Protein 3DZM (pdb70)

Solvent-accessible surface area: 30360 Å² total; per-residue (Å²): 188,79,35,69,35,4,11,6,5,6,11,15,96,7,36,14,109,15,22,17,21,0,6,1,0,9,49,44,22,132,69,87,30,46,0,5,3,0,0,0,4,37,9,86,12,74,0,2,63,67,58,43,78,88,56,59,72,78,31,13,22,81,48,46,135,82,2,107,21,45,45,96,5,55,7,5,9,5,12,12,1,35,7,110,31,54,99,79,69,74,102,101,50,49,51,3,64,7,118,11,28,1,45,1,59,2,21,0,3,24,53,5,76,63,109,75,66,104,74,46,30,22,41,4,35,3,93,6,87,0,93,10,116,13,78,14,34,11,70,96,30,51,121,80,14,21,18,5,20,10,87,1,61,2,65,2,99,96,22,54,1,46,66,45,69,60,70,84,101,38,93,144,57,132,71,68,35,37,53,74,75,117,31,0,117,85,28,40,150,19,6,47,21,11,97,178,10,90,8,88,15,68,3,0,8,92,77,129,190,88,18,74,78,9,40,7,5,12,20,22,67,8,32,11,145,26,21,17,94,4,65,0,9,33,77,52,38,150,73,82,72,49,0,46,1,106,3,72,4,100,4,74,21,79,0,4,58,58,39,44,85,92,55,76,54,67,36,13,23,77,51,49,128,83,4,155,22,52,46,98,9,54,8,46,5,79,8,73,1,43,0,114,47,118,205,116,64,59,71,1,44,4,109,6,64,1,83,0,85,1,26,0,0,36,54,5,81,60,100,78,51,98,75,46,24,29,36,19,38,2,70,1,97,1,101,8,106,10,69,8,27,10,53,94,25,34,46,82,10,28,20,5,18,13,86,6,50,1,69,2,95,104,21,53,4,42,89,43,48,48,60,82,100,36,87,151,67,134,53,72,24,40,61,79,72,124,37,6,142,89,49,36,142,40,6,42,20,9,97,173,12,99,4,95,17,74,3,0,6,103,110,137,96,95,22,14,55,8,38,14,60,22,63,10,45,9,140,28,19,18,118,7,29,0,2,28,80,52,45,149,73,38,57,22,0,2,3,7,3,37,4,106,4,70,27,75,1,5,55,73,45,40,81,87,43,74,56,67,30,10,21,82,52,41,149,88,9,157,33,57,48,93,10,57,10,31,5,0,5,0,2,0,0,99,34,120,207,107,62,52,81,0,61,6,67,4,0,0,30,0,39,2,26,0,1,43,51,18,87,61,107,99,33,93,83,42,26,43,45,20,35,3,70,2,34,0,63,10,112,7,66,4,36,8,115,77,98,126,123,98,33,24,68,3,23,9,91,0,58,2,66,2,87,87,24,49,3,44,100,43,59,59,51,93,103,31,94,149,65,136,52,73,24,43,58,80,69,125,36,2,129,87,45,41,142,44,4,45,18,15,98,177,10,91,5,99,20,114,15,22,8,107,109,118

Organism: Thermus thermophilus (strain ATCC BAA-163 / DSM 7039 / HB27) (NCBI:txid262724)

Sequence (614 aa):
HAAKFSVEAGAGFYGGFGGQLAVVAEDLAPGLPLGVRLGVGFATSDALDDGYDLGGGTTWGDVKEAGKFSEWGQNVTLSLDVLYKPSGLGLPVEVAPYFGVRYNFFSGGYTDPEDNLTIKAQTISSNQLGLGLGVRAAYPLMPNLSLVGDLGVDYYFQACFTRVEEDDSGNKSQSSVCPGDSGYEDVNKFVTQPEWVLKLRLGAAYRFHAAKFSVEAGAGFYGGFGGQLAVVAEDLAPGLPLGVRLGVGFATSDALDDGYDLGGGTTWGDVKEAGKFSEWGQNVTLSLDVLYKPLPVEVAPYFGVRYNFFSGGYTDPEDNLTIKAQTISSNQLGLGLGVRAAYPLMPNLSLVGDLGVDYYFQACFTRVEEDDSGNKSQSSVCPGDSGYEDVNKFVTQPEWVLKLRLGAAYRFAKFSVEAGAGFYGGFGGQLAVVAEDLAPGLPLGVRLGVGFATSDALDDGYDLGGGTTWGDVKEAGKFSEWGQNVTLSLDVLYKPLPVEVAPYFGVRYNFFSGGYTDPEDNLTIKAQTISSNQLGLGLGVRAAYPLMPNLSLVGDLGVDYYFQACFTRVEEDDSGNKSQSSVCPGDSGYEDVNKFVTQPEWVLKLRLGAAYRF

Secondary structure (DSSP, 8-state):
---EEEEEEEEEEESSEEEEEEEEEE--SSS--EEEEEEEEEEE---B-TT-BSSSS-BHHHHHHHHTPEEEEEEEEEEEEEEE--SS---SSEEEEEEEEEEEEEEEEEE--SSSSSS-EEEEEEEEEEEEEEEEEEEEEETTEEEEEEEEEEEE----EEEEEE-SS--EEEEEE-TTSTTHHHHHHHB---SEEEEEEEEEEEE-/---EEEEEEEEEEESSEEEEEEEEEE--SSS--EEEEEEEEEEE---B-TT-B-SSS-BHHHHHHHHT-EEEEEEEEEEEEEEE----SEEEEEEEEEEEEEEEEEE--SSSSSS-EEEEEEEEEEEEEEEEEEEEEETTEEEEEEEEEEEE----EEEEEE-TT--EEEEEE-TTSTTHHHHHHHB---SEEEEEEEEEEEE-/--EEEEEEEEEESSEEEEEEEEE---SSS--EEEEEEEEEEE---B-TT-B-SSS-BHHHHHHTTT-EEEEEEEEEEEEEEE----SEEEEEEEEEEEEEEEEEE--SSSSSS-EEEEEEEEEEEEEEEEEEEEEETTEEEEEEEEEEEEPP--EEEEEE-TT--EEEEEE-TTSTTHHHHHHHB---SEEEEEEEEEEEE-

CATH classification: 2.40.160.70

Structure (mmCIF, N/CA/C/O backbone):
data_3DZM
#
_entry.id   3DZM
#
_cell.length_a   166.980
_cell.length_b   166.980
_cell.length_c   98.120
_cell.angle_alpha   90.00
_cell.angle_beta   90.00
_cell.angle_gamma   120.00
#
_symmetry.space_group_name_H-M   'P 31 2 1'
#
loop_
_entity.id
_entity.type
_entity.pdbx_description
1 polymer 'Hypothetical conserved protein'
2 non-polymer 'CALCIUM ION'
3 non-polymer (HYDROXYETHYLOXY)TRI(ETHYLOXY)OCTANE
4 water water
#
loop_
_atom_site.group_PDB
_atom_site.id
_atom_site.type_symbol
_atom_site.label_atom_id
_atom_site.label_alt_id
_atom_site.label_comp_id
_atom_site.label_asym_id
_atom_site.label_entity_id
_atom_site.label_seq_id
_atom_site.pdbx_PDB_ins_code
_atom_site.Cartn_x
_atom_site.Cartn_y
_atom_site.Cartn_z
_atom_site.occupancy
_atom_site.B_iso_or_equiv
_atom_site.auth_seq_id
_atom_site.auth_comp_id
_atom_site.auth_asym_id
_atom_site.auth_atom_id
_atom_site.pdbx_PDB_model_num
ATOM 1 N N . HIS A 1 7 ? 45.776 -35.380 -15.031 1.00 142.10 0 HIS A N 1
ATOM 2 C CA . HIS A 1 7 ? 46.574 -34.578 -15.957 1.00 144.18 0 HIS A CA 1
ATOM 3 C C . HIS A 1 7 ? 48.079 -34.581 -15.604 1.00 132.98 0 HIS A C 1
ATOM 4 O O . HIS A 1 7 ? 48.473 -34.839 -14.459 1.00 128.90 0 HIS A O 1
ATOM 11 N N . ALA A 1 8 ? 48.916 -34.362 -16.615 1.00 183.47 1 ALA A N 1
ATOM 12 C CA . ALA A 1 8 ? 48.458 -34.296 -18.001 1.00 169.16 1 ALA A CA 1
ATOM 13 C C . ALA A 1 8 ? 48.453 -35.695 -18.625 1.00 148.65 1 ALA A C 1
ATOM 14 O O . ALA A 1 8 ? 47.569 -36.022 -19.417 1.00 144.86 1 ALA A O 1
ATOM 16 N N . ALA A 1 9 ? 49.449 -36.498 -18.239 1.00 132.47 2 ALA A N 1
ATOM 17 C CA . ALA A 1 9 ? 49.627 -37.896 -18.662 1.00 119.73 2 ALA A CA 1
ATOM 18 C C . ALA A 1 9 ? 50.442 -38.028 -19.955 1.00 112.77 2 ALA A C 1
ATOM 19 O O . ALA A 1 9 ? 49.957 -37.699 -21.046 1.00 112.26 2 ALA A O 1
ATOM 21 N N . LYS A 1 10 ? 51.678 -38.514 -19.819 1.00 103.82 3 LYS A N 1
ATOM 22 C CA . LYS A 1 10 ? 52.629 -38.567 -20.929 1.00 101.15 3 LYS A CA 1
ATOM 23 C C . LYS A 1 10 ? 52.841 -39.976 -21.504 1.00 95.86 3 LYS A C 1
ATOM 24 O O . LYS A 1 10 ? 53.493 -40.817 -20.894 1.00 99.13 3 LYS A O 1
ATOM 30 N N . PHE A 1 11 ? 52.281 -40.214 -22.686 1.00 84.09 4 PHE A N 1
ATOM 31 C CA . PHE A 1 11 ? 52.355 -41.515 -23.347 1.00 84.31 4 PHE A CA 1
ATOM 32 C C . PHE A 1 11 ? 53.464 -41.583 -24.431 1.00 85.82 4 PHE A C 1
ATOM 33 O O . PHE A 1 11 ? 53.562 -40.696 -25.284 1.00 86.08 4 PHE A O 1
ATOM 41 N N . SER A 1 12 ? 54.315 -42.609 -24.392 1.00 80.08 5 SER A N 1
ATOM 42 C CA . SER A 1 12 ? 55.355 -42.729 -25.416 1.00 79.27 5 SER A CA 1
ATOM 43 C C . SER A 1 12 ? 55.382 -44.144 -25.913 1.00 77.17 5 SER A C 1
ATOM 44 O O . SER A 1 12 ? 54.899 -45.059 -25.258 1.00 77.40 5 SER A O 1
ATOM 47 N N . VAL A 1 13 ? 55.945 -44.323 -27.091 1.00 72.59 6 VAL A N 1
ATOM 48 C CA . VAL A 1 13 ? 56.148 -45.658 -27.604 1.00 71.96 6 VAL A CA 1
ATOM 49 C C . VAL A 1 13 ? 57.667 -45.794 -27.642 1.00 75.35 6 VAL A C 1
ATOM 50 O O . VAL A 1 13 ? 58.379 -44.842 -28.002 1.00 68.44 6 VAL A O 1
ATOM 54 N N . GLU A 1 14 ? 58.150 -46.962 -27.225 1.00 75.65 7 GLU A N 1
ATOM 55 C CA . GLU A 1 14 ? 59.568 -47.204 -27.049 1.00 77.25 7 GLU A CA 1
ATOM 56 C C . GLU A 1 14 ? 59.964 -48.461 -27.831 1.00 70.85 7 GLU A C 1
ATOM 57 O O . GLU A 1 14 ? 59.337 -49.506 -27.704 1.00 75.68 7 GLU A O 1
ATOM 63 N N . ALA A 1 15 ? 61.004 -48.358 -28.645 1.00 65.04 8 ALA A N 1
ATOM 64 C CA . ALA A 1 15 ? 61.583 -49.526 -29.327 1.00 69.54 8 ALA A CA 1
ATOM 65 C C . ALA A 1 15 ? 62.978 -49.758 -28.791 1.00 73.84 8 ALA A C 1
ATOM 66 O O . ALA A 1 15 ? 63.728 -48.796 -28.586 1.00 75.28 8 ALA A O 1
ATOM 68 N N . GLY A 1 16 ? 63.346 -51.013 -28.560 1.00 67.18 9 GLY A N 1
ATOM 69 C CA . GLY A 1 16 ? 64.709 -51.287 -28.156 1.00 65.72 9 GLY A CA 1
ATOM 70 C C . GLY A 1 16 ? 65.302 -52.528 -28.747 1.00 73.95 9 GLY A C 1
ATOM 71 O O . GLY A 1 16 ? 64.597 -53.450 -29.114 1.00 85.01 9 GLY A O 1
ATOM 72 N N . ALA A 1 17 ? 66.617 -52.566 -28.825 1.00 73.98 10 ALA A N 1
ATOM 73 C CA . ALA A 1 17 ? 67.306 -53.715 -29.404 1.00 77.97 10 ALA A CA 1
ATOM 74 C C . ALA A 1 17 ? 68.407 -54.137 -28.453 1.00 78.22 10 ALA A C 1
ATOM 75 O O . ALA A 1 17 ? 68.960 -53.305 -27.738 1.00 73.88 10 ALA A O 1
ATOM 77 N N . GLY A 1 18 ? 68.740 -55.418 -28.445 1.00 81.13 11 GLY A N 1
ATOM 78 C CA . GLY A 1 18 ? 69.807 -55.877 -27.595 1.00 69.30 11 GLY A CA 1
ATOM 79 C C . GLY A 1 18 ? 69.651 -57.278 -27.090 1.00 72.69 11 GLY A C 1
ATOM 80 O O . GLY A 1 18 ? 69.126 -58.158 -27.768 1.00 69.34 11 GLY A O 1
ATOM 81 N N . PHE A 1 19 ? 70.121 -57.515 -25.880 1.00 80.66 12 PHE A N 1
ATOM 82 C CA . PHE A 1 19 ? 70.214 -58.901 -25.417 1.00 85.20 12 PHE A CA 1
ATOM 83 C C . PHE A 1 19 ? 69.095 -59.273 -24.405 1.00 74.99 12 PHE A C 1
ATOM 84 O O . PHE A 1 19 ? 68.804 -58.527 -23.467 1.00 72.50 12 PHE A O 1
ATOM 92 N N . TYR A 1 20 ? 68.411 -60.381 -24.695 1.00 67.70 13 TYR A N 1
ATOM 93 C CA . TYR A 1 20 ? 67.458 -60.996 -23.800 1.00 62.53 13 TYR A CA 1
ATOM 94 C C . TYR A 1 20 ? 67.591 -62.501 -23.871 1.00 67.39 13 TYR A C 1
ATOM 95 O O . TYR A 1 20 ? 66.676 -63.183 -24.269 1.00 68.86 13 TYR A O 1
ATOM 104 N N . GLY A 1 21 ? 68.741 -63.015 -23.476 1.00 68.82 14 GLY A N 1
ATOM 105 C CA . GLY A 1 21 ? 69.001 -64.427 -23.631 1.00 77.03 14 GLY A CA 1
ATOM 106 C C . GLY A 1 21 ? 69.297 -64.814 -25.056 1.00 83.42 14 GLY A C 1
ATOM 107 O O . GLY A 1 21 ? 69.254 -65.988 -25.417 1.00 94.84 14 GLY A O 1
ATOM 108 N N . GLY A 1 22 ? 69.619 -63.815 -25.865 1.00 78.78 15 GLY A N 1
ATOM 109 C CA . GLY A 1 22 ? 69.705 -63.963 -27.297 1.00 74.36 15 GLY A CA 1
ATOM 110 C C . GLY A 1 22 ? 69.482 -62.600 -27.860 1.00 78.28 15 GLY A C 1
ATOM 111 O O . GLY A 1 22 ? 68.994 -61.748 -27.137 1.00 68.80 15 GLY A O 1
ATOM 112 N N . PHE A 1 23 ? 69.856 -62.366 -29.123 1.00 91.71 16 PHE A N 1
ATOM 113 C CA . PHE A 1 23 ? 69.552 -61.073 -29.753 1.00 84.47 16 PHE A CA 1
ATOM 114 C C . PHE A 1 23 ? 68.073 -60.976 -30.157 1.00 79.99 16 PHE A C 1
ATOM 115 O O . PHE A 1 23 ? 67.402 -61.984 -30.439 1.00 74.79 16 PHE A O 1
ATOM 123 N N . GLY A 1 24 ? 67.556 -59.759 -30.150 1.00 65.17 17 GLY A N 1
ATOM 124 C CA . GLY A 1 24 ? 66.163 -59.547 -30.469 1.00 62.47 17 GLY A CA 1
ATOM 125 C C . GLY A 1 24 ? 65.851 -58.097 -30.211 1.00 69.25 17 GLY A C 1
ATOM 126 O O . GLY A 1 24 ? 66.754 -57.262 -30.270 1.00 66.87 17 GLY A O 1
ATOM 127 N N . GLY A 1 25 ? 64.591 -57.787 -29.926 1.00 59.56 18 GLY A N 1
ATOM 128 C CA . GLY A 1 25 ? 64.231 -56.428 -29.625 1.00 59.28 18 GLY A CA 1
ATOM 129 C C . GLY A 1 25 ? 62.987 -56.371 -28.792 1.00 60.09 18 GLY A C 1
ATOM 130 O O . GLY A 1 25 ? 62.438 -57.437 -28.433 1.00 57.03 18 GLY A O 1
ATOM 131 N N . GLN A 1 26 ? 62.571 -55.152 -28.428 1.00 57.01 19 GLN A N 1
ATOM 132 C CA . GLN A 1 26 ? 61.247 -54.974 -27.840 1.00 63.35 19 GLN A CA 1
ATOM 133 C C . GLN A 1 26 ? 60.529 -53.708 -28.267 1.00 64.48 19 GLN A C 1
ATOM 134 O O . GLN A 1 26 ? 61.147 -52.704 -28.584 1.00 70.39 19 GLN A O 1
ATOM 140 N N . LEU A 1 27 ? 59.204 -53.786 -28.253 1.00 64.31 20 LEU A N 1
ATOM 141 C CA . LEU A 1 27 ? 58.310 -52.646 -28.433 1.00 64.22 20 LEU A CA 1
ATOM 142 C C . LEU A 1 27 ? 57.485 -52.464 -27.164 1.00 65.60 20 LEU A C 1
ATOM 143 O O . LEU A 1 27 ? 57.017 -53.437 -26.558 1.00 65.29 20 LEU A O 1
ATOM 148 N N . ALA A 1 28 ? 57.321 -51.225 -26.740 1.00 59.18 21 ALA A N 1
ATOM 149 C CA . ALA A 1 28 ? 56.587 -50.971 -25.508 1.00 63.12 21 ALA A CA 1
ATOM 150 C C . ALA A 1 28 ? 55.845 -49.660 -25.584 1.00 67.26 21 ALA A C 1
ATOM 151 O O . ALA A 1 28 ? 56.180 -48.789 -26.397 1.00 68.56 21 ALA A O 1
ATOM 153 N N . VAL A 1 29 ? 54.807 -49.553 -24.756 1.00 70.68 22 VAL A N 1
ATOM 154 C CA . VAL A 1 29 ? 54.149 -48.284 -24.505 1.00 74.02 22 VAL A CA 1
ATOM 155 C C . VAL A 1 29 ? 54.422 -47.951 -23.049 1.00 72.43 22 VAL A C 1
ATOM 156 O O . VAL A 1 29 ? 54.342 -48.818 -22.183 1.00 76.97 22 VAL A O 1
ATOM 160 N N . VAL A 1 30 ? 54.807 -46.710 -22.799 1.00 74.06 23 VAL A N 1
ATOM 161 C CA . VAL A 1 30 ? 55.064 -46.198 -21.451 1.00 72.89 23 VAL A CA 1
ATOM 162 C C . VAL A 1 30 ? 54.097 -45.081 -21.118 1.00 74.37 23 VAL A C 1
ATOM 163 O O . VAL A 1 30 ? 53.783 -44.256 -21.960 1.00 84.60 23 VAL A O 1
ATOM 167 N N . ALA A 1 31 ? 53.654 -45.027 -19.880 1.00 68.73 24 ALA A N 1
ATOM 168 C CA . ALA A 1 31 ? 52.813 -43.939 -19.436 1.00 65.95 24 ALA A CA 1
ATOM 169 C C . ALA A 1 31 ? 53.462 -43.388 -18.189 1.00 77.69 24 ALA A C 1
ATOM 170 O O . ALA A 1 31 ? 53.786 -44.129 -17.288 1.00 74.83 24 ALA A O 1
ATOM 172 N N . GLU A 1 32 ? 53.677 -42.084 -18.146 1.00 91.12 25 GLU A N 1
ATOM 173 C CA . GLU A 1 32 ? 54.384 -41.482 -17.032 1.00 99.06 25 GLU A CA 1
ATOM 174 C C . GLU A 1 32 ? 53.787 -40.119 -16.752 1.00 100.15 25 GLU A C 1
ATOM 175 O O . GLU A 1 32 ? 53.018 -39.621 -17.568 1.00 95.72 25 GLU A O 1
ATOM 181 N N . ASP A 1 33 ? 54.121 -39.530 -15.599 1.00 110.47 26 ASP A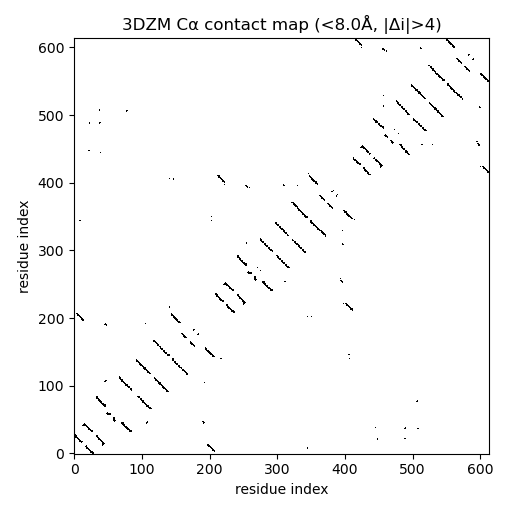 N 1
ATOM 182 C CA . ASP A 1 33 ? 53.434 -38.320 -15.127 1.00 120.29 26 ASP A CA 1
ATOM 183 C C . ASP A 1 33 ? 51.933 -38.583 -15.038 1.00 119.04 26 ASP A C 1
ATOM 184 O O . ASP A 1 33 ? 51.137 -37.888 -15.669 1.00 122.66 26 ASP A O 1
ATOM 189 N N . LEU A 1 34 ? 51.549 -39.589 -14.258 1.00 113.79 27 LEU A N 1
ATOM 190 C CA . LEU A 1 34 ? 50.171 -40.075 -14.271 1.00 110.98 27 LEU A CA 1
ATOM 191 C C . LEU A 1 34 ? 49.320 -39.224 -13.357 1.00 118.88 27 LEU A C 1
ATOM 192 O O . LEU A 1 34 ? 48.089 -39.360 -13.297 1.00 118.64 27 LEU A O 1
ATOM 197 N N . ALA A 1 35 ? 50.005 -38.344 -12.639 1.00 120.21 28 ALA A N 1
ATOM 198 C CA . ALA A 1 35 ? 49.397 -37.548 -11.603 1.00 116.59 28 ALA A CA 1
ATOM 199 C C . ALA A 1 35 ? 50.315 -36.378 -11.373 1.00 123.84 28 ALA A C 1
ATOM 200 O O . ALA A 1 35 ? 51.519 -36.487 -11.595 1.00 118.29 28 ALA A O 1
ATOM 202 N N . PRO A 1 36 ? 49.742 -35.248 -10.932 1.00 135.06 29 PRO A N 1
ATOM 203 C CA . PRO A 1 36 ? 50.429 -33.993 -10.597 1.00 131.96 29 PRO A CA 1
ATOM 204 C C . PRO A 1 36 ? 51.636 -34.208 -9.693 1.00 124.35 29 PRO A C 1
ATOM 205 O O . PRO A 1 36 ? 52.728 -33.747 -10.017 1.00 114.53 29 PRO A O 1
ATOM 209 N N . GLY A 1 37 ? 51.447 -34.913 -8.581 1.00 128.54 30 GLY A N 1
ATOM 210 C CA . GLY A 1 37 ? 52.553 -35.184 -7.676 1.00 135.55 30 GLY A CA 1
ATOM 211 C C . GLY A 1 37 ? 53.507 -36.307 -8.083 1.00 139.07 30 GLY A C 1
ATOM 212 O O . GLY A 1 37 ? 54.723 -36.178 -7.917 1.00 135.44 30 GLY A O 1
ATOM 213 N N . LEU A 1 38 ? 52.952 -37.387 -8.641 1.00 139.67 31 LEU A N 1
ATOM 214 C CA . LEU A 1 38 ? 53.625 -38.692 -8.751 1.00 133.70 31 LEU A CA 1
ATOM 215 C C . LEU A 1 38 ? 54.743 -38.833 -9.778 1.00 123.93 31 LEU A C 1
ATOM 216 O O . LEU A 1 38 ? 54.652 -38.349 -10.903 1.00 121.45 31 LEU A O 1
ATOM 221 N N . PRO A 1 39 ? 55.803 -39.541 -9.397 1.00 119.15 32 PRO A N 1
ATOM 222 C CA . PRO A 1 39 ? 56.788 -39.902 -10.411 1.00 116.39 32 PRO A CA 1
ATOM 223 C C . PRO A 1 39 ? 56.686 -41.402 -10.792 1.00 95.07 32 PRO A C 1
ATOM 224 O O . PRO A 1 39 ? 57.659 -41.981 -11.267 1.00 98.54 32 PRO A O 1
ATOM 228 N N . LEU A 1 40 ? 55.510 -42.000 -10.585 1.00 85.11 33 LEU A N 1
ATOM 229 C CA . LEU A 1 40 ? 55.165 -43.316 -11.123 1.00 75.94 33 LEU A CA 1
ATOM 230 C C . LEU A 1 40 ? 55.088 -43.376 -12.640 1.00 86.10 33 LEU A C 1
ATOM 231 O O . LEU A 1 40 ? 54.768 -42.403 -13.322 1.00 94.86 33 LEU A O 1
ATOM 236 N N . GLY A 1 41 ? 55.391 -44.563 -13.146 1.00 85.95 34 GLY A N 1
ATOM 237 C CA . GLY A 1 41 ? 55.450 -44.858 -14.557 1.00 73.56 34 GLY A CA 1
ATOM 238 C C . GLY A 1 41 ? 55.023 -46.290 -14.715 1.00 69.58 34 GLY A C 1
ATOM 239 O O . GLY A 1 41 ? 55.232 -47.085 -13.820 1.00 75.55 34 GLY A O 1
ATOM 240 N N . VAL A 1 42 ? 54.403 -46.606 -15.845 1.00 70.16 35 VAL A N 1
ATOM 241 C CA . VAL A 1 42 ? 54.026 -47.971 -16.198 1.00 64.16 35 VAL A CA 1
ATOM 242 C C . VAL A 1 42 ? 54.486 -48.234 -17.625 1.00 67.63 35 VAL A C 1
ATOM 243 O O . VAL A 1 42 ? 54.370 -47.366 -18.479 1.00 66.75 35 VAL A O 1
ATOM 247 N N . ARG A 1 43 ? 55.088 -49.401 -17.858 1.00 68.92 36 ARG A N 1
ATOM 248 C CA . ARG A 1 43 ? 55.513 -49.795 -19.195 1.00 63.38 36 ARG A CA 1
ATOM 249 C C . ARG A 1 43 ? 54.936 -51.177 -19.528 1.00 67.79 36 ARG A C 1
ATOM 250 O O . ARG A 1 43 ? 55.098 -52.109 -18.733 1.00 74.35 36 ARG A O 1
ATOM 258 N N . LEU A 1 44 ? 54.229 -51.299 -20.662 1.00 57.96 37 LEU A N 1
ATOM 259 C CA . LEU A 1 44 ? 53.854 -52.619 -21.208 1.00 62.62 37 LEU A CA 1
ATOM 260 C C . LEU A 1 44 ? 54.671 -52.841 -22.450 1.00 67.81 37 LEU A C 1
ATOM 261 O O . LEU A 1 44 ? 54.743 -51.955 -23.289 1.00 73.34 37 LEU A O 1
ATOM 266 N N . GLY A 1 45 ? 55.254 -54.021 -22.596 1.00 61.09 38 GLY A N 1
ATOM 267 C CA . GLY A 1 45 ? 56.172 -54.240 -23.686 1.00 63.38 38 GLY A CA 1
ATOM 268 C C . GLY A 1 45 ? 56.146 -55.653 -24.190 1.00 66.48 38 GLY A C 1
ATOM 269 O O . GLY A 1 45 ? 55.784 -56.566 -23.453 1.00 69.42 38 GLY A O 1
ATOM 270 N N . VAL A 1 46 ? 56.522 -55.831 -25.455 1.00 59.44 39 VAL A N 1
ATOM 271 C CA . VAL A 1 46 ? 56.649 -57.173 -25.989 1.00 63.57 39 VAL A CA 1
ATOM 272 C C . VAL A 1 46 ? 58.035 -57.342 -26.564 1.00 69.73 39 VAL A C 1
ATOM 273 O O . VAL A 1 46 ? 58.552 -56.417 -27.189 1.00 71.95 39 VAL A O 1
ATOM 277 N N . GLY A 1 47 ? 58.660 -58.485 -26.275 1.00 65.82 40 GLY A N 1
ATOM 278 C CA . GLY A 1 47 ? 59.982 -58.781 -26.789 1.00 62.68 40 GLY A CA 1
ATOM 279 C C . GLY A 1 47 ? 60.019 -60.028 -27.662 1.00 64.38 40 GLY A C 1
ATOM 280 O O . GLY A 1 47 ? 59.347 -61.027 -27.375 1.00 62.35 40 GLY A O 1
ATOM 281 N N . PHE A 1 48 ? 60.778 -59.962 -28.753 1.00 59.63 41 PHE A N 1
ATOM 282 C CA . PHE A 1 48 ? 61.132 -61.152 -29.517 1.00 66.47 41 PHE A CA 1
ATOM 283 C C . PHE A 1 48 ? 62.633 -61.279 -29.462 1.00 75.23 41 PHE A C 1
ATOM 284 O O . PHE A 1 48 ? 63.333 -60.262 -29.625 1.00 69.88 41 PHE A O 1
ATOM 292 N N . ALA A 1 49 ? 63.139 -62.502 -29.239 1.00 54.45 42 ALA A N 1
ATOM 293 C CA . ALA A 1 49 ? 64.593 -62.716 -29.295 1.00 60.17 42 ALA A CA 1
ATOM 294 C C . ALA A 1 49 ? 64.842 -64.113 -29.745 1.00 59.93 42 ALA A C 1
ATOM 295 O O . ALA A 1 49 ? 64.016 -64.983 -29.500 1.00 62.40 42 ALA A O 1
ATOM 297 N N . THR A 1 50 ? 65.995 -64.332 -30.370 1.00 64.03 43 THR A N 1
ATOM 298 C CA . THR A 1 50 ? 66.479 -65.681 -30.628 1.00 73.94 43 THR A CA 1
ATOM 299 C C . THR A 1 50 ? 66.868 -66.353 -29.332 1.00 79.76 43 THR A C 1
ATOM 300 O O . THR A 1 50 ? 67.217 -65.696 -28.351 1.00 82.11 43 THR A O 1
ATOM 304 N N . SER A 1 51 ? 66.876 -67.672 -29.342 1.00 75.38 44 SER A N 1
ATOM 305 C CA . SER A 1 51 ? 67.290 -68.385 -28.173 1.00 81.26 44 SER A CA 1
ATOM 306 C C . SER A 1 51 ? 67.778 -69.723 -28.617 1.00 83.78 44 SER A C 1
ATOM 307 O O . SER A 1 51 ? 67.481 -70.163 -29.697 1.00 90.20 44 SER A O 1
ATOM 310 N N . ASP A 1 52 ? 68.527 -70.367 -27.755 1.00 86.00 45 ASP A N 1
ATOM 311 C CA . ASP A 1 52 ? 69.043 -71.688 -28.012 1.00 90.98 45 ASP A CA 1
ATOM 312 C C . ASP A 1 52 ? 68.044 -72.691 -27.412 1.00 85.84 45 ASP A C 1
ATOM 313 O O . ASP A 1 52 ? 67.548 -72.487 -26.321 1.00 87.39 45 ASP A O 1
ATOM 318 N N . ALA A 1 53 ? 67.707 -73.754 -28.128 1.00 78.36 46 ALA A N 1
ATOM 319 C CA . ALA A 1 53 ? 66.686 -74.667 -27.607 1.00 83.06 46 ALA A CA 1
ATOM 320 C C . ALA A 1 53 ? 67.188 -75.904 -26.827 1.00 90.67 46 ALA A C 1
ATOM 321 O O . ALA A 1 53 ? 66.655 -76.216 -25.767 1.00 91.18 46 ALA A O 1
ATOM 323 N N . LEU A 1 54 ? 68.195 -76.607 -27.346 1.00 93.41 47 LEU A N 1
ATOM 324 C CA . LEU A 1 54 ? 68.803 -77.734 -26.616 1.00 96.20 47 LEU A CA 1
ATOM 325 C C . LEU A 1 54 ? 70.291 -77.516 -26.336 1.00 102.78 47 LEU A C 1
ATOM 326 O O . LEU A 1 54 ? 71.051 -77.113 -27.221 1.00 108.22 47 LEU A O 1
ATOM 331 N N . ASP A 1 55 ? 70.683 -77.790 -25.093 1.00 102.41 48 ASP A N 1
ATOM 332 C CA . ASP A 1 55 ? 72.064 -77.723 -24.617 1.00 101.89 48 ASP A CA 1
ATOM 333 C C . ASP A 1 55 ? 73.020 -78.598 -25.461 1.00 101.50 48 ASP A C 1
ATOM 334 O O . ASP A 1 55 ? 72.922 -79.832 -25.454 1.00 95.53 48 ASP A O 1
ATOM 339 N N . ASP A 1 56 ? 73.937 -77.975 -26.200 1.00 104.57 49 ASP A N 1
ATOM 340 C CA . ASP A 1 56 ? 74.826 -78.764 -27.077 1.00 104.33 49 ASP A CA 1
ATOM 341 C C . ASP A 1 56 ? 75.669 -79.734 -26.281 1.00 110.07 49 ASP A C 1
ATOM 342 O O . ASP A 1 56 ? 76.026 -80.781 -26.776 1.00 115.77 49 ASP A O 1
ATOM 347 N N . GLY A 1 57 ? 75.963 -79.387 -25.035 1.00 115.25 50 GLY A N 1
ATOM 348 C CA . GLY A 1 57 ? 76.820 -80.197 -24.196 1.00 121.27 50 GLY A CA 1
ATOM 349 C C . GLY A 1 57 ? 76.117 -81.295 -23.427 1.00 127.57 50 GLY A C 1
ATOM 350 O O . GLY A 1 57 ? 76.730 -81.975 -22.618 1.00 139.04 50 GLY A O 1
ATOM 351 N N . TYR A 1 58 ? 74.831 -81.481 -23.670 1.00 123.15 51 TYR A N 1
ATOM 352 C CA . TYR A 1 58 ? 74.091 -82.520 -22.973 1.00 123.62 51 TYR A CA 1
ATOM 353 C C . TYR A 1 58 ? 74.411 -83.884 -23.575 1.00 134.44 51 TYR A C 1
ATOM 354 O O . TYR A 1 58 ? 74.339 -84.038 -24.793 1.00 137.26 51 TYR A O 1
ATOM 363 N N . ASP A 1 59 ? 74.760 -84.868 -22.743 1.00 138.74 52 ASP A N 1
ATOM 364 C CA . ASP A 1 59 ? 75.033 -86.207 -23.268 1.00 148.20 52 ASP A CA 1
ATOM 365 C C . ASP A 1 59 ? 73.813 -87.136 -23.314 1.00 140.76 52 ASP A C 1
ATOM 366 O O . ASP A 1 59 ? 73.104 -87.320 -22.330 1.00 136.52 52 ASP A O 1
ATOM 371 N N . LEU A 1 60 ? 73.610 -87.734 -24.480 1.00 139.47 53 LEU A N 1
ATOM 372 C CA . LEU A 1 60 ? 72.501 -88.631 -24.743 1.00 136.20 53 LEU A CA 1
ATOM 373 C C . LEU A 1 60 ? 72.967 -90.091 -24.775 1.00 152.22 53 LEU A C 1
ATOM 374 O O . LEU A 1 60 ? 72.172 -90.995 -25.069 1.00 152.57 53 LEU A O 1
ATOM 379 N N . GLY A 1 61 ? 74.256 -90.308 -24.490 1.00 163.17 54 GLY A N 1
ATOM 380 C CA . GLY A 1 61 ? 74.916 -91.600 -24.667 1.00 168.21 54 GLY A CA 1
ATOM 381 C C . GLY A 1 61 ? 75.093 -92.395 -23.383 1.00 172.16 54 GLY A C 1
ATOM 382 O O . GLY A 1 61 ? 74.105 -92.651 -22.699 1.00 173.82 54 GLY A O 1
ATOM 383 N N . GLY A 1 62 ? 76.322 -92.797 -23.040 1.00 172.12 55 GLY A N 1
ATOM 384 C CA . GLY A 1 62 ? 77.514 -92.518 -23.821 1.00 173.34 55 GLY A CA 1
ATOM 385 C C . GLY A 1 62 ? 78.081 -91.143 -23.539 1.00 177.09 55 GLY A C 1
ATOM 386 O O . GLY A 1 62 ? 77.403 -90.283 -22.969 1.00 180.33 55 GLY A O 1
ATOM 387 N N . GLY A 1 63 ? 79.326 -90.916 -23.938 1.00 175.01 56 GLY A N 1
ATOM 388 C CA . GLY A 1 63 ? 79.884 -89.580 -23.826 1.00 169.27 56 GLY A CA 1
ATOM 389 C C . GLY A 1 63 ? 79.384 -88.636 -24.914 1.00 155.98 56 GLY A C 1
ATOM 390 O O . GLY A 1 63 ? 79.777 -87.467 -24.952 1.00 153.02 56 GLY A O 1
ATOM 391 N N . THR A 1 64 ? 78.516 -89.143 -25.791 1.00 144.43 57 THR A N 1
ATOM 392 C CA . THR A 1 64 ? 78.123 -88.420 -26.997 1.00 139.29 57 THR A CA 1
ATOM 393 C C . THR A 1 64 ? 77.020 -87.392 -26.730 1.00 139.29 57 THR A C 1
ATOM 394 O O . THR A 1 64 ? 75.984 -87.705 -26.141 1.00 139.63 57 THR A O 1
ATOM 398 N N . THR A 1 65 ? 77.254 -86.161 -27.172 1.00 134.11 58 THR A N 1
ATOM 399 C CA . THR A 1 65 ? 76.402 -85.042 -26.808 1.00 124.05 58 THR A CA 1
ATOM 400 C C . THR A 1 65 ? 75.417 -84.648 -27.913 1.00 120.22 58 THR A C 1
ATOM 401 O O . THR A 1 65 ? 75.548 -85.091 -29.055 1.00 120.46 58 THR A O 1
ATOM 405 N N . TRP A 1 66 ? 74.417 -83.832 -27.571 1.00 114.84 59 TRP A N 1
ATOM 406 C CA . TRP A 1 66 ? 73.467 -83.369 -28.578 1.00 107.87 59 TRP A CA 1
ATOM 407 C C . TRP A 1 66 ? 74.188 -82.533 -29.620 1.00 109.36 59 TRP A C 1
ATOM 408 O O . TRP A 1 66 ? 73.796 -82.491 -30.779 1.00 117.22 59 TRP A O 1
ATOM 419 N N . GLY A 1 67 ? 75.239 -81.851 -29.199 1.00 104.07 60 GLY A N 1
ATOM 420 C CA . GLY A 1 67 ? 76.068 -81.127 -30.137 1.00 108.98 60 GLY A CA 1
ATOM 421 C C . GLY A 1 67 ? 76.737 -82.062 -31.126 1.00 114.97 60 GLY A C 1
ATOM 422 O O . GLY A 1 67 ? 76.938 -81.698 -32.282 1.00 112.05 60 GLY A O 1
ATOM 423 N N . ASP A 1 68 ? 77.076 -83.269 -30.667 1.00 125.63 61 ASP A N 1
ATOM 424 C CA . ASP A 1 68 ? 77.750 -84.269 -31.505 1.00 135.90 61 ASP A CA 1
ATOM 425 C C . ASP A 1 68 ? 76.818 -84.846 -32.556 1.00 132.62 61 ASP A C 1
ATOM 426 O O . ASP A 1 68 ? 77.193 -84.945 -33.724 1.00 133.08 61 ASP A O 1
ATOM 431 N N . VAL A 1 69 ? 75.616 -85.248 -32.137 1.00 128.14 62 VAL A N 1
ATOM 432 C CA . VAL A 1 69 ? 74.652 -85.857 -33.066 1.00 128.05 62 VAL A CA 1
ATOM 433 C C . VAL A 1 69 ? 74.079 -84.823 -34.027 1.00 121.96 62 VAL A C 1
ATOM 434 O O . VAL A 1 69 ? 73.695 -85.139 -35.151 1.00 120.56 62 VAL A O 1
ATOM 438 N N . LYS A 1 70 ? 74.060 -83.577 -33.586 1.00 116.90 63 LYS A N 1
ATOM 439 C CA . LYS A 1 70 ? 73.633 -82.492 -34.443 1.00 115.53 63 LYS A CA 1
ATOM 440 C C . LYS A 1 70 ? 74.518 -82.423 -35.685 1.00 120.05 63 LYS A C 1
ATOM 441 O O . LYS A 1 70 ? 74.017 -82.318 -36.797 1.00 121.70 63 LYS A O 1
ATOM 447 N N . GLU A 1 71 ? 75.831 -82.508 -35.492 1.00 125.12 64 GLU A N 1
ATOM 448 C CA . GLU A 1 71 ? 76.773 -82.501 -36.608 1.00 132.70 64 GLU A CA 1
ATOM 449 C C . GLU A 1 71 ? 76.607 -83.732 -37.505 1.00 131.90 64 GLU A C 1
ATOM 450 O O . GLU A 1 71 ? 76.573 -83.626 -38.735 1.00 134.41 64 GLU A O 1
ATOM 456 N N . ALA A 1 72 ? 76.503 -84.897 -36.870 1.00 126.57 65 ALA A N 1
ATOM 457 C CA . ALA A 1 72 ? 76.392 -86.171 -37.561 1.00 125.19 65 ALA A CA 1
ATOM 458 C C . ALA A 1 72 ? 75.263 -86.191 -38.583 1.00 131.19 65 ALA A C 1
ATOM 459 O O . ALA A 1 72 ? 75.452 -86.671 -39.711 1.00 133.93 65 ALA A O 1
ATOM 461 N N . GLY A 1 73 ? 74.095 -85.676 -38.178 1.00 129.41 66 GLY A N 1
ATOM 462 C CA . GLY A 1 73 ? 72.887 -85.690 -38.996 1.00 122.81 66 GLY A CA 1
ATOM 463 C C . GLY A 1 73 ? 72.535 -84.370 -39.662 1.00 123.29 66 GLY A C 1
ATOM 464 O O . GLY A 1 73 ? 71.520 -84.267 -40.344 1.00 125.98 66 GLY A O 1
ATOM 465 N N . LYS A 1 74 ? 73.364 -83.353 -39.453 1.00 123.23 67 LYS A N 1
ATOM 466 C CA . LYS A 1 74 ? 73.209 -82.073 -40.140 1.00 126.79 67 LYS A CA 1
ATOM 467 C C . LYS A 1 74 ? 71.857 -81.352 -39.828 1.00 110.17 67 LYS A C 1
ATOM 468 O O . LYS A 1 74 ? 71.326 -80.588 -40.640 1.00 110.17 67 LYS A O 1
ATOM 474 N N . PHE A 1 75 ? 71.343 -81.573 -38.616 1.00 101.63 68 PHE A N 1
ATOM 475 C CA . PHE A 1 75 ? 70.095 -80.965 -38.150 1.00 94.66 68 PHE A CA 1
ATOM 476 C C . PHE A 1 75 ? 70.213 -79.463 -37.862 1.00 99.64 68 PHE A C 1
ATOM 477 O O . PHE A 1 75 ? 71.239 -79.008 -37.366 1.00 104.13 68 PHE A O 1
ATOM 485 N N . SER A 1 76 ? 69.150 -78.707 -38.160 1.00 100.51 69 SER A N 1
ATOM 486 C CA . SER A 1 76 ? 69.088 -77.259 -37.912 1.00 99.29 69 SER A CA 1
ATOM 487 C C . SER A 1 76 ? 68.345 -76.972 -36.622 1.00 96.37 69 SER A C 1
ATOM 488 O O . SER A 1 76 ? 67.177 -77.301 -36.516 1.00 98.00 69 SER A O 1
ATOM 491 N N . GLU A 1 77 ? 69.016 -76.344 -35.659 1.00 93.32 70 GLU A N 1
ATOM 492 C CA . GLU A 1 77 ? 68.390 -75.937 -34.412 1.00 81.91 70 GLU A CA 1
ATOM 493 C C . GLU A 1 77 ? 67.878 -74.515 -34.536 1.00 77.49 70 GLU A C 1
ATOM 494 O O . GLU A 1 77 ? 68.452 -73.686 -35.244 1.00 77.99 70 GLU A O 1
ATOM 500 N N . TRP A 1 78 ? 66.783 -74.229 -33.847 1.00 69.05 71 TRP A N 1
ATOM 501 C CA . TRP A 1 78 ? 66.242 -72.886 -33.834 1.00 64.57 71 TRP A CA 1
ATOM 502 C C . TRP A 1 78 ? 65.537 -72.713 -32.459 1.00 73.79 71 TRP A C 1
ATOM 503 O O . TRP A 1 78 ? 65.121 -73.685 -31.849 1.00 71.24 71 TRP A O 1
ATOM 514 N N . GLY A 1 79 ? 65.425 -71.486 -31.963 1.00 72.95 72 GLY A N 1
ATOM 515 C CA . GLY A 1 79 ? 64.734 -71.229 -30.710 1.00 61.42 72 GLY A CA 1
ATOM 516 C C . GLY A 1 79 ? 64.294 -69.796 -30.617 1.00 62.06 72 GLY A C 1
ATOM 517 O O . GLY A 1 79 ? 64.923 -68.926 -31.181 1.00 72.91 72 GLY A O 1
ATOM 518 N N . GLN A 1 80 ? 63.198 -69.527 -29.926 1.00 59.70 73 GLN A N 1
ATOM 519 C CA . GLN A 1 80 ? 62.822 -68.136 -29.718 1.00 65.60 73 GLN A CA 1
ATOM 520 C C . GLN A 1 80 ? 62.109 -67.913 -28.387 1.00 70.55 73 GLN A C 1
ATOM 521 O O . GLN A 1 80 ? 61.589 -68.876 -27.803 1.00 74.16 73 GLN A O 1
ATOM 527 N N . ASN A 1 81 ? 62.132 -66.659 -27.903 1.00 59.23 74 ASN A N 1
ATOM 528 C CA . ASN A 1 81 ? 61.314 -66.232 -26.753 1.00 52.52 74 ASN A CA 1
ATOM 529 C C . ASN A 1 81 ? 60.501 -65.056 -27.156 1.00 60.71 74 ASN A C 1
ATOM 530 O O . ASN A 1 81 ? 61.039 -64.118 -27.756 1.00 74.12 74 ASN A O 1
ATOM 535 N N . VAL A 1 82 ? 59.201 -65.127 -26.865 1.00 54.97 75 VAL A N 1
ATOM 536 C CA . VAL A 1 82 ? 58.312 -63.980 -26.956 1.00 57.41 75 VAL A CA 1
ATOM 537 C C . VAL A 1 82 ? 57.884 -63.680 -25.516 1.00 60.21 75 VAL A C 1
ATOM 538 O O . VAL A 1 82 ? 57.451 -64.561 -24.797 1.00 66.40 75 VAL A O 1
ATOM 542 N N . THR A 1 83 ? 58.039 -62.431 -25.101 1.00 60.48 76 THR A N 1
ATOM 543 C CA . THR A 1 83 ? 57.941 -62.044 -23.706 1.00 60.23 76 THR A CA 1
ATOM 544 C C . THR A 1 83 ? 57.031 -60.847 -23.553 1.00 68.29 76 THR A C 1
ATOM 545 O O . THR A 1 83 ? 57.328 -59.760 -24.070 1.00 74.02 76 THR A O 1
ATOM 549 N N . LEU A 1 84 ? 55.923 -61.048 -22.845 1.00 64.33 77 LEU A N 1
ATOM 550 C CA . LEU A 1 84 ? 55.012 -59.962 -22.505 1.00 58.39 77 LEU A CA 1
ATOM 551 C C . LEU A 1 84 ? 55.371 -59.542 -21.123 1.00 60.94 77 LEU A C 1
ATOM 552 O O . LEU A 1 84 ? 55.543 -60.368 -20.232 1.00 66.91 77 LEU A O 1
ATOM 557 N N . SER A 1 85 ? 55.511 -58.246 -20.944 1.00 62.96 78 SER A N 1
ATOM 558 C CA . SER A 1 85 ? 55.969 -57.733 -19.672 1.00 64.37 78 SER A CA 1
ATOM 559 C C . SER A 1 85 ? 55.190 -56.478 -19.212 1.00 61.67 78 SER A C 1
ATOM 560 O O . SER A 1 85 ? 54.714 -55.686 -20.008 1.00 68.20 78 SER A O 1
ATOM 563 N N . LEU A 1 86 ? 55.056 -56.329 -17.904 1.00 58.68 79 LEU A N 1
ATOM 564 C CA . LEU A 1 86 ? 54.532 -55.122 -17.299 1.00 63.48 79 LEU A CA 1
ATOM 565 C C . LEU A 1 86 ? 55.492 -54.662 -16.205 1.00 70.38 79 LEU A C 1
ATOM 566 O O . LEU A 1 86 ? 55.868 -55.458 -15.354 1.00 75.88 79 LEU A O 1
ATOM 571 N N . ASP A 1 87 ? 55.894 -53.388 -16.250 1.00 65.54 80 ASP A N 1
ATOM 572 C CA . ASP A 1 87 ? 56.823 -52.815 -15.283 1.00 63.14 80 ASP A CA 1
ATOM 573 C C . ASP A 1 87 ? 56.222 -51.601 -14.622 1.00 63.46 80 ASP A C 1
ATOM 574 O O . ASP A 1 87 ? 55.721 -50.719 -15.293 1.00 71.70 80 ASP A O 1
ATOM 579 N N . VAL A 1 88 ? 56.330 -51.529 -13.302 1.00 63.77 81 VAL A N 1
ATOM 580 C CA . VAL A 1 88 ? 56.107 -50.288 -12.585 1.00 64.50 81 VAL A CA 1
ATOM 581 C C . VAL A 1 88 ? 57.459 -49.622 -12.412 1.00 65.87 81 VAL A C 1
ATOM 582 O O . VAL A 1 88 ? 58.387 -50.260 -11.928 1.00 64.79 81 VAL A O 1
ATOM 586 N N . LEU A 1 89 ? 57.558 -48.363 -12.854 1.00 67.91 82 LEU A N 1
ATOM 587 C CA . LEU A 1 89 ? 58.765 -47.538 -12.780 1.00 66.15 82 LEU A CA 1
ATOM 588 C C . LEU A 1 89 ? 58.589 -46.431 -11.769 1.00 74.53 82 LEU A C 1
ATOM 589 O O . LEU A 1 89 ? 57.543 -45.838 -11.702 1.00 84.92 82 LEU A O 1
ATOM 594 N N . TYR A 1 90 ? 59.619 -46.126 -11.001 1.00 73.33 83 TYR A N 1
ATOM 595 C CA . TYR A 1 90 ? 59.607 -44.943 -10.149 1.00 72.36 83 TYR A CA 1
ATOM 596 C C . TYR A 1 90 ? 60.752 -43.995 -10.513 1.00 71.70 83 TYR A C 1
ATOM 597 O O . TYR A 1 90 ? 61.878 -44.424 -10.648 1.00 85.10 83 TYR A O 1
ATOM 606 N N . LYS A 1 91 ? 60.492 -42.705 -10.671 1.00 77.26 84 LYS A N 1
ATOM 607 C CA . LYS A 1 91 ? 61.575 -41.745 -10.999 1.00 88.00 84 LYS A CA 1
ATOM 608 C C . LYS A 1 91 ? 61.969 -40.818 -9.869 1.00 93.93 84 LYS A C 1
ATOM 609 O O . LYS A 1 91 ? 61.261 -39.854 -9.585 1.00 109.17 84 LYS A O 1
ATOM 615 N N . PRO A 1 92 ? 63.131 -41.049 -9.263 1.00 91.56 85 PRO A N 1
ATOM 616 C CA . PRO A 1 92 ? 63.577 -40.184 -8.156 1.00 93.22 85 PRO A CA 1
ATOM 617 C C . PRO A 1 92 ? 63.595 -38.692 -8.528 1.00 103.86 85 PRO A C 1
ATOM 618 O O . PRO A 1 92 ? 63.979 -38.364 -9.631 1.00 103.90 85 PRO A O 1
ATOM 622 N N . SER A 1 93 ? 63.194 -37.804 -7.619 1.00 120.65 86 SER A N 1
ATOM 623 C CA . SER A 1 93 ? 63.252 -36.356 -7.872 1.00 132.85 86 SER A CA 1
ATOM 624 C C . SER A 1 93 ? 64.599 -35.743 -7.482 1.00 142.13 86 SER A C 1
ATOM 625 O O . SER A 1 93 ? 65.379 -36.355 -6.739 1.00 136.16 86 SER A O 1
ATOM 628 N N . GLY A 1 94 ? 64.851 -34.524 -7.972 1.00 154.69 87 GLY A N 1
ATOM 629 C CA . GLY A 1 94 ? 66.102 -33.824 -7.714 1.00 159.37 87 GLY A CA 1
ATOM 630 C C . GLY A 1 94 ? 67.259 -34.794 -7.826 1.00 164.30 87 GLY A C 1
ATOM 631 O O . GLY A 1 94 ? 68.054 -34.936 -6.895 1.00 159.50 87 GLY A O 1
ATOM 632 N N . LEU A 1 95 ? 67.332 -35.472 -8.972 1.00 171.05 88 LEU A N 1
ATOM 633 C CA . LEU A 1 95 ? 68.248 -36.596 -9.165 1.00 172.04 88 LEU A CA 1
ATOM 634 C C . LEU A 1 95 ? 69.563 -36.462 -8.373 1.00 165.55 88 LEU A C 1
ATOM 635 O O . LEU A 1 95 ? 69.787 -37.244 -7.452 1.00 164.43 88 LEU A O 1
ATOM 640 N N . GLY A 1 96 ? 70.426 -35.494 -8.701 1.00 158.04 89 GLY A N 1
ATOM 641 C CA . GLY A 1 96 ? 70.253 -34.571 -9.812 1.00 151.89 89 GLY A CA 1
ATOM 642 C C . GLY A 1 96 ? 71.219 -34.881 -10.950 1.00 149.35 89 GLY A C 1
ATOM 643 O O . GLY A 1 96 ? 72.377 -34.464 -10.931 1.00 144.86 89 GLY A O 1
ATOM 644 N N . LEU A 1 97 ? 70.734 -35.621 -11.947 1.00 147.99 90 LEU A N 1
ATOM 645 C CA . LEU A 1 97 ? 71.553 -36.065 -13.068 1.00 142.90 90 LEU A CA 1
ATOM 646 C C . LEU A 1 97 ? 70.978 -35.572 -14.395 1.00 139.27 90 LEU A C 1
ATOM 647 O O . LEU A 1 97 ? 69.796 -35.226 -14.471 1.00 136.45 90 LEU A O 1
ATOM 652 N N . PRO A 1 98 ? 71.812 -35.537 -15.449 1.00 139.89 91 PRO A N 1
ATOM 653 C CA . PRO A 1 98 ? 71.331 -35.134 -16.779 1.00 138.20 91 PRO A CA 1
ATOM 654 C C . PRO A 1 98 ? 70.508 -36.276 -17.374 1.00 133.38 91 PRO A C 1
ATOM 655 O O . PRO A 1 98 ? 69.658 -36.077 -18.249 1.00 133.72 91 PRO A O 1
ATOM 659 N N . VAL A 1 99 ? 70.774 -37.479 -16.876 1.00 124.12 92 VAL A N 1
ATOM 660 C CA . VAL A 1 99 ? 70.020 -38.659 -17.259 1.00 116.95 92 VAL A CA 1
ATOM 661 C C . VAL A 1 99 ? 68.971 -39.011 -16.206 1.00 101.47 92 VAL A C 1
ATOM 662 O O . VAL A 1 99 ? 69.260 -39.042 -15.014 1.00 101.93 92 VAL A O 1
ATOM 666 N N . GLU A 1 100 ? 67.749 -39.258 -16.649 1.00 89.10 93 GLU A N 1
ATOM 667 C CA . GLU A 1 100 ? 66.747 -39.850 -15.777 1.00 94.04 93 GLU A CA 1
ATOM 668 C C . GLU A 1 100 ? 66.994 -41.365 -15.571 1.00 97.04 93 GLU A C 1
ATOM 669 O O . GLU A 1 100 ? 67.152 -42.090 -16.544 1.00 101.69 93 GLU A O 1
ATOM 675 N N . VAL A 1 101 ? 67.066 -41.835 -14.319 1.00 86.98 94 VAL A N 1
ATOM 676 C CA . VAL A 1 101 ? 67.152 -43.284 -14.019 1.00 79.05 94 VAL A CA 1
ATOM 677 C C . VAL A 1 101 ? 65.947 -43.747 -13.233 1.00 79.37 94 VAL A C 1
ATOM 678 O O . VAL A 1 101 ? 65.652 -43.176 -12.200 1.00 90.83 94 VAL A O 1
ATOM 682 N N . ALA A 1 102 ? 65.239 -44.761 -13.729 1.00 78.45 95 ALA A N 1
ATOM 683 C CA . ALA A 1 102 ? 64.010 -45.256 -13.118 1.00 69.08 95 ALA A CA 1
ATOM 684 C C . ALA A 1 102 ? 64.322 -46.701 -12.736 1.00 76.11 95 ALA A C 1
ATOM 685 O O . ALA A 1 102 ? 64.585 -47.518 -13.587 1.00 81.86 95 ALA A O 1
ATOM 686 N N . PRO A 1 103 ? 64.395 -47.005 -11.436 1.00 73.99 96 PRO A N 1
ATOM 687 C CA . PRO A 1 103 ? 64.240 -48.386 -10.985 1.00 74.90 96 PRO A CA 1
ATOM 688 C C . PRO A 1 103 ? 62.876 -48.958 -11.356 1.00 67.75 96 PRO A C 1
ATOM 689 O O . PRO A 1 103 ? 61.871 -48.286 -11.262 1.00 65.80 96 PRO A O 1
ATOM 693 N N . TYR A 1 104 ? 62.827 -50.219 -11.734 1.00 65.81 97 TYR A N 1
ATOM 694 C CA . TYR A 1 104 ? 61.522 -50.807 -12.007 1.00 71.79 97 TYR A CA 1
ATOM 695 C C . TYR A 1 104 ? 61.516 -52.227 -11.524 1.00 60.45 97 TYR A C 1
ATOM 696 O O . TYR A 1 104 ? 62.563 -52.850 -11.423 1.00 61.03 97 TYR A O 1
ATOM 705 N N . PHE A 1 105 ? 60.322 -52.698 -11.201 1.00 56.02 98 PHE A N 1
ATOM 706 C CA . PHE A 1 105 ? 60.058 -54.116 -11.006 1.00 61.45 98 PHE A CA 1
ATOM 707 C C . PHE A 1 105 ? 58.844 -54.556 -11.841 1.00 65.67 98 PHE A C 1
ATOM 708 O O . PHE A 1 105 ? 57.958 -53.771 -12.163 1.00 69.60 98 PHE A O 1
ATOM 716 N N . GLY A 1 106 ? 58.775 -55.821 -12.178 1.00 57.70 99 GLY A N 1
ATOM 717 C CA . GLY A 1 106 ? 57.593 -56.246 -12.881 1.00 56.24 99 GLY A CA 1
ATOM 718 C C . GLY A 1 106 ? 57.360 -57.733 -13.013 1.00 59.18 99 GLY A C 1
ATOM 719 O O . GLY A 1 106 ? 58.132 -58.571 -12.566 1.00 62.15 99 GLY A O 1
ATOM 720 N N . VAL A 1 107 ? 56.273 -58.036 -13.689 1.00 63.08 100 VAL A N 1
ATOM 721 C CA . VAL A 1 107 ? 55.821 -59.381 -13.966 1.00 63.06 100 VAL A CA 1
ATOM 722 C C . VAL A 1 107 ? 56.032 -59.674 -15.483 1.00 54.79 100 VAL A C 1
ATOM 723 O O . VAL A 1 107 ? 56.019 -58.768 -16.311 1.00 59.66 100 VAL A O 1
ATOM 727 N N . ARG A 1 108 ? 56.281 -60.925 -15.842 1.00 56.67 101 ARG A N 1
ATOM 728 C CA . ARG A 1 108 ? 56.486 -61.307 -17.265 1.00 59.75 101 ARG A CA 1
ATOM 729 C C . ARG A 1 108 ? 55.710 -62.566 -17.618 1.00 63.06 101 ARG A C 1
ATOM 730 O O . ARG A 1 108 ? 55.435 -63.413 -16.757 1.00 63.33 101 ARG A O 1
ATOM 738 N N . TYR A 1 109 ? 55.369 -62.687 -18.897 1.00 61.90 102 TYR A N 1
ATOM 739 C CA . TYR A 1 109 ? 54.836 -63.934 -19.436 1.00 63.78 102 TYR A CA 1
ATOM 740 C C . TYR A 1 109 ? 55.613 -64.252 -20.698 1.00 61.82 102 TYR A C 1
ATOM 741 O O . TYR A 1 109 ? 55.595 -63.484 -21.655 1.00 64.86 102 TYR A O 1
ATOM 750 N N . ASN A 1 110 ? 56.314 -65.375 -20.685 1.00 57.03 103 ASN A N 1
ATOM 751 C CA . ASN A 1 110 ? 57.126 -65.794 -21.817 1.00 59.07 103 ASN A CA 1
ATOM 752 C C . ASN A 1 110 ? 56.602 -66.978 -22.605 1.00 63.72 103 ASN A C 1
ATOM 753 O O . ASN A 1 110 ? 56.148 -67.995 -22.049 1.00 68.25 103 ASN A O 1
ATOM 758 N N . PHE A 1 111 ? 56.700 -66.855 -23.919 1.00 62.70 104 PHE A N 1
ATOM 759 C CA . PHE A 1 111 ? 56.427 -67.979 -24.817 1.00 56.14 104 PHE A CA 1
ATOM 760 C C . PHE A 1 111 ? 57.724 -68.471 -25.430 1.00 54.60 104 PHE A C 1
ATOM 761 O O . PHE A 1 111 ? 58.274 -67.858 -26.325 1.00 64.58 104 PHE A O 1
ATOM 769 N N . PHE A 1 112 ? 58.237 -69.562 -24.881 1.00 58.62 105 PHE A N 1
ATOM 770 C CA . PHE A 1 112 ? 59.423 -70.221 -25.407 1.00 59.84 105 PHE A CA 1
ATOM 771 C C . PHE A 1 112 ? 59.087 -71.318 -26.402 1.00 59.95 105 PHE A C 1
ATOM 772 O O . PHE A 1 112 ? 58.136 -72.058 -26.228 1.00 68.15 105 PHE A O 1
ATOM 780 N N . SER A 1 113 ? 59.906 -71.432 -27.430 1.00 64.20 106 SER A N 1
ATOM 781 C CA . SER A 1 113 ? 59.801 -72.533 -28.382 1.00 68.69 106 SER A CA 1
ATOM 782 C C . SER A 1 113 ? 61.039 -72.730 -29.258 1.00 70.97 106 SER A C 1
ATOM 783 O O . SER A 1 113 ? 61.662 -71.786 -29.707 1.00 74.60 106 SER A O 1
ATOM 786 N N . GLY A 1 114 ? 61.396 -73.978 -29.495 1.00 77.18 107 GLY A N 1
ATOM 787 C CA . GLY A 1 114 ? 62.398 -74.285 -30.498 1.00 78.81 107 GLY A CA 1
ATOM 788 C C . GLY A 1 114 ? 62.452 -75.766 -30.769 1.00 76.23 107 GLY A C 1
ATOM 789 O O . GLY A 1 114 ? 61.534 -76.501 -30.448 1.00 79.74 107 GLY A O 1
ATOM 790 N N . GLY A 1 115 ? 63.554 -76.202 -31.345 1.00 71.71 108 GLY A N 1
ATOM 791 C CA . GLY A 1 115 ? 63.767 -77.597 -31.677 1.00 74.00 108 GLY A CA 1
ATOM 792 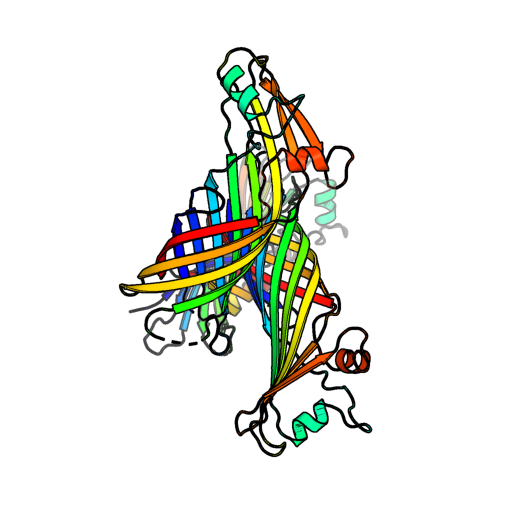C C . GLY A 1 115 ? 64.682 -77.666 -32.881 1.00 82.26 108 GLY A C 1
ATOM 793 O O . GLY A 1 115 ? 65.491 -76.764 -33.098 1.00 88.05 108 GLY A O 1
ATOM 794 N N . TYR A 1 116 ? 64.553 -78.725 -33.672 1.00 82.09 109 TYR A N 1
ATOM 795 C CA . TYR A 1 116 ? 65.376 -78.881 -34.866 1.00 83.90 109 TYR A CA 1
ATOM 796 C C . TYR A 1 116 ? 64.597 -79.390 -36.080 1.00 87.52 109 TYR A C 1
ATOM 797 O O . TYR A 1 116 ? 63.526 -79.986 -35.953 1.00 85.19 109 TYR A O 1
ATOM 806 N N . THR A 1 117 ? 65.137 -79.126 -37.263 1.00 90.52 110 THR A N 1
ATOM 807 C CA . THR A 1 117 ? 64.574 -79.689 -38.471 1.00 94.97 110 THR A CA 1
ATOM 808 C C . THR A 1 117 ? 65.615 -80.563 -39.102 1.00 104.05 110 THR A C 1
ATOM 809 O O . THR A 1 117 ? 66.810 -80.451 -38.816 1.00 99.02 110 THR A O 1
ATOM 813 N N . ASP A 1 118 ? 65.133 -81.432 -39.975 1.00 112.99 111 ASP A N 1
ATOM 814 C CA . ASP A 1 118 ? 65.956 -82.443 -40.586 1.00 118.73 111 ASP A CA 1
ATOM 815 C C . ASP A 1 118 ? 66.021 -82.197 -42.099 1.00 123.02 111 ASP A C 1
ATOM 816 O O . ASP A 1 118 ? 65.329 -82.871 -42.870 1.00 123.55 111 ASP A O 1
ATOM 821 N N . PRO A 1 119 ? 66.854 -81.214 -42.523 1.00 125.62 112 PRO A N 1
ATOM 822 C CA . PRO A 1 119 ? 66.961 -80.786 -43.924 1.00 128.88 112 PRO A CA 1
ATOM 823 C C . PRO A 1 119 ? 67.710 -81.832 -44.741 1.00 138.22 112 PRO A C 1
ATOM 824 O O . PRO A 1 119 ? 67.792 -81.712 -45.959 1.00 136.22 112 PRO A O 1
ATOM 828 N N . GLU A 1 120 ? 68.253 -82.827 -44.035 1.00 146.70 113 GLU A N 1
ATOM 829 C CA . GLU A 1 120 ? 68.865 -84.037 -44.598 1.00 149.13 113 GLU A CA 1
ATOM 830 C C . GLU A 1 120 ? 70.413 -83.983 -44.611 1.00 161.06 113 GLU A C 1
ATOM 831 O O . GLU A 1 120 ? 71.004 -82.901 -44.731 1.00 155.84 113 GLU A O 1
ATOM 837 N N . ASP A 1 121 ? 71.076 -85.141 -44.508 1.00 174.87 114 ASP A N 1
ATOM 838 C CA . ASP A 1 121 ? 70.465 -86.472 -44.676 1.00 183.05 114 ASP A CA 1
ATOM 839 C C . ASP A 1 121 ? 69.757 -87.089 -43.440 1.00 205.70 114 ASP A C 1
ATOM 840 O O . ASP A 1 121 ? 68.941 -86.442 -42.786 1.00 200.73 114 ASP A O 1
ATOM 845 N N . ASN A 1 122 ? 70.079 -88.354 -43.165 1.00 210.02 115 ASN A N 1
ATOM 846 C CA . ASN A 1 122 ? 69.442 -89.215 -42.138 1.00 209.42 115 ASN A CA 1
ATOM 847 C C . ASN A 1 122 ? 68.101 -88.833 -41.457 1.00 133.52 115 ASN A C 1
ATOM 848 O O . ASN A 1 122 ? 67.356 -88.006 -41.970 1.00 134.35 115 ASN A O 1
ATOM 853 N N . LEU A 1 123 ? 67.798 -89.526 -40.349 1.00 133.01 116 LEU A N 1
ATOM 854 C CA . LEU A 1 123 ? 66.676 -89.248 -39.407 1.00 127.29 116 LEU A CA 1
ATOM 855 C C . LEU A 1 123 ? 65.263 -89.142 -39.983 1.00 123.18 116 LEU A C 1
ATOM 856 O O . LEU A 1 123 ? 64.884 -88.061 -40.410 1.00 122.14 116 LEU A O 1
ATOM 861 N N . THR A 1 124 ? 64.463 -90.212 -39.909 1.00 125.43 117 THR A N 1
ATOM 862 C CA . THR A 1 124 ? 63.397 -90.393 -40.898 1.00 139.00 117 THR A CA 1
ATOM 863 C C . THR A 1 124 ? 63.567 -89.224 -41.874 1.00 152.26 117 THR A C 1
ATOM 864 O O . THR A 1 124 ? 64.502 -89.229 -42.677 1.00 161.71 117 THR A O 1
ATOM 868 N N . ILE A 1 125 ? 62.680 -88.236 -41.791 1.00 156.09 118 ILE A N 1
ATOM 869 C CA . ILE A 1 125 ? 62.934 -86.839 -42.183 1.00 151.82 118 ILE A CA 1
ATOM 870 C C . ILE A 1 125 ? 61.763 -86.101 -41.564 1.00 148.97 118 ILE A C 1
ATOM 871 O O . ILE A 1 125 ? 60.640 -86.620 -41.601 1.00 159.40 118 ILE A O 1
ATOM 876 N N . LYS A 1 126 ? 61.977 -84.925 -40.979 1.00 129.89 119 LYS A N 1
ATOM 877 C CA . LYS A 1 126 ? 60.879 -84.292 -40.255 1.00 108.46 119 LYS A CA 1
ATOM 878 C C . LYS A 1 126 ? 61.232 -82.981 -39.503 1.00 116.53 119 LYS A C 1
ATOM 879 O O . LYS A 1 126 ? 61.959 -82.095 -40.003 1.00 111.32 119 LYS A O 1
ATOM 885 N N . ALA A 1 127 ? 60.716 -82.883 -38.277 1.00 111.04 120 ALA A N 1
ATOM 886 C CA . ALA A 1 127 ? 60.805 -81.680 -37.455 1.00 94.49 120 ALA A CA 1
ATOM 887 C C . ALA A 1 127 ? 60.374 -82.028 -36.048 1.00 87.73 120 ALA A C 1
ATOM 888 O O . ALA A 1 127 ? 59.405 -82.745 -35.839 1.00 86.27 120 ALA A O 1
ATOM 890 N N . GLN A 1 128 ? 61.093 -81.513 -35.070 1.00 86.17 121 GLN A N 1
ATOM 891 C CA . GLN A 1 128 ? 60.667 -81.673 -33.697 1.00 86.21 121 GLN A CA 1
ATOM 892 C C . GLN A 1 128 ? 60.686 -80.330 -32.953 1.00 90.07 121 GLN A C 1
ATOM 893 O O . GLN A 1 128 ? 61.615 -79.533 -33.107 1.00 97.45 121 GLN A O 1
ATOM 899 N N . THR A 1 129 ? 59.641 -80.069 -32.177 1.00 79.73 122 THR A N 1
ATOM 900 C CA . THR A 1 129 ? 59.480 -78.762 -31.561 1.00 75.69 122 THR A CA 1
ATOM 901 C C . THR A 1 129 ? 59.056 -78.909 -30.134 1.00 73.63 122 THR A C 1
ATOM 902 O O . THR A 1 129 ? 58.187 -79.681 -29.839 1.00 86.33 122 THR A O 1
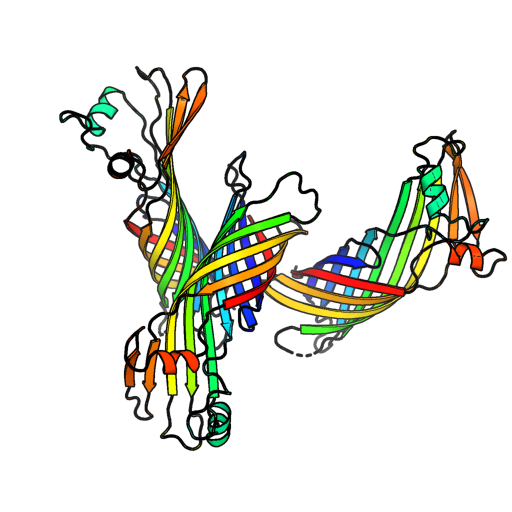ATOM 906 N N . ILE A 1 130 ? 59.674 -78.158 -29.245 1.00 74.47 123 ILE A N 1
ATOM 907 C CA . ILE A 1 130 ? 59.258 -78.113 -27.850 1.00 78.38 123 ILE A CA 1
ATOM 908 C C . ILE A 1 130 ? 58.835 -76.685 -27.445 1.00 75.60 123 ILE A C 1
ATOM 909 O O . ILE A 1 130 ? 59.249 -75.713 -28.043 1.00 74.07 123 ILE A O 1
ATOM 914 N N . SER A 1 131 ? 57.974 -76.575 -26.444 1.00 80.70 124 SER A N 1
ATOM 915 C CA . SER A 1 131 ? 57.348 -75.304 -26.037 1.00 70.01 124 SER A CA 1
ATOM 916 C C . SER A 1 131 ? 57.148 -75.234 -24.514 1.00 67.49 124 SER A C 1
ATOM 917 O O . SER A 1 131 ? 56.913 -76.252 -23.853 1.00 65.59 124 SER A O 1
ATOM 920 N N . SER A 1 132 ? 57.260 -74.031 -23.963 1.00 58.92 125 SER A N 1
ATOM 921 C CA . SER A 1 132 ? 56.952 -73.798 -22.567 1.00 58.13 125 SER A CA 1
ATOM 922 C C . SER A 1 132 ? 56.450 -72.387 -22.399 1.00 62.20 125 SER A C 1
ATOM 923 O O . SER A 1 132 ? 57.055 -71.462 -22.903 1.00 68.35 125 SER A O 1
ATOM 926 N N . ASN A 1 133 ? 55.338 -72.218 -21.695 1.00 65.83 126 ASN A N 1
ATOM 927 C CA . ASN A 1 133 ? 54.855 -70.878 -21.359 1.00 65.44 126 ASN A CA 1
ATOM 928 C C . ASN A 1 133 ? 55.067 -70.598 -19.898 1.00 68.57 126 ASN A C 1
ATOM 929 O O . ASN A 1 133 ? 54.523 -71.310 -19.063 1.00 71.20 126 ASN A O 1
ATOM 934 N N . GLN A 1 134 ? 55.841 -69.563 -19.581 1.00 64.53 127 GLN A N 1
ATOM 935 C CA . GLN A 1 134 ? 56.210 -69.354 -18.195 1.00 63.19 127 GLN A CA 1
ATOM 936 C C . GLN A 1 134 ? 55.864 -68.006 -17.648 1.00 61.99 127 GLN A C 1
ATOM 937 O O . GLN A 1 134 ? 55.837 -67.026 -18.350 1.00 69.12 127 GLN A O 1
ATOM 943 N N . LEU A 1 135 ? 55.593 -67.996 -16.357 1.00 63.67 128 LEU A N 1
ATOM 944 C CA . LEU A 1 135 ? 55.353 -66.787 -15.621 1.00 62.88 128 LEU A CA 1
ATOM 945 C C . LEU A 1 135 ? 56.702 -66.361 -15.024 1.00 60.39 128 LEU A C 1
ATOM 946 O O . LEU A 1 135 ? 57.402 -67.167 -14.468 1.00 64.28 128 LEU A O 1
ATOM 951 N N . GLY A 1 136 ? 57.090 -65.105 -15.207 1.00 63.19 129 GLY A N 1
ATOM 952 C CA . GLY A 1 136 ? 58.309 -64.578 -14.616 1.00 60.46 129 GLY A CA 1
ATOM 953 C C . GLY A 1 136 ? 58.208 -63.312 -13.764 1.00 63.51 129 GLY A C 1
ATOM 954 O O . GLY A 1 136 ? 57.231 -62.557 -13.817 1.00 64.36 129 GLY A O 1
ATOM 955 N N . LEU A 1 137 ? 59.243 -63.074 -12.965 1.00 66.91 130 LEU A N 1
ATOM 956 C CA . LEU A 1 137 ? 59.382 -61.803 -12.237 1.00 64.18 130 LEU A CA 1
ATOM 957 C C . LEU A 1 137 ? 60.704 -61.177 -12.527 1.00 66.01 130 LEU A C 1
ATOM 958 O O . LEU A 1 137 ? 61.660 -61.863 -12.888 1.00 69.41 130 LEU A O 1
ATOM 963 N N . GLY A 1 138 ? 60.771 -59.866 -12.369 1.00 61.84 131 GLY A N 1
ATOM 964 C CA . GLY A 1 138 ? 62.014 -59.187 -12.672 1.00 59.35 131 GLY A CA 1
ATOM 965 C C . GLY A 1 138 ? 62.132 -57.775 -12.172 1.00 59.03 131 GLY A C 1
ATOM 966 O O . GLY A 1 138 ? 61.172 -57.135 -11.734 1.00 59.75 131 GLY A O 1
ATOM 967 N N . LEU A 1 139 ? 63.351 -57.290 -12.324 1.00 56.20 132 LEU A N 1
ATOM 968 C CA . LEU A 1 139 ? 63.889 -56.113 -11.650 1.00 55.70 132 LEU A CA 1
ATOM 969 C C . LEU A 1 139 ? 64.769 -55.388 -12.700 1.00 66.44 132 LEU A C 1
ATOM 970 O O . LEU A 1 139 ? 65.408 -56.018 -13.558 1.00 60.05 132 LEU A O 1
ATOM 975 N N . GLY A 1 140 ? 64.852 -54.078 -12.651 1.00 63.03 133 GLY A N 1
ATOM 976 C CA . GLY A 1 140 ? 65.829 -53.452 -13.519 1.00 64.34 133 GLY A CA 1
ATOM 977 C C . GLY A 1 140 ? 65.890 -51.959 -13.372 1.00 66.19 133 GLY A C 1
ATOM 978 O O . GLY A 1 140 ? 65.121 -51.367 -12.602 1.00 69.08 133 GLY A O 1
ATOM 979 N N . VAL A 1 141 ? 66.818 -51.354 -14.098 1.00 62.26 134 VAL A N 1
ATOM 980 C CA . VAL A 1 141 ? 66.847 -49.892 -14.219 1.00 72.29 134 VAL A CA 1
ATOM 981 C C . VAL A 1 141 ? 66.695 -49.450 -15.665 1.00 65.39 134 VAL A C 1
ATOM 982 O O . VAL A 1 141 ? 67.239 -50.071 -16.581 1.00 65.45 134 VAL A O 1
ATOM 986 N N . ARG A 1 142 ? 65.941 -48.374 -15.843 1.00 64.59 135 ARG A N 1
ATOM 987 C CA . ARG A 1 142 ? 65.741 -47.730 -17.140 1.00 68.57 135 ARG A CA 1
ATOM 988 C C . ARG A 1 142 ? 66.322 -46.317 -17.137 1.00 73.16 135 ARG A C 1
ATOM 989 O O . ARG A 1 142 ? 65.901 -45.461 -16.349 1.00 73.79 135 ARG A O 1
ATOM 997 N N . ALA A 1 143 ? 67.295 -46.075 -18.011 1.00 69.59 136 ALA A N 1
ATOM 998 C CA . ALA A 1 143 ? 67.886 -44.741 -18.158 1.00 69.36 136 ALA A CA 1
ATOM 999 C C . ALA A 1 143 ? 67.318 -44.038 -19.399 1.00 71.60 136 ALA A C 1
ATOM 1000 O O . ALA A 1 143 ? 67.213 -44.636 -20.470 1.00 73.50 136 ALA A O 1
ATOM 1002 N N . ALA A 1 144 ? 66.900 -42.787 -19.241 1.00 71.31 137 ALA A N 1
ATOM 1003 C CA . ALA A 1 144 ? 66.419 -42.012 -20.385 1.00 75.03 137 ALA A CA 1
ATOM 1004 C C . ALA A 1 144 ? 67.159 -40.690 -20.505 1.00 79.01 137 ALA A C 1
ATOM 1005 O O . ALA A 1 144 ? 67.363 -40.022 -19.516 1.00 82.86 137 ALA A O 1
ATOM 1007 N N . TYR A 1 145 ? 67.588 -40.353 -21.720 1.00 80.23 138 TYR A N 1
ATOM 1008 C CA . TYR A 1 145 ? 68.262 -39.094 -22.010 1.00 79.69 138 TYR A CA 1
ATOM 1009 C C . TYR A 1 145 ? 67.563 -38.360 -23.150 1.00 81.11 138 TYR A C 1
ATOM 1010 O O . TYR A 1 145 ? 67.480 -38.892 -24.232 1.00 77.89 138 TYR A O 1
ATOM 1019 N N . PRO A 1 146 ? 67.079 -37.122 -22.917 1.00 95.48 139 PRO A N 1
ATOM 1020 C CA . PRO A 1 146 ? 66.420 -36.283 -23.944 1.00 94.96 139 PRO A CA 1
ATOM 1021 C C . PRO A 1 146 ? 67.334 -35.909 -25.102 1.00 94.53 139 PRO A C 1
ATOM 1022 O O . PRO A 1 146 ? 68.356 -35.284 -24.905 1.00 104.06 139 PRO A O 1
ATOM 1026 N N . LEU A 1 147 ? 66.961 -36.277 -26.312 1.00 88.65 140 LEU A N 1
ATOM 1027 C CA . LEU A 1 147 ? 67.839 -36.119 -27.464 1.00 87.41 140 LEU A CA 1
ATOM 1028 C C . LEU A 1 147 ? 67.373 -34.976 -28.358 1.00 87.44 140 LEU A C 1
ATOM 1029 O O . LEU A 1 147 ? 68.119 -34.052 -28.633 1.00 90.48 140 LEU A O 1
ATOM 1034 N N . MET A 1 148 ? 66.133 -35.080 -28.829 1.00 90.09 141 MET A N 1
ATOM 1035 C CA . MET A 1 148 ? 65.503 -34.093 -29.677 1.00 105.26 141 MET A CA 1
ATOM 1036 C C . MET A 1 148 ? 64.081 -33.877 -29.143 1.00 111.27 141 MET A C 1
ATOM 1037 O O . MET A 1 148 ? 63.679 -34.510 -28.181 1.00 111.40 141 MET A O 1
ATOM 1042 N N . PRO A 1 149 ? 63.313 -32.969 -29.760 1.00 115.00 142 PRO A N 1
ATOM 1043 C CA . PRO A 1 149 ? 61.888 -32.839 -29.431 1.00 113.14 142 PRO A CA 1
ATOM 1044 C C . PRO A 1 149 ? 61.137 -34.171 -29.486 1.00 107.55 142 PRO A C 1
ATOM 1045 O O . PRO A 1 149 ? 61.021 -34.747 -30.574 1.00 103.43 142 PRO A O 1
ATOM 1049 N N . ASN A 1 150 ? 60.626 -34.630 -28.341 1.00 104.43 143 ASN A N 1
ATOM 1050 C CA . ASN A 1 150 ? 59.758 -35.811 -28.274 1.00 91.93 143 ASN A CA 1
ATOM 1051 C C . ASN A 1 150 ? 60.493 -37.116 -28.449 1.00 87.40 143 ASN A C 1
ATOM 1052 O O . ASN A 1 150 ? 59.877 -38.147 -28.669 1.00 89.40 143 ASN A O 1
ATOM 1057 N N . LEU A 1 151 ? 61.817 -37.073 -28.342 1.00 85.07 144 LEU A N 1
ATOM 1058 C CA . LEU A 1 151 ? 62.636 -38.252 -28.576 1.00 81.78 144 LEU A CA 1
ATOM 1059 C C . LEU A 1 151 ? 63.735 -38.362 -27.530 1.00 81.91 144 LEU A C 1
ATOM 1060 O O . LEU A 1 151 ? 64.481 -37.419 -27.315 1.00 82.73 144 LEU A O 1
ATOM 1065 N N . SER A 1 152 ? 63.821 -39.501 -26.847 1.00 84.27 145 SER A N 1
ATOM 1066 C CA . SER A 1 152 ? 64.958 -39.730 -25.952 1.00 81.93 145 SER A CA 1
ATOM 1067 C C . SER A 1 152 ? 65.631 -41.052 -26.198 1.00 73.84 145 SER A C 1
ATOM 1068 O O . SER A 1 152 ? 65.001 -42.012 -26.634 1.00 73.44 145 SER A O 1
ATOM 1071 N N . LEU A 1 153 ? 66.933 -41.060 -25.941 1.00 67.04 146 LEU A N 1
ATOM 1072 C CA . LEU A 1 153 ? 67.709 -42.270 -25.885 1.00 69.02 146 LEU A CA 1
ATOM 1073 C C . LEU A 1 153 ? 67.324 -43.033 -24.620 1.00 68.01 146 LEU A C 1
ATOM 1074 O O . LEU A 1 153 ? 67.149 -42.438 -23.560 1.00 69.62 146 LEU A O 1
ATOM 1079 N N . VAL A 1 154 ? 67.142 -44.343 -24.735 1.00 70.42 147 VAL A N 1
ATOM 1080 C CA . VAL A 1 154 ? 66.770 -45.160 -23.585 1.00 67.35 147 VAL A CA 1
ATOM 1081 C C . VAL A 1 154 ? 67.698 -46.355 -23.429 1.00 65.60 147 VAL A C 1
ATOM 1082 O O . VAL A 1 154 ? 67.946 -47.071 -24.377 1.00 68.29 147 VAL A O 1
ATOM 1086 N N . GLY A 1 155 ? 68.197 -46.552 -22.215 1.00 64.07 148 GLY A N 1
ATOM 1087 C CA . GLY A 1 155 ? 69.033 -47.685 -21.864 1.00 63.15 148 GLY A CA 1
ATOM 1088 C C . GLY A 1 155 ? 68.291 -48.535 -20.845 1.00 68.78 148 GLY A C 1
ATOM 1089 O O . GLY A 1 155 ? 67.617 -48.023 -19.953 1.00 72.95 148 GLY A O 1
ATOM 1090 N N . ASP A 1 156 ? 68.389 -49.848 -20.978 1.00 66.58 149 ASP A N 1
ATOM 1091 C CA . ASP A 1 156 ? 67.669 -50.714 -20.074 1.00 66.43 149 ASP A CA 1
ATOM 1092 C C . ASP A 1 156 ? 68.487 -51.933 -19.704 1.00 67.23 149 ASP A C 1
ATOM 1093 O O . ASP A 1 156 ? 68.874 -52.700 -20.599 1.00 63.86 149 ASP A O 1
ATOM 1098 N N . LEU A 1 157 ? 68.770 -52.079 -18.400 1.00 58.47 150 LEU A N 1
ATOM 1099 C CA . LEU A 1 157 ? 69.370 -53.291 -17.854 1.00 63.37 150 LEU A CA 1
ATOM 1100 C C . LEU A 1 157 ? 68.505 -53.925 -16.766 1.00 69.78 150 LEU A C 1
ATOM 1101 O O . LEU A 1 157 ? 68.146 -53.262 -15.791 1.00 72.56 150 LEU A O 1
ATOM 1106 N N . GLY A 1 158 ? 68.170 -55.202 -16.936 1.00 65.56 151 GLY A N 1
ATOM 1107 C CA . GLY A 1 158 ? 67.418 -55.908 -15.919 1.00 62.41 151 GLY A CA 1
ATOM 1108 C C . GLY A 1 158 ? 67.674 -57.388 -15.869 1.00 61.34 151 GLY A C 1
ATOM 1109 O O . GLY A 1 158 ? 68.400 -57.924 -16.690 1.00 62.41 151 GLY A O 1
ATOM 1110 N N . VAL A 1 159 ? 67.100 -58.053 -14.873 1.00 68.59 152 VAL A N 1
ATOM 1111 C CA . VAL A 1 159 ? 67.237 -59.514 -14.713 1.00 61.64 152 VAL A CA 1
ATOM 1112 C C . VAL A 1 159 ? 65.856 -60.042 -14.419 1.00 65.68 152 VAL A C 1
ATOM 1113 O O . VAL A 1 159 ? 65.076 -59.395 -13.691 1.00 69.84 152 VAL A O 1
ATOM 1117 N N . ASP A 1 160 ? 65.504 -61.161 -15.047 1.00 65.36 153 ASP A N 1
ATOM 1118 C CA . ASP A 1 160 ? 64.168 -61.756 -14.867 1.00 60.70 153 ASP A CA 1
ATOM 1119 C C . ASP A 1 160 ? 64.390 -63.167 -14.421 1.00 62.60 153 ASP A C 1
ATOM 1120 O O . ASP A 1 160 ? 65.354 -63.816 -14.850 1.00 65.40 153 ASP A O 1
ATOM 1125 N N . TYR A 1 161 ? 63.493 -63.657 -13.582 1.00 56.16 154 TYR A N 1
ATOM 1126 C CA . TYR A 1 161 ? 63.497 -65.066 -13.243 1.00 56.32 154 TYR A CA 1
ATOM 1127 C C . TYR A 1 161 ? 62.193 -65.723 -13.704 1.00 59.25 154 TYR A C 1
ATOM 1128 O O . TYR A 1 161 ? 61.119 -65.188 -13.463 1.00 60.16 154 TYR A O 1
ATOM 1137 N N . TYR A 1 162 ? 62.292 -66.893 -14.336 1.00 60.90 155 TYR A N 1
ATOM 1138 C CA . TYR A 1 162 ? 61.107 -67.673 -14.729 1.00 66.02 155 TYR A CA 1
ATOM 1139 C C . TYR A 1 162 ? 60.936 -69.000 -13.993 1.00 70.98 155 TYR A C 1
ATOM 1140 O O . TYR A 1 162 ? 61.870 -69.784 -13.845 1.00 73.61 155 TYR A O 1
ATOM 1149 N N . PHE A 1 163 ? 59.723 -69.236 -13.525 1.00 72.35 156 PHE A N 1
ATOM 1150 C CA . PHE A 1 163 ? 59.344 -70.507 -12.916 1.00 69.50 156 PHE A CA 1
ATOM 1151 C C . PHE A 1 163 ? 59.167 -71.610 -13.960 1.00 69.10 156 PHE A C 1
ATOM 1152 O O . PHE A 1 163 ? 58.502 -71.427 -14.977 1.00 80.55 156 PHE A O 1
ATOM 1160 N N . GLN A 1 164 ? 59.753 -72.762 -13.700 1.00 66.46 157 GLN A N 1
ATOM 1161 C CA . GLN A 1 164 ? 59.562 -73.908 -14.568 1.00 72.92 157 GLN A CA 1
ATOM 1162 C C . GLN A 1 164 ? 58.083 -74.247 -14.718 1.00 75.11 157 GLN A C 1
ATOM 1163 O O . GLN A 1 164 ? 57.306 -74.213 -13.759 1.00 72.05 157 GLN A O 1
ATOM 1169 N N . ALA A 1 165 ? 57.728 -74.577 -15.952 1.00 71.62 158 ALA A N 1
ATOM 1170 C CA . ALA A 1 165 ? 56.383 -74.889 -16.342 1.00 67.02 158 ALA A CA 1
ATOM 1171 C C . ALA A 1 165 ? 56.362 -76.209 -17.108 1.00 73.63 158 ALA A C 1
ATOM 1172 O O . ALA A 1 165 ? 57.378 -76.876 -17.245 1.00 81.65 158 ALA A O 1
ATOM 1174 N N . CYS A 1 166 ? 55.203 -76.581 -17.630 1.00 77.08 159 CYS A N 1
ATOM 1175 C CA . CYS A 1 166 ? 55.106 -77.783 -18.447 1.00 81.76 159 CYS A CA 1
ATOM 1176 C C . CYS A 1 166 ? 55.818 -77.574 -19.785 1.00 78.99 159 CYS A C 1
ATOM 1177 O O . CYS A 1 166 ? 55.980 -76.440 -20.233 1.00 81.41 159 CYS A O 1
ATOM 1180 N N . PHE A 1 167 ? 56.251 -78.668 -20.403 1.00 73.41 160 PHE A N 1
ATOM 1181 C CA . PHE A 1 167 ? 56.772 -78.658 -21.774 1.00 73.71 160 PHE A CA 1
ATOM 1182 C C . PHE A 1 167 ? 55.844 -79.395 -22.723 1.00 74.69 160 PHE A C 1
ATOM 1183 O O . PHE A 1 167 ? 55.281 -80.410 -22.356 1.00 78.38 160 PHE A O 1
ATOM 1191 N N . THR A 1 168 ? 55.716 -78.911 -23.952 1.00 73.92 161 THR A N 1
ATOM 1192 C CA . THR A 1 168 ? 54.892 -79.584 -24.952 1.00 73.42 161 THR A CA 1
ATOM 1193 C C . THR A 1 168 ? 55.734 -79.899 -26.175 1.00 72.22 161 THR A C 1
ATOM 1194 O O . THR A 1 168 ? 56.255 -78.992 -26.789 1.00 82.19 161 THR A O 1
ATOM 1198 N N . ARG A 1 169 ? 55.877 -81.179 -26.510 1.00 67.02 162 ARG A N 1
ATOM 1199 C CA . ARG A 1 169 ? 56.630 -81.630 -27.700 1.00 71.48 162 ARG A CA 1
ATOM 1200 C C . ARG A 1 169 ? 55.690 -81.933 -28.902 1.00 77.08 162 ARG A C 1
ATOM 1201 O O . ARG A 1 169 ? 54.619 -82.501 -28.749 1.00 81.56 162 ARG A O 1
ATOM 1209 N N . VAL A 1 170 ? 56.083 -81.514 -30.095 1.00 77.86 163 VAL A N 1
ATOM 1210 C CA . VAL A 1 170 ? 55.380 -81.889 -31.320 1.00 82.69 163 VAL A CA 1
ATOM 1211 C C . VAL A 1 170 ? 56.376 -82.409 -32.341 1.00 84.38 163 VAL A C 1
ATOM 1212 O O . VAL A 1 170 ? 57.235 -81.653 -32.787 1.00 85.96 163 VAL A O 1
ATOM 1216 N N . GLU A 1 171 ? 56.265 -83.691 -32.697 1.00 92.74 164 GLU A N 1
ATOM 1217 C CA . GLU A 1 171 ? 57.015 -84.273 -33.818 1.00 99.40 164 GLU A CA 1
ATOM 1218 C C . GLU A 1 171 ? 56.142 -84.237 -35.069 1.00 96.33 164 GLU A C 1
ATOM 1219 O O . GLU A 1 171 ? 54.946 -84.439 -34.977 1.00 96.68 164 GLU A O 1
ATOM 1225 N N . GLU A 1 172 ? 56.731 -83.999 -36.234 1.00 99.09 165 GLU A N 1
ATOM 1226 C CA . GLU A 1 172 ? 56.006 -84.126 -37.504 1.00 107.90 165 GLU A CA 1
ATOM 1227 C C . GLU A 1 172 ? 56.767 -85.002 -38.482 1.00 118.70 165 GLU A C 1
ATOM 1228 O O . GLU A 1 172 ? 57.934 -84.753 -38.734 1.00 123.96 165 GLU A O 1
ATOM 1234 N N . ASP A 1 173 ? 56.110 -86.022 -39.031 1.00 129.30 166 ASP A N 1
ATOM 1235 C CA . ASP A 1 173 ? 56.702 -86.906 -40.057 1.00 139.35 166 ASP A CA 1
ATOM 1236 C C . ASP A 1 173 ? 56.680 -86.286 -41.455 1.00 139.94 166 ASP A C 1
ATOM 1237 O O . ASP A 1 173 ? 56.197 -85.171 -41.660 1.00 137.48 166 ASP A O 1
ATOM 1242 N N . ASP A 1 174 ? 57.174 -87.045 -42.426 1.00 14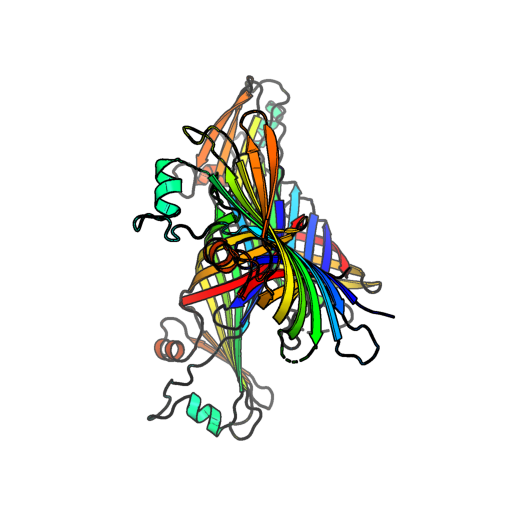7.31 167 ASP A N 1
ATOM 1243 C CA . ASP A 1 174 ? 57.232 -86.604 -43.820 1.00 150.59 167 ASP A CA 1
ATOM 1244 C C . ASP A 1 174 ? 55.873 -86.664 -44.514 1.00 155.58 167 ASP A C 1
ATOM 1245 O O . ASP A 1 174 ? 55.533 -85.795 -45.326 1.00 153.36 167 ASP A O 1
ATOM 1250 N N . SER A 1 175 ? 55.100 -87.693 -44.173 1.00 158.20 168 SER A N 1
ATOM 1251 C CA . SER A 1 175 ? 53.737 -87.859 -44.663 1.00 153.77 168 SER A CA 1
ATOM 1252 C C . SER A 1 175 ? 52.841 -86.777 -44.096 1.00 144.88 168 SER A C 1
ATOM 1253 O O . SER A 1 175 ? 51.707 -86.594 -44.550 1.00 140.42 168 SER A O 1
ATOM 1256 N N . GLY A 1 176 ? 53.352 -86.080 -43.081 1.00 142.08 169 GLY A N 1
ATOM 1257 C CA . GLY A 1 176 ? 52.648 -84.958 -42.478 1.00 137.27 169 GLY A CA 1
ATOM 1258 C C . GLY A 1 176 ? 51.956 -85.304 -41.174 1.00 131.20 169 GLY A C 1
ATOM 1259 O O . GLY A 1 176 ? 51.252 -84.477 -40.610 1.00 130.94 169 GLY A O 1
ATOM 1260 N N . ASN A 1 177 ? 52.162 -86.527 -40.696 1.00 124.92 170 ASN A N 1
ATOM 1261 C CA . ASN A 1 177 ? 51.508 -87.005 -39.490 1.00 116.00 170 ASN A CA 1
ATOM 1262 C C . ASN A 1 177 ? 52.114 -86.360 -38.260 1.00 108.99 170 ASN A C 1
ATOM 1263 O O . ASN A 1 177 ? 53.309 -86.119 -38.214 1.00 109.15 170 ASN A O 1
ATOM 1268 N N . LYS A 1 178 ? 51.287 -86.038 -37.273 1.00 102.66 171 LYS A N 1
ATOM 1269 C CA . LYS A 1 178 ? 51.774 -85.299 -36.111 1.00 93.34 171 LYS A CA 1
ATOM 1270 C C . LYS A 1 178 ? 51.532 -86.033 -34.818 1.00 92.13 171 LYS A C 1
ATOM 1271 O O . LYS A 1 178 ? 50.521 -86.716 -34.627 1.00 93.30 171 LYS A O 1
ATOM 1277 N N . SER A 1 179 ? 52.498 -85.901 -33.930 1.00 91.64 172 SER A N 1
ATOM 1278 C CA . SER A 1 179 ? 52.388 -86.473 -32.614 1.00 93.91 172 SER A CA 1
ATOM 1279 C C . SER A 1 179 ? 52.548 -85.341 -31.607 1.00 90.58 172 SER A C 1
ATOM 1280 O O . SER A 1 179 ? 53.253 -84.355 -31.873 1.00 90.28 172 SER A O 1
ATOM 1283 N N . GLN A 1 180 ? 51.874 -85.450 -30.469 1.00 84.07 173 GLN A N 1
ATOM 1284 C CA . GLN A 1 180 ? 52.067 -84.469 -29.410 1.00 78.96 173 GLN A CA 1
ATOM 1285 C C . GLN A 1 180 ? 52.048 -85.062 -28.008 1.00 85.77 173 GLN A C 1
ATOM 1286 O O . GLN A 1 180 ? 51.352 -86.042 -27.746 1.00 92.46 173 GLN A O 1
ATOM 1292 N N . SER A 1 181 ? 52.829 -84.466 -27.111 1.00 82.99 174 SER A N 1
ATOM 1293 C CA . SER A 1 181 ? 52.923 -84.929 -25.724 1.00 85.31 174 SER A CA 1
ATOM 1294 C C . SER A 1 181 ? 53.428 -83.811 -24.837 1.00 82.90 174 SER A C 1
ATOM 1295 O O . SER A 1 181 ? 53.793 -82.733 -25.324 1.00 81.33 174 SER A O 1
ATOM 1298 N N . SER A 1 182 ? 53.445 -84.054 -23.532 1.00 84.41 175 SER A N 1
ATOM 1299 C CA . SER A 1 182 ? 53.843 -83.009 -22.591 1.00 87.54 175 SER A CA 1
ATOM 1300 C C . SER A 1 182 ? 54.306 -83.601 -21.294 1.00 92.30 175 SER A C 1
ATOM 1301 O O . SER A 1 182 ? 53.769 -84.603 -20.847 1.00 109.26 175 SER A O 1
ATOM 1304 N N . VAL A 1 183 ? 55.311 -82.989 -20.688 1.00 90.35 176 VAL A N 1
ATOM 1305 C CA . VAL A 1 183 ? 55.750 -83.408 -19.367 1.00 91.42 176 VAL A CA 1
ATOM 1306 C C . VAL A 1 183 ? 55.565 -82.251 -18.444 1.00 91.49 176 VAL A C 1
ATOM 1307 O O . VAL A 1 183 ? 55.772 -81.105 -18.825 1.00 87.95 176 VAL A O 1
ATOM 1311 N N . CYS A 1 184 ? 55.191 -82.555 -17.214 1.00 94.85 177 CYS A N 1
ATOM 1312 C CA . CYS A 1 184 ? 55.043 -81.517 -16.224 1.00 96.51 177 CYS A CA 1
ATOM 1313 C C . CYS A 1 184 ? 56.030 -81.698 -15.070 1.00 103.70 177 CYS A C 1
ATOM 1314 O O . CYS A 1 184 ? 56.642 -82.758 -14.909 1.00 104.45 177 CYS A O 1
ATOM 1317 N N . PRO A 1 185 ? 56.223 -80.642 -14.283 1.00 102.32 178 PRO A N 1
ATOM 1318 C CA . PRO A 1 185 ? 56.856 -80.879 -12.992 1.00 105.33 178 PRO A CA 1
ATOM 1319 C C . PRO A 1 185 ? 55.708 -81.318 -12.109 1.00 112.18 178 PRO A C 1
ATOM 1320 O O . PRO A 1 185 ? 54.721 -80.574 -12.034 1.00 115.80 178 PRO A O 1
ATOM 1324 N N . GLY A 1 186 ? 55.786 -82.500 -11.505 1.00 111.55 179 GLY A N 1
ATOM 1325 C CA . GLY A 1 186 ? 56.903 -83.404 -11.682 1.00 113.77 179 GLY A CA 1
ATOM 1326 C C . GLY A 1 186 ? 56.456 -84.789 -12.131 1.00 121.48 179 GLY A C 1
ATOM 1327 O O . GLY A 1 186 ? 56.238 -85.689 -11.322 1.00 119.42 179 GLY A O 1
ATOM 1328 N N . ASP A 1 187 ? 56.297 -84.943 -13.442 1.00 125.01 180 ASP A N 1
ATOM 1329 C CA . ASP A 1 187 ? 56.080 -86.243 -14.057 1.00 123.29 180 ASP A CA 1
ATOM 1330 C C . ASP A 1 187 ? 57.418 -86.947 -14.189 1.00 114.82 180 ASP A C 1
ATOM 1331 O O . ASP A 1 187 ? 58.439 -86.462 -13.713 1.00 100.29 180 ASP A O 1
ATOM 1336 N N . SER A 1 188 ? 57.411 -88.081 -14.870 1.00 123.43 181 SER A N 1
ATOM 1337 C CA . SER A 1 188 ? 58.566 -88.949 -14.846 1.00 133.15 181 SER A CA 1
ATOM 1338 C C . SER A 1 188 ? 59.804 -88.253 -15.373 1.00 130.38 181 SER A C 1
ATOM 1339 O O . SER A 1 188 ? 60.707 -87.922 -14.614 1.00 138.40 181 SER A O 1
ATOM 1342 N N . GLY A 1 189 ? 59.858 -88.027 -16.674 1.00 119.61 182 GLY A N 1
ATOM 1343 C CA . GLY A 1 189 ? 61.108 -87.578 -17.260 1.00 116.53 182 GLY A CA 1
ATOM 1344 C C . GLY A 1 189 ? 61.320 -86.077 -17.266 1.00 110.40 182 GLY A C 1
ATOM 1345 O O . GLY A 1 189 ? 62.009 -85.547 -18.140 1.00 106.63 182 GLY A O 1
ATOM 1346 N N . TYR A 1 190 ? 60.744 -85.380 -16.293 1.00 107.55 183 TYR A N 1
ATOM 1347 C CA . TYR A 1 190 ? 60.755 -83.924 -16.350 1.00 100.84 183 TYR A CA 1
ATOM 1348 C C . TYR A 1 190 ? 62.143 -83.342 -16.089 1.00 101.46 183 TYR A C 1
ATOM 1349 O O . TYR A 1 190 ? 62.603 -82.466 -16.825 1.00 104.39 183 TYR A O 1
ATOM 1358 N N . GLU A 1 191 ? 62.798 -83.844 -15.050 1.00 101.11 184 GLU A N 1
ATOM 1359 C CA . GLU A 1 191 ? 64.147 -83.433 -14.690 1.00 105.94 184 GLU A CA 1
ATOM 1360 C C . GLU A 1 191 ? 65.099 -83.504 -15.855 1.00 107.03 184 GLU A C 1
ATOM 1361 O O . GLU A 1 191 ? 65.880 -82.573 -16.082 1.00 105.52 184 GLU A O 1
ATOM 1367 N N . ASP A 1 192 ? 65.049 -84.624 -16.575 1.00 106.28 185 ASP A N 1
ATOM 1368 C CA . ASP A 1 192 ? 65.897 -84.831 -17.739 1.00 101.91 185 ASP A CA 1
ATOM 1369 C C . ASP A 1 192 ? 65.539 -83.846 -18.842 1.00 99.73 185 ASP A C 1
ATOM 1370 O O . ASP A 1 192 ? 66.397 -83.098 -19.312 1.00 98.97 185 ASP A O 1
ATOM 1375 N N . VAL A 1 193 ? 64.267 -83.809 -19.230 1.00 97.64 186 VAL A N 1
ATOM 1376 C CA . VAL A 1 193 ? 63.834 -82.839 -20.227 1.00 93.83 186 VAL A CA 1
ATOM 1377 C C . VAL A 1 193 ? 64.322 -81.439 -19.872 1.00 94.39 186 VAL A C 1
ATOM 1378 O O . VAL A 1 193 ? 64.821 -80.708 -20.723 1.00 92.51 186 VAL A O 1
ATOM 1382 N N . ASN A 1 194 ? 64.180 -81.077 -18.605 1.00 91.71 187 ASN A N 1
ATOM 1383 C CA . ASN A 1 194 ? 64.514 -79.733 -18.177 1.00 85.46 187 ASN A CA 1
ATOM 1384 C C . ASN A 1 194 ? 66.007 -79.401 -18.226 1.00 87.50 187 ASN A C 1
ATOM 1385 O O . ASN A 1 194 ? 66.367 -78.250 -18.433 1.00 90.19 187 ASN A O 1
ATOM 1390 N N . LYS A 1 195 ? 66.869 -80.398 -18.047 1.00 91.57 188 LYS A N 1
ATOM 1391 C CA . LYS A 1 195 ? 68.315 -80.185 -18.107 1.00 94.76 188 LYS A CA 1
ATOM 1392 C C . LYS A 1 195 ? 68.772 -79.962 -19.541 1.00 95.76 188 LYS A C 1
ATOM 1393 O O . LYS A 1 195 ? 69.788 -79.319 -19.788 1.00 101.29 188 LYS A O 1
ATOM 1399 N N . PHE A 1 196 ? 68.016 -80.520 -20.478 1.00 86.23 189 PHE A N 1
ATOM 1400 C CA . PHE A 1 196 ? 68.410 -80.575 -21.865 1.00 78.23 189 PHE A CA 1
ATOM 1401 C C . PHE A 1 196 ? 67.839 -79.365 -22.591 1.00 82.22 189 PHE A C 1
ATOM 1402 O O . PHE A 1 196 ? 68.476 -78.793 -23.466 1.00 85.91 189 PHE A O 1
ATOM 1410 N N . VAL A 1 197 ? 66.611 -78.997 -22.236 1.00 80.30 190 VAL A N 1
ATOM 1411 C CA . VAL A 1 197 ? 65.915 -77.906 -22.893 1.00 75.43 190 VAL A CA 1
ATOM 1412 C C . VAL A 1 197 ? 66.295 -76.584 -22.238 1.00 83.39 190 VAL A C 1
ATOM 1413 O O . VAL A 1 197 ? 66.244 -76.410 -21.011 1.00 85.63 190 VAL A O 1
ATOM 1417 N N . THR A 1 198 ? 66.618 -75.642 -23.109 1.00 84.43 191 THR A N 1
ATOM 1418 C CA . THR A 1 198 ? 67.237 -74.385 -22.775 1.00 73.43 191 THR A CA 1
ATOM 1419 C C . THR A 1 198 ? 66.180 -73.304 -22.644 1.00 72.22 191 THR A C 1
ATOM 1420 O O . THR A 1 198 ? 66.354 -72.192 -23.120 1.00 80.31 191 THR A O 1
ATOM 1424 N N . GLN A 1 199 ? 65.051 -73.614 -22.015 1.00 70.97 192 GLN A N 1
ATOM 1425 C CA . GLN A 1 199 ? 64.048 -72.562 -21.824 1.00 70.86 192 GLN A CA 1
ATOM 1426 C C . GLN A 1 199 ? 64.537 -71.589 -20.736 1.00 76.59 192 GLN A C 1
ATOM 1427 O O . GLN A 1 199 ? 65.496 -71.884 -20.007 1.00 80.16 192 GLN A O 1
ATOM 1433 N N . PRO A 1 200 ? 63.907 -70.415 -20.645 1.00 69.13 193 PRO A N 1
ATOM 1434 C CA . PRO A 1 200 ? 64.378 -69.431 -19.678 1.00 63.31 193 PRO A CA 1
ATOM 1435 C C . PRO A 1 200 ? 64.354 -69.902 -18.248 1.00 68.50 193 PRO A C 1
ATOM 1436 O O . PRO A 1 200 ? 63.495 -70.657 -17.823 1.00 70.93 193 PRO A O 1
ATOM 1440 N N . GLU A 1 201 ? 65.354 -69.454 -17.511 1.00 67.33 194 GLU A N 1
ATOM 1441 C CA . GLU A 1 201 ? 65.309 -69.491 -16.071 1.00 61.15 194 GLU A CA 1
ATOM 1442 C C . GLU A 1 201 ? 65.753 -68.098 -15.545 1.00 67.04 194 GLU A C 1
ATOM 1443 O O . GLU A 1 201 ? 64.928 -67.245 -15.191 1.00 63.87 194 GLU A O 1
ATOM 1449 N N . TRP A 1 202 ? 67.051 -67.843 -15.534 1.00 68.27 195 TRP A N 1
ATOM 1450 C CA . TRP A 1 202 ? 67.520 -66.493 -15.262 1.00 68.87 195 TRP A CA 1
ATOM 1451 C C . TRP A 1 202 ? 67.842 -65.807 -16.578 1.00 67.77 195 TRP A C 1
ATOM 1452 O O . TRP A 1 202 ? 68.473 -66.397 -17.455 1.00 70.40 195 TRP A O 1
ATOM 1463 N N . VAL A 1 203 ? 67.386 -64.576 -16.741 1.00 60.70 196 VAL A N 1
ATOM 1464 C CA . VAL A 1 203 ? 67.639 -63.889 -17.991 1.00 56.49 196 VAL A CA 1
ATOM 1465 C C . VAL A 1 203 ? 68.201 -62.508 -17.707 1.00 58.40 196 VAL A C 1
ATOM 1466 O O . VAL A 1 203 ? 67.557 -61.708 -17.037 1.00 67.57 196 VAL A O 1
ATOM 1470 N N . LEU A 1 204 ? 69.406 -62.246 -18.209 1.00 54.50 197 LEU A N 1
ATOM 1471 C CA . LEU A 1 204 ? 69.941 -60.881 -18.291 1.00 60.59 197 LEU A CA 1
ATOM 1472 C C . LEU A 1 204 ? 69.344 -60.076 -19.453 1.00 62.16 197 LEU A C 1
ATOM 1473 O O . LEU A 1 204 ? 69.340 -60.519 -20.588 1.00 65.30 197 LEU A O 1
ATOM 1478 N N . LYS A 1 205 ? 68.844 -58.890 -19.170 1.00 66.46 198 LYS A N 1
ATOM 1479 C CA . LYS A 1 205 ? 68.277 -58.049 -20.212 1.00 68.58 198 LYS A CA 1
ATOM 1480 C C . LYS A 1 205 ? 69.119 -56.799 -20.313 1.00 68.36 198 LYS A C 1
ATOM 1481 O O . LYS A 1 205 ? 69.311 -56.087 -19.314 1.00 67.09 198 LYS A O 1
ATOM 1487 N N . LEU A 1 206 ? 69.600 -56.536 -21.523 1.00 61.07 199 LEU A N 1
ATOM 1488 C CA . LEU A 1 206 ? 70.444 -55.383 -21.827 1.00 61.58 199 LEU A CA 1
ATOM 1489 C C . LEU A 1 206 ? 70.052 -54.758 -23.192 1.00 68.90 199 LEU A C 1
ATOM 1490 O O . LEU A 1 206 ? 70.359 -55.314 -24.247 1.00 60.82 199 LEU A O 1
ATOM 1495 N N . ARG A 1 207 ? 69.324 -53.637 -23.177 1.00 65.92 200 ARG A N 1
ATOM 1496 C CA . ARG A 1 207 ? 68.844 -53.045 -24.430 1.00 63.17 200 ARG A CA 1
ATOM 1497 C C . ARG A 1 207 ? 69.160 -51.555 -24.589 1.00 63.32 200 ARG A C 1
ATOM 1498 O O . ARG A 1 207 ? 69.127 -50.827 -23.603 1.00 62.69 200 ARG A O 1
ATOM 1506 N N . LEU A 1 208 ? 69.460 -51.127 -25.834 1.00 63.28 201 LEU A N 1
ATOM 1507 C CA . LEU A 1 208 ? 69.466 -49.710 -26.232 1.00 63.32 201 LEU A CA 1
ATOM 1508 C C . LEU A 1 208 ? 68.300 -49.463 -27.147 1.00 69.48 201 LEU A C 1
ATOM 1509 O O . LEU A 1 208 ? 67.927 -50.335 -27.917 1.00 73.09 201 LEU A O 1
ATOM 1514 N N . GLY A 1 209 ? 67.706 -48.280 -27.045 1.00 68.11 202 GLY A N 1
ATOM 1515 C CA . GLY A 1 209 ? 66.562 -47.954 -27.863 1.00 66.41 202 GLY A CA 1
ATOM 1516 C C . GLY A 1 209 ? 66.169 -46.508 -27.730 1.00 70.09 202 GLY A C 1
ATOM 1517 O O . GLY A 1 209 ? 66.911 -45.721 -27.183 1.00 76.65 202 GLY A O 1
ATOM 1518 N N . ALA A 1 210 ? 64.994 -46.164 -28.238 1.00 67.72 203 ALA A N 1
ATOM 1519 C CA . ALA A 1 210 ? 64.542 -44.793 -28.246 1.00 68.28 203 ALA A CA 1
ATOM 1520 C C . ALA A 1 210 ? 63.079 -44.737 -27.886 1.00 67.69 203 ALA A C 1
ATOM 1521 O O . ALA A 1 210 ? 62.358 -45.695 -28.121 1.00 72.52 203 ALA A O 1
ATOM 1523 N N . ALA A 1 211 ? 62.635 -43.624 -27.313 1.00 67.69 204 ALA A N 1
ATOM 1524 C CA . ALA A 1 211 ? 61.217 -43.455 -27.009 1.00 66.92 204 ALA A CA 1
ATOM 1525 C C . ALA A 1 211 ? 60.707 -42.167 -27.613 1.00 78.45 204 ALA A C 1
ATOM 1526 O O . ALA A 1 211 ? 61.332 -41.122 -27.472 1.00 88.95 204 ALA A O 1
ATOM 1528 N N . TYR A 1 212 ? 59.568 -42.259 -28.290 1.00 77.85 205 TYR A N 1
ATOM 1529 C CA . TYR A 1 212 ? 58.960 -41.121 -28.951 1.00 81.38 205 TYR A CA 1
ATOM 1530 C C . TYR A 1 212 ? 57.720 -40.720 -28.171 1.00 84.50 205 TYR A C 1
ATOM 1531 O O . TYR A 1 212 ? 56.830 -41.539 -27.993 1.00 83.44 205 TYR A O 1
ATOM 1540 N N . ARG A 1 213 ? 57.676 -39.479 -27.685 1.00 92.47 206 ARG A N 1
ATOM 1541 C CA . ARG A 1 213 ? 56.555 -39.013 -26.855 1.00 102.76 206 ARG A CA 1
ATOM 1542 C C . ARG A 1 213 ? 55.355 -38.603 -27.673 1.00 108.68 206 ARG A C 1
ATOM 1543 O O . ARG A 1 213 ? 55.451 -38.479 -28.878 1.00 105.10 206 ARG A O 1
ATOM 1551 N N . PHE A 1 214 ? 54.221 -38.442 -26.991 1.00 128.30 207 PHE A N 1
ATOM 1552 C CA . PHE A 1 214 ? 53.001 -37.784 -27.506 1.00 141.26 207 PHE A CA 1
ATOM 1553 C C . PHE A 1 214 ? 51.846 -37.850 -26.493 1.00 148.60 207 PHE A C 1
ATOM 1554 O O . PHE A 1 214 ? 52.040 -37.706 -25.278 1.00 151.14 207 PHE A O 1
ATOM 1562 N N . HIS B 1 7 ? 67.886 -36.746 -58.011 1.00 157.56 0 HIS B N 1
ATOM 1563 C CA . HIS B 1 7 ? 68.948 -36.929 -57.030 1.00 156.84 0 HIS B CA 1
ATOM 1564 C C . HIS B 1 7 ? 68.603 -38.165 -56.210 1.00 145.95 0 HIS B C 1
ATOM 1565 O O . HIS B 1 7 ? 69.235 -39.219 -56.367 1.00 150.88 0 HIS B O 1
ATOM 1572 N N . ALA B 1 8 ? 67.580 -38.032 -55.364 1.00 199.40 1 ALA B N 1
ATOM 1573 C CA . ALA B 1 8 ? 67.070 -39.125 -54.530 1.00 179.96 1 ALA B CA 1
ATOM 1574 C C . ALA B 1 8 ? 67.941 -39.413 -53.301 1.00 163.79 1 ALA B C 1
ATOM 1575 O O . ALA B 1 8 ? 67.794 -40.463 -52.661 1.00 159.19 1 ALA B O 1
ATOM 1577 N N . ALA B 1 9 ? 68.836 -38.475 -52.978 1.00 151.83 2 ALA B N 1
ATOM 1578 C CA . ALA B 1 9 ? 69.716 -38.602 -51.815 1.00 138.40 2 ALA B CA 1
ATOM 1579 C C . ALA B 1 9 ? 68.942 -38.474 -50.503 1.00 130.08 2 ALA B C 1
ATOM 1580 O O . ALA B 1 9 ? 68.041 -37.637 -50.375 1.00 128.64 2 ALA B O 1
ATOM 1582 N N . LYS B 1 10 ? 69.308 -39.308 -49.532 1.00 118.56 3 LYS B N 1
ATOM 1583 C CA . LYS B 1 10 ? 68.649 -39.323 -48.242 1.00 110.94 3 LYS B CA 1
ATOM 1584 C C . LYS B 1 10 ? 69.357 -38.410 -47.258 1.00 99.17 3 LYS B C 1
ATOM 1585 O O . LYS B 1 10 ? 70.569 -38.423 -47.148 1.00 102.85 3 LYS B O 1
ATOM 1591 N N . PHE B 1 11 ? 68.592 -37.608 -46.544 1.00 90.49 4 PHE B N 1
ATOM 1592 C CA . PHE B 1 11 ? 69.161 -36.775 -45.514 1.00 84.97 4 PHE B CA 1
ATOM 1593 C C . PHE B 1 11 ? 68.587 -37.155 -44.166 1.00 81.51 4 PHE B C 1
ATOM 1594 O O . PHE B 1 11 ? 67.394 -37.353 -44.056 1.00 86.58 4 PHE B O 1
ATOM 1602 N N . SER B 1 12 ? 69.441 -37.297 -43.157 1.00 80.28 5 SER B N 1
ATOM 1603 C CA . SER B 1 12 ? 68.963 -37.452 -41.774 1.00 86.46 5 SER B CA 1
ATOM 1604 C C . SER B 1 12 ? 69.567 -36.392 -40.864 1.00 81.80 5 SER B C 1
ATOM 1605 O O . SER B 1 12 ? 70.708 -35.949 -41.081 1.00 82.31 5 SER B O 1
ATOM 1608 N N . VAL B 1 13 ? 68.785 -35.983 -39.867 1.00 77.16 6 VAL B N 1
ATOM 1609 C CA . VAL B 1 13 ? 69.309 -35.258 -38.723 1.00 77.06 6 VAL B CA 1
ATOM 1610 C C . VAL B 1 13 ? 69.680 -36.301 -37.695 1.00 76.44 6 VAL B C 1
ATOM 1611 O O . VAL B 1 13 ? 68.885 -37.186 -37.404 1.00 74.78 6 VAL B O 1
ATOM 1615 N N . GLU B 1 14 ? 70.897 -36.209 -37.168 1.00 72.25 7 GLU B N 1
ATOM 1616 C CA . GLU B 1 14 ? 71.364 -37.140 -36.152 1.00 77.36 7 GLU B CA 1
ATOM 1617 C C . GLU B 1 14 ? 71.726 -36.366 -34.891 1.00 77.12 7 GLU B C 1
ATOM 1618 O O . GLU B 1 14 ? 72.242 -35.252 -34.953 1.00 78.45 7 GLU B O 1
ATOM 1624 N N . ALA B 1 15 ? 71.432 -36.942 -33.739 1.00 73.30 8 ALA B N 1
ATOM 1625 C CA . ALA B 1 15 ? 71.812 -36.320 -32.467 1.00 71.05 8 ALA B CA 1
ATOM 1626 C C . ALA B 1 15 ? 72.424 -37.356 -31.557 1.00 73.82 8 ALA B C 1
ATOM 1627 O O . ALA B 1 15 ? 71.851 -38.435 -31.372 1.00 76.91 8 ALA B O 1
ATOM 1629 N N . GLY B 1 16 ? 73.585 -37.053 -30.991 1.00 68.72 9 GLY B N 1
ATOM 1630 C CA . GLY B 1 16 ? 74.147 -37.965 -30.008 1.00 72.72 9 GLY B CA 1
ATOM 1631 C C . GLY B 1 16 ? 74.822 -37.315 -28.824 1.00 75.52 9 GLY B C 1
ATOM 1632 O O . GLY B 1 16 ? 75.235 -36.169 -28.877 1.00 84.13 9 GLY B O 1
ATOM 1633 N N . ALA B 1 17 ? 74.960 -38.093 -27.766 1.00 75.22 10 ALA B N 1
ATOM 1634 C CA . ALA B 1 17 ? 75.449 -37.672 -26.458 1.00 76.63 10 ALA B CA 1
ATOM 1635 C C . ALA B 1 17 ? 76.569 -38.607 -26.078 1.00 76.59 10 ALA B C 1
ATOM 1636 O O . ALA B 1 17 ? 76.502 -39.807 -26.354 1.00 73.81 10 ALA B O 1
ATOM 1638 N N . GLY B 1 18 ? 77.596 -38.105 -25.423 1.00 69.92 11 GLY B N 1
ATOM 1639 C CA . GLY B 1 18 ? 78.587 -39.045 -24.957 1.00 67.93 11 GLY B CA 1
ATOM 1640 C C . GLY B 1 18 ? 79.877 -38.374 -24.632 1.00 76.10 11 GLY B C 1
ATOM 1641 O O . GLY B 1 18 ? 79.885 -37.219 -24.250 1.00 73.62 11 GLY B O 1
ATOM 1642 N N . PHE B 1 19 ? 80.971 -39.105 -24.788 1.00 79.15 12 PHE B N 1
ATOM 1643 C CA . PHE B 1 19 ? 82.305 -38.596 -24.491 1.00 75.32 12 PHE B CA 1
ATOM 1644 C C . PHE B 1 19 ? 83.036 -38.079 -25.734 1.00 74.73 12 PHE B C 1
ATOM 1645 O O . PHE B 1 19 ? 83.029 -38.718 -26.788 1.00 80.42 12 PHE B O 1
ATOM 1653 N N . TYR B 1 20 ? 83.640 -36.908 -25.586 1.00 73.06 13 TYR B N 1
ATOM 1654 C CA . TYR B 1 20 ? 84.545 -36.296 -26.560 1.00 73.35 13 TYR B CA 1
ATOM 1655 C C . TYR B 1 20 ? 85.606 -35.524 -25.756 1.00 70.16 13 TYR B C 1
ATOM 1656 O O . TYR B 1 20 ? 85.646 -34.311 -25.799 1.00 63.25 13 TYR B O 1
ATOM 1665 N N . GLY B 1 21 ? 86.434 -36.254 -25.007 1.00 71.38 14 GLY B N 1
ATOM 1666 C CA . GLY B 1 21 ? 87.363 -35.677 -24.059 1.00 76.70 14 GLY B CA 1
ATOM 1667 C C . GLY B 1 21 ? 86.679 -34.708 -23.112 1.00 85.89 14 GLY B C 1
ATOM 1668 O O . GLY B 1 21 ? 87.072 -33.542 -23.023 1.00 102.68 14 GLY B O 1
ATOM 1669 N N . GLY B 1 22 ? 85.665 -35.181 -22.404 1.00 76.03 15 GLY B N 1
ATOM 1670 C CA . GLY B 1 22 ? 84.632 -34.311 -21.868 1.00 74.57 15 GLY B CA 1
ATOM 1671 C C . GLY B 1 22 ? 83.237 -34.854 -22.208 1.00 84.64 15 GLY B C 1
ATOM 1672 O O . GLY B 1 22 ? 83.051 -35.636 -23.129 1.00 78.89 15 GLY B O 1
ATOM 1673 N N . PHE B 1 23 ? 82.231 -34.451 -21.453 1.00 90.44 16 PHE B N 1
ATOM 1674 C CA . PHE B 1 23 ? 80.890 -34.898 -21.765 1.00 80.99 16 PHE B CA 1
ATOM 1675 C C . PHE B 1 23 ? 80.094 -33.841 -22.499 1.00 81.19 16 PHE B C 1
ATOM 1676 O O . PHE B 1 23 ? 80.200 -32.634 -22.229 1.00 82.50 16 PHE B O 1
ATOM 1684 N N . GLY B 1 24 ? 79.300 -34.317 -23.445 1.00 69.72 17 GLY B N 1
ATOM 1685 C CA . GLY B 1 24 ? 78.404 -33.455 -24.162 1.00 64.14 17 GLY B CA 1
ATOM 1686 C C . GLY B 1 24 ? 77.722 -34.198 -25.269 1.00 77.10 17 GLY B C 1
ATOM 1687 O O . GLY B 1 24 ? 77.238 -35.333 -25.083 1.00 77.22 17 GLY B O 1
ATOM 1688 N N . GLY B 1 25 ? 77.690 -33.565 -26.436 1.00 70.22 18 GLY B N 1
ATOM 1689 C CA . GLY B 1 25 ? 77.019 -34.153 -27.574 1.00 66.84 18 GLY B CA 1
ATOM 1690 C C . GLY B 1 25 ? 77.275 -33.472 -28.879 1.00 67.82 18 GLY B C 1
ATOM 1691 O O . GLY B 1 25 ? 78.062 -32.514 -28.973 1.00 66.40 18 GLY B O 1
ATOM 1692 N N . GLN B 1 26 ? 76.596 -33.995 -29.891 1.00 70.95 19 GLN B N 1
ATOM 1693 C CA . GLN B 1 26 ? 76.780 -33.566 -31.272 1.00 71.23 19 GLN B CA 1
ATOM 1694 C C . GLN B 1 26 ? 75.437 -33.556 -31.988 1.00 70.84 19 GLN B C 1
ATOM 1695 O O . GLN B 1 26 ? 74.579 -34.397 -31.723 1.00 74.03 19 GLN B O 1
ATOM 1701 N N . LEU B 1 27 ? 75.265 -32.572 -32.864 1.00 64.81 20 LEU B N 1
ATOM 1702 C CA . LEU B 1 27 ? 74.131 -32.457 -33.750 1.00 65.95 20 LEU B CA 1
ATOM 1703 C C . LEU B 1 27 ? 74.686 -32.441 -35.176 1.00 66.44 20 LEU B C 1
ATOM 1704 O O . LEU B 1 27 ? 75.636 -31.707 -35.473 1.00 67.06 20 LEU B O 1
ATOM 1709 N N . ALA B 1 28 ? 74.121 -33.271 -36.047 1.00 65.09 21 ALA B N 1
ATOM 1710 C CA . ALA B 1 28 ? 74.650 -33.460 -37.406 1.00 65.13 21 ALA B CA 1
ATOM 1711 C C . ALA B 1 28 ? 73.591 -33.707 -38.445 1.00 65.18 21 ALA B C 1
ATOM 1712 O O . ALA B 1 28 ? 72.510 -34.239 -38.185 1.00 68.08 21 ALA B O 1
ATOM 1714 N N . VAL B 1 29 ? 73.952 -33.367 -39.659 1.00 67.82 22 VAL B N 1
ATOM 1715 C CA . VAL B 1 29 ? 73.226 -33.834 -40.829 1.00 70.54 22 VAL B CA 1
ATOM 1716 C C . VAL B 1 29 ? 74.049 -34.933 -41.530 1.00 64.77 22 VAL B C 1
ATOM 1717 O O . VAL B 1 29 ? 75.275 -34.841 -41.676 1.00 65.67 22 VAL B O 1
ATOM 1721 N N . VAL B 1 30 ? 73.388 -35.997 -41.929 1.00 62.08 23 VAL B N 1
ATOM 1722 C CA . VAL B 1 30 ? 74.069 -37.059 -42.669 1.00 71.49 23 VAL B CA 1
ATOM 1723 C C . VAL B 1 30 ? 73.399 -37.166 -44.034 1.00 73.16 23 VAL B C 1
ATOM 1724 O O . VAL B 1 30 ? 72.194 -37.135 -44.119 1.00 77.81 23 VAL B O 1
ATOM 1728 N N . ALA B 1 31 ? 74.181 -37.299 -45.089 1.00 71.35 24 ALA B N 1
ATOM 1729 C CA . ALA B 1 31 ? 73.668 -37.409 -46.456 1.00 72.45 24 ALA B CA 1
ATOM 1730 C C . ALA B 1 31 ? 74.150 -38.714 -47.057 1.00 78.22 24 ALA B C 1
ATOM 1731 O O . ALA B 1 31 ? 75.350 -38.944 -47.190 1.00 82.77 24 ALA B O 1
ATOM 1733 N N . GLU B 1 32 ? 73.221 -39.575 -47.429 1.00 86.07 25 GLU B N 1
ATOM 1734 C CA . GLU B 1 32 ? 73.593 -40.895 -47.909 1.00 98.62 25 GLU B CA 1
ATOM 1735 C C . GLU B 1 32 ? 73.141 -41.058 -49.331 1.00 105.35 25 GLU B C 1
ATOM 1736 O O . GLU B 1 32 ? 72.288 -40.286 -49.804 1.00 101.88 25 GLU B O 1
ATOM 1742 N N . ASP B 1 33 ? 73.699 -42.076 -49.995 1.00 112.06 26 ASP B N 1
ATOM 1743 C CA . ASP B 1 33 ? 73.299 -42.442 -51.355 1.00 118.05 26 ASP B CA 1
ATOM 1744 C C . ASP B 1 33 ? 73.288 -41.199 -52.207 1.00 110.38 26 ASP B C 1
ATOM 1745 O O . ASP B 1 33 ? 72.242 -40.774 -52.700 1.00 104.28 26 ASP B O 1
ATOM 1750 N N . LEU B 1 34 ? 74.462 -40.601 -52.345 1.00 110.77 27 LEU B N 1
ATOM 1751 C CA . LEU B 1 34 ? 74.582 -39.315 -53.016 1.00 116.31 27 LEU B CA 1
ATOM 1752 C C . LEU B 1 34 ? 74.390 -39.481 -54.520 1.00 127.22 27 LEU B C 1
ATOM 1753 O O . LEU B 1 34 ? 73.572 -38.793 -55.133 1.00 131.21 27 LEU B O 1
ATOM 1758 N N . ALA B 1 35 ? 75.153 -40.413 -55.089 1.00 130.78 28 ALA B N 1
ATOM 1759 C CA . ALA B 1 35 ? 75.061 -40.808 -56.487 1.00 129.88 28 ALA B CA 1
ATOM 1760 C C . ALA B 1 35 ? 74.344 -42.147 -56.603 1.00 133.54 28 ALA B C 1
ATOM 1761 O O . ALA B 1 35 ? 74.102 -42.808 -55.594 1.00 129.69 28 ALA B O 1
ATOM 1763 N N . PRO B 1 36 ? 74.010 -42.556 -57.844 1.00 144.60 29 PRO B N 1
ATOM 1764 C CA . PRO B 1 36 ? 73.314 -43.817 -58.160 1.00 149.57 29 PRO B CA 1
ATOM 1765 C C . PRO B 1 36 ? 74.002 -45.107 -57.648 1.00 151.06 29 PRO B C 1
ATOM 1766 O O . PRO B 1 36 ? 73.329 -45.945 -57.025 1.00 147.75 29 PRO B O 1
ATOM 1770 N N . GLY B 1 37 ? 75.304 -45.267 -57.902 1.00 152.76 30 GLY B N 1
ATOM 1771 C CA . GLY B 1 37 ? 76.025 -46.446 -57.438 1.00 154.43 30 GLY B CA 1
ATOM 1772 C C . GLY B 1 37 ? 77.097 -46.194 -56.382 1.00 152.28 30 GLY B C 1
ATOM 1773 O O . GLY B 1 37 ? 77.776 -47.127 -55.942 1.00 153.31 30 GLY B O 1
ATOM 1774 N N . LEU B 1 38 ? 77.228 -44.937 -55.954 1.00 143.04 31 LEU B N 1
ATOM 1775 C CA . LEU B 1 38 ? 78.323 -44.509 -55.090 1.00 129.59 31 LEU B CA 1
ATOM 1776 C C . LEU B 1 38 ? 78.107 -44.755 -53.591 1.00 127.03 31 LEU B C 1
ATOM 1777 O O . LEU B 1 38 ? 77.151 -44.249 -52.998 1.00 123.02 31 LEU B O 1
ATOM 1782 N N . PRO B 1 39 ? 79.026 -45.512 -52.969 1.00 125.09 32 PRO B N 1
ATOM 1783 C CA . PRO B 1 39 ? 78.976 -45.869 -51.552 1.00 119.77 32 PRO B CA 1
ATOM 1784 C C . PRO B 1 39 ? 79.686 -44.816 -50.700 1.00 114.25 32 PRO B C 1
ATOM 1785 O O . PRO B 1 39 ? 80.711 -45.082 -50.083 1.00 117.80 32 PRO B O 1
ATOM 1789 N N . LEU B 1 40 ? 79.134 -43.614 -50.688 1.00 103.68 33 LEU B N 1
ATOM 1790 C CA . LEU B 1 40 ? 79.704 -42.502 -49.965 1.00 90.82 33 LEU B CA 1
ATOM 1791 C C . LEU B 1 40 ? 78.552 -41.917 -49.173 1.00 86.64 33 LEU B C 1
ATOM 1792 O O . LEU B 1 40 ? 77.404 -42.025 -49.563 1.00 95.68 33 LEU B O 1
ATOM 1797 N N . GLY B 1 41 ? 78.860 -41.329 -48.032 1.00 78.46 34 GLY B N 1
ATOM 1798 C CA . GLY B 1 41 ? 77.891 -40.587 -47.262 1.00 65.74 34 GLY B CA 1
ATOM 1799 C C . GLY B 1 41 ? 78.709 -39.490 -46.646 1.00 66.57 34 GLY B C 1
ATOM 1800 O O . GLY B 1 41 ? 79.940 -39.624 -46.567 1.00 69.49 34 GLY B O 1
ATOM 1801 N N . VAL B 1 42 ? 78.078 -38.393 -46.238 1.00 62.42 35 VAL B N 1
ATOM 1802 C CA . VAL B 1 42 ? 78.877 -37.401 -45.531 1.00 73.52 35 VAL B CA 1
ATOM 1803 C C . VAL B 1 42 ? 78.093 -36.948 -44.357 1.00 74.63 35 VAL B C 1
ATOM 1804 O O . VAL B 1 42 ? 76.869 -36.834 -44.449 1.00 71.80 35 VAL B O 1
ATOM 1808 N N . ARG B 1 43 ? 78.812 -36.766 -43.243 1.00 72.54 36 ARG B N 1
ATOM 1809 C CA . ARG B 1 43 ? 78.215 -36.218 -42.055 1.00 70.66 36 ARG B CA 1
ATOM 1810 C C . ARG B 1 43 ? 78.853 -34.891 -41.732 1.00 65.89 36 ARG B C 1
ATOM 1811 O O . ARG B 1 43 ? 80.079 -34.760 -41.776 1.00 62.40 36 ARG B O 1
ATOM 1819 N N . LEU B 1 44 ? 78.012 -33.898 -41.453 1.00 61.72 37 LEU B N 1
ATOM 1820 C CA . LEU B 1 44 ? 78.512 -32.603 -41.026 1.00 68.18 37 LEU B CA 1
ATOM 1821 C C . LEU B 1 44 ? 77.910 -32.324 -39.666 1.00 69.88 37 LEU B C 1
ATOM 1822 O O . LEU B 1 44 ? 76.697 -32.330 -39.520 1.00 72.61 37 LEU B O 1
ATOM 1827 N N . GLY B 1 45 ? 78.766 -32.128 -38.668 1.00 63.70 38 GLY B N 1
ATOM 1828 C CA . GLY B 1 45 ? 78.312 -32.082 -37.284 1.00 72.14 38 GLY B CA 1
ATOM 1829 C C . GLY B 1 45 ? 78.878 -30.948 -36.442 1.00 68.99 38 GLY B C 1
ATOM 1830 O O . GLY B 1 45 ? 80.030 -30.542 -36.579 1.00 59.64 38 GLY B O 1
ATOM 1831 N N . VAL B 1 46 ? 78.050 -30.396 -35.580 1.00 64.45 39 VAL B N 1
ATOM 1832 C CA . VAL B 1 46 ? 78.580 -29.462 -34.610 1.00 66.96 39 VAL B CA 1
ATOM 1833 C C . VAL B 1 46 ? 78.501 -30.107 -33.210 1.00 69.90 39 VAL B C 1
ATOM 1834 O O . VAL B 1 46 ? 77.512 -30.746 -32.867 1.00 70.25 39 VAL B O 1
ATOM 1838 N N . GLY B 1 47 ? 79.575 -29.997 -32.439 1.00 68.27 40 GLY B N 1
ATOM 1839 C CA . GLY B 1 47 ? 79.654 -30.637 -31.137 1.00 70.94 40 GLY B CA 1
ATOM 1840 C C . GLY B 1 47 ? 79.967 -29.706 -29.981 1.00 69.81 40 GLY B C 1
ATOM 1841 O O . GLY B 1 47 ? 80.705 -28.740 -30.135 1.00 74.88 40 GLY B O 1
ATOM 1842 N N . PHE B 1 48 ? 79.382 -29.981 -28.819 1.00 68.00 41 PHE B N 1
ATOM 1843 C CA . PHE B 1 48 ? 79.720 -29.238 -27.607 1.00 66.40 41 PHE B CA 1
ATOM 1844 C C . PHE B 1 48 ? 80.075 -30.230 -26.529 1.00 69.25 41 PHE B C 1
ATOM 1845 O O . PHE B 1 48 ? 79.342 -31.193 -26.320 1.00 72.86 41 PHE B O 1
ATOM 1853 N N . ALA B 1 49 ? 81.200 -30.006 -25.856 1.00 63.75 42 ALA B N 1
ATOM 1854 C CA . ALA B 1 49 ? 81.572 -30.837 -24.700 1.00 73.82 42 ALA B CA 1
ATOM 1855 C C . ALA B 1 49 ? 82.338 -30.030 -23.652 1.00 73.23 42 ALA B C 1
ATOM 1856 O O . ALA B 1 49 ? 83.149 -29.187 -23.997 1.00 66.67 42 ALA B O 1
ATOM 1858 N N . THR B 1 50 ? 82.062 -30.307 -22.378 1.00 74.59 43 THR B N 1
ATOM 1859 C CA . THR B 1 50 ? 82.816 -29.727 -21.273 1.00 79.20 43 THR B CA 1
ATOM 1860 C C . THR B 1 50 ? 84.214 -30.262 -21.346 1.00 78.06 43 THR B C 1
ATOM 1861 O O . THR B 1 50 ? 84.476 -31.270 -21.997 1.00 69.93 43 THR B O 1
ATOM 1865 N N . SER B 1 51 ? 85.125 -29.605 -20.656 1.00 80.88 44 SER B N 1
ATOM 1866 C CA . SER B 1 51 ? 86.507 -29.989 -20.810 1.00 83.27 44 SER B CA 1
ATOM 1867 C C . SER B 1 51 ? 87.386 -29.400 -19.710 1.00 89.98 44 SER B C 1
ATOM 1868 O O . SER B 1 51 ? 87.041 -28.397 -19.085 1.00 90.22 44 SER B O 1
ATOM 1871 N N . ASP B 1 52 ? 88.513 -30.054 -19.475 1.00 96.19 45 ASP B N 1
ATOM 1872 C CA . ASP B 1 52 ? 89.554 -29.568 -18.578 1.00 101.12 45 ASP B CA 1
ATOM 1873 C C . ASP B 1 52 ? 90.227 -28.365 -19.231 1.00 98.68 45 ASP B C 1
ATOM 1874 O O . ASP B 1 52 ? 90.311 -28.318 -20.460 1.00 90.03 45 ASP B O 1
ATOM 1879 N N . ALA B 1 53 ? 90.736 -27.412 -18.447 1.00 95.10 46 ALA B N 1
ATOM 1880 C CA . ALA B 1 53 ? 91.464 -26.296 -19.062 1.00 91.85 46 ALA B CA 1
ATOM 1881 C C . ALA B 1 53 ? 92.938 -26.281 -18.701 1.00 95.86 46 ALA B C 1
ATOM 1882 O O . ALA B 1 53 ? 93.785 -26.168 -19.576 1.00 97.98 46 ALA B O 1
ATOM 1884 N N . LEU B 1 54 ? 93.219 -26.387 -17.402 1.00 97.94 47 LEU B N 1
ATOM 1885 C CA . LEU B 1 54 ? 94.571 -26.344 -16.831 1.00 95.88 47 LEU B CA 1
ATOM 1886 C C . LEU B 1 54 ? 94.864 -27.657 -16.147 1.00 96.37 47 LEU B C 1
ATOM 1887 O O . LEU B 1 54 ? 94.071 -28.119 -15.328 1.00 96.27 47 LEU B O 1
ATOM 1892 N N . ASP B 1 55 ? 95.990 -28.272 -16.499 1.00 96.75 48 ASP B N 1
ATOM 1893 C CA . ASP B 1 55 ? 96.400 -29.556 -15.922 1.00 96.05 48 ASP B CA 1
ATOM 1894 C C . ASP B 1 55 ? 96.709 -29.384 -14.420 1.00 111.05 48 ASP B C 1
ATOM 1895 O O . ASP B 1 55 ? 97.810 -28.980 -13.991 1.00 107.78 48 ASP B O 1
ATOM 1900 N N . ASP B 1 56 ? 95.701 -29.652 -13.615 1.00 114.60 49 ASP B N 1
ATOM 1901 C CA . ASP B 1 56 ? 95.845 -29.464 -12.197 1.00 112.73 49 ASP B CA 1
ATOM 1902 C C . ASP B 1 56 ? 96.154 -30.817 -11.652 1.00 106.77 49 ASP B C 1
ATOM 1903 O O . ASP B 1 56 ? 95.272 -31.648 -11.630 1.00 122.98 49 ASP B O 1
ATOM 1908 N N . GLY B 1 57 ? 97.364 -31.074 -11.178 1.00 101.24 50 GLY B N 1
ATOM 1909 C CA . GLY B 1 57 ? 98.397 -30.114 -10.961 1.00 111.61 50 GLY B CA 1
ATOM 1910 C C . GLY B 1 57 ? 99.573 -30.393 -11.877 1.00 125.21 50 GLY B C 1
ATOM 1911 O O . GLY B 1 57 ? 100.111 -31.504 -11.933 1.00 118.42 50 GLY B O 1
ATOM 1912 N N . TYR B 1 58 ? 99.909 -29.354 -12.641 1.00 131.14 51 TYR B N 1
ATOM 1913 C CA . TYR B 1 58 ? 101.148 -29.203 -13.376 1.00 125.89 51 TYR B CA 1
ATOM 1914 C C . TYR B 1 58 ? 102.050 -28.525 -12.365 1.00 135.85 51 TYR B C 1
ATOM 1915 O O . TYR B 1 58 ? 101.573 -27.740 -11.540 1.00 137.73 51 TYR B O 1
ATOM 1924 N N . ASP B 1 59 ? 103.340 -28.830 -12.400 1.00 139.44 52 ASP B N 1
ATOM 1925 C CA . ASP B 1 59 ? 104.270 -28.230 -11.453 1.00 140.04 52 ASP B CA 1
ATOM 1926 C C . ASP B 1 59 ? 104.467 -26.736 -11.712 1.00 137.53 52 ASP B C 1
ATOM 1927 O O . ASP B 1 59 ? 104.839 -26.338 -12.814 1.00 139.18 52 ASP B O 1
ATOM 1932 N N . LEU B 1 60 ? 104.229 -25.921 -10.688 1.00 135.82 53 LEU B N 1
ATOM 1933 C CA . LEU B 1 60 ? 104.487 -24.481 -10.755 1.00 136.25 53 LEU B CA 1
ATOM 1934 C C . LEU B 1 60 ? 105.685 -24.041 -9.888 1.00 151.78 53 LEU B C 1
ATOM 1935 O O . LEU B 1 60 ? 106.384 -23.079 -10.226 1.00 153.22 53 LEU B O 1
ATOM 1940 N N . GLY B 1 61 ? 105.914 -24.747 -8.775 1.00 161.38 54 GLY B N 1
ATOM 1941 C CA . GLY B 1 61 ? 106.874 -24.327 -7.757 1.00 167.78 54 GLY B CA 1
ATOM 1942 C C . GLY B 1 61 ? 108.259 -24.954 -7.812 1.00 168.61 54 GLY B C 1
ATOM 1943 O O . GLY B 1 61 ? 108.988 -24.782 -8.788 1.00 173.13 54 GLY B O 1
ATOM 1944 N N . GLY B 1 62 ? 108.648 -25.638 -6.744 1.00 163.71 55 GLY B N 1
ATOM 1945 C CA . GLY B 1 62 ? 107.848 -25.695 -5.543 1.00 164.92 55 GLY B CA 1
ATOM 1946 C C . GLY B 1 62 ? 107.362 -27.106 -5.333 1.00 169.84 55 GLY B C 1
ATOM 1947 O O . GLY B 1 62 ? 107.159 -27.554 -4.191 1.00 173.40 55 GLY B O 1
ATOM 1948 N N . GLY B 1 63 ? 107.190 -27.818 -6.446 1.00 166.93 56 GLY B N 1
ATOM 1949 C CA . GLY B 1 63 ? 106.553 -29.123 -6.423 1.00 160.96 56 GLY B CA 1
ATOM 1950 C C . GLY B 1 63 ? 105.081 -28.906 -6.154 1.00 154.65 56 GLY B C 1
ATOM 1951 O O . GLY B 1 63 ? 104.316 -29.852 -5.981 1.00 157.56 56 GLY B O 1
ATOM 1952 N N . THR B 1 64 ? 104.701 -27.631 -6.125 1.00 149.03 57 THR B N 1
ATOM 1953 C CA . THR B 1 64 ? 103.332 -27.206 -5.872 1.00 145.67 57 THR B CA 1
ATOM 1954 C C . THR B 1 64 ? 102.564 -27.147 -7.186 1.00 142.38 57 THR B C 1
ATOM 1955 O O . THR B 1 64 ? 103.036 -26.582 -8.175 1.00 141.19 57 THR B O 1
ATOM 1959 N N . THR B 1 65 ? 101.383 -27.746 -7.196 1.00 138.28 58 THR B N 1
ATOM 1960 C CA . THR B 1 65 ? 100.647 -27.895 -8.433 1.00 131.19 58 THR B CA 1
ATOM 1961 C C . THR B 1 65 ? 99.536 -26.858 -8.596 1.00 125.39 58 THR B C 1
ATOM 1962 O O . THR B 1 65 ? 99.187 -26.148 -7.652 1.00 119.68 58 THR B O 1
ATOM 1966 N N . TRP B 1 66 ? 99.004 -26.760 -9.813 1.00 124.33 59 TRP B N 1
ATOM 1967 C CA . TRP B 1 66 ? 97.817 -25.953 -10.062 1.00 120.26 59 TRP B CA 1
ATOM 1968 C C . TRP B 1 66 ? 96.623 -26.464 -9.233 1.00 123.23 59 TRP B C 1
ATOM 1969 O O . TRP B 1 66 ? 95.827 -25.664 -8.739 1.00 129.01 59 TRP B O 1
ATOM 1980 N N . GLY B 1 67 ? 96.495 -27.787 -9.091 1.00 116.74 60 GLY B N 1
ATOM 1981 C CA . GLY B 1 67 ? 95.520 -28.353 -8.172 1.00 119.44 60 GLY B CA 1
ATOM 1982 C C . GLY B 1 67 ? 95.663 -27.788 -6.753 1.00 124.85 60 GLY B C 1
ATOM 1983 O O . GLY B 1 67 ? 94.664 -27.484 -6.089 1.00 124.29 60 GLY B O 1
ATOM 1984 N N . ASP B 1 68 ? 96.906 -27.637 -6.296 1.00 125.15 61 ASP B N 1
ATOM 1985 C CA . ASP B 1 68 ? 97.185 -27.094 -4.966 1.00 136.71 61 ASP B CA 1
ATOM 1986 C C . ASP B 1 68 ? 96.717 -25.643 -4.790 1.00 142.69 61 ASP B C 1
ATOM 1987 O O . ASP B 1 68 ? 96.123 -25.310 -3.763 1.00 144.85 61 ASP B O 1
ATOM 1992 N N . VAL B 1 69 ? 96.982 -24.783 -5.776 1.00 144.18 62 VAL B N 1
ATOM 1993 C CA . VAL B 1 69 ? 96.641 -23.363 -5.645 1.00 140.06 62 VAL B CA 1
ATOM 1994 C C . VAL B 1 69 ? 95.176 -23.097 -5.950 1.00 132.02 62 VAL B C 1
ATOM 1995 O O . VAL B 1 69 ? 94.570 -22.212 -5.357 1.00 134.22 62 VAL B O 1
ATOM 1999 N N . LYS B 1 70 ? 94.606 -23.856 -6.877 1.00 124.63 63 LYS B N 1
ATOM 2000 C CA . LYS B 1 70 ? 93.184 -23.711 -7.172 1.00 125.10 63 LYS B CA 1
ATOM 2001 C C . LYS B 1 70 ? 92.379 -24.059 -5.900 1.00 123.91 63 LYS B C 1
ATOM 2002 O O . LYS B 1 70 ? 91.300 -23.505 -5.669 1.00 126.18 63 LYS B O 1
ATOM 2008 N N . GLU B 1 71 ? 92.928 -24.954 -5.077 1.00 120.55 64 GLU B N 1
ATOM 2009 C CA . GLU B 1 71 ? 92.369 -25.277 -3.756 1.00 127.87 64 GLU B CA 1
ATOM 2010 C C . GLU B 1 71 ? 92.470 -24.102 -2.769 1.00 142.26 64 GLU B C 1
ATOM 2011 O O . GLU B 1 71 ? 91.455 -23.554 -2.329 1.00 151.17 64 GLU B O 1
ATOM 2017 N N . ALA B 1 72 ? 93.707 -23.739 -2.423 1.00 140.44 65 ALA B N 1
ATOM 2018 C CA . ALA B 1 72 ? 94.008 -22.596 -1.561 1.00 145.01 65 ALA B CA 1
ATOM 2019 C C . ALA B 1 72 ? 93.236 -21.322 -1.913 1.00 145.53 65 ALA B C 1
ATOM 2020 O O . ALA B 1 72 ? 92.815 -20.574 -1.012 1.00 153.06 65 ALA B O 1
ATOM 2022 N N . GLY B 1 73 ? 93.083 -21.069 -3.215 1.00 135.75 66 GLY B N 1
ATOM 2023 C CA . GLY B 1 73 ? 92.538 -19.819 -3.713 1.00 132.88 66 GLY B CA 1
ATOM 2024 C C . GLY B 1 73 ? 91.045 -19.899 -3.914 1.00 138.51 66 GLY B C 1
ATOM 2025 O O . GLY B 1 73 ? 90.373 -18.886 -4.033 1.00 145.16 66 GLY B O 1
ATOM 2026 N N . LYS B 1 74 ? 90.533 -21.123 -3.935 1.00 140.80 67 LYS B N 1
ATOM 2027 C CA . LYS B 1 74 ? 89.122 -21.408 -4.226 1.00 139.67 67 LYS B CA 1
ATOM 2028 C C . LYS B 1 74 ? 88.646 -21.026 -5.639 1.00 131.53 67 LYS B C 1
ATOM 2029 O O . LYS B 1 74 ? 87.460 -20.776 -5.864 1.00 116.89 67 LYS B O 1
ATOM 2035 N N . PHE B 1 75 ? 89.569 -21.031 -6.593 1.00 127.17 68 PHE B N 1
ATOM 2036 C CA . PHE B 1 75 ? 89.243 -20.659 -7.982 1.00 121.01 68 PHE B CA 1
ATOM 2037 C C . PHE B 1 75 ? 88.308 -21.654 -8.672 1.00 113.74 68 PHE B C 1
ATOM 2038 O O . PHE B 1 75 ? 88.405 -22.851 -8.440 1.00 116.79 68 PHE B O 1
ATOM 2046 N N . SER B 1 76 ? 87.381 -21.148 -9.481 1.00 106.83 69 SER B N 1
ATOM 2047 C CA . SER B 1 76 ? 86.528 -22.013 -10.293 1.00 104.60 69 SER B CA 1
ATOM 2048 C C . SER B 1 76 ? 87.203 -22.244 -11.633 1.00 104.43 69 SER B C 1
ATOM 2049 O O . SER B 1 76 ? 87.623 -21.303 -12.289 1.00 110.44 69 SER B O 1
ATOM 2052 N N . GLU B 1 77 ? 87.307 -23.489 -12.057 1.00 101.14 70 GLU B N 1
ATOM 2053 C CA . GLU B 1 77 ? 87.875 -23.765 -13.369 1.00 92.86 70 GLU B CA 1
ATOM 2054 C C . GLU B 1 77 ? 86.784 -24.209 -14.308 1.00 89.78 70 GLU B C 1
ATOM 2055 O O . GLU B 1 77 ? 85.893 -24.963 -13.937 1.00 91.99 70 GLU B O 1
ATOM 2061 N N . TRP B 1 78 ? 86.854 -23.747 -15.543 1.00 89.28 71 TRP B N 1
ATOM 2062 C CA . TRP B 1 78 ? 85.899 -24.166 -16.551 1.00 85.73 71 TRP B CA 1
ATOM 2063 C C . TRP B 1 78 ? 86.643 -24.438 -17.879 1.00 87.55 71 TRP B C 1
ATOM 2064 O O . TRP B 1 78 ? 87.752 -23.939 -18.102 1.00 87.57 71 TRP B O 1
ATOM 2075 N N . GLY B 1 79 ? 86.046 -25.245 -18.752 1.00 85.89 72 GLY B N 1
ATOM 2076 C CA . GLY B 1 79 ? 86.644 -25.545 -20.036 1.00 74.44 72 GLY B CA 1
ATOM 2077 C C . GLY B 1 79 ? 85.595 -26.093 -20.965 1.00 83.46 72 GLY B C 1
ATOM 2078 O O . GLY B 1 79 ? 84.662 -26.745 -20.525 1.00 94.22 72 GLY B O 1
ATOM 2079 N N . GLN B 1 80 ? 85.746 -25.831 -22.255 1.00 82.64 73 GLN B N 1
ATOM 2080 C CA . GLN B 1 80 ? 84.821 -26.358 -23.244 1.00 79.80 73 GLN B CA 1
ATOM 2081 C C . GLN B 1 80 ? 85.461 -26.480 -24.630 1.00 77.52 73 GLN B C 1
ATOM 2082 O O . GLN B 1 80 ? 86.396 -25.762 -24.961 1.00 82.63 73 GLN B O 1
ATOM 2088 N N . ASN B 1 81 ? 84.953 -27.424 -25.413 1.00 68.97 74 ASN B N 1
ATOM 2089 C CA . ASN B 1 81 ? 85.281 -27.585 -26.821 1.00 64.89 74 ASN B CA 1
ATOM 2090 C C . ASN B 1 81 ? 84.011 -27.534 -27.641 1.00 54.07 74 ASN B C 1
ATOM 2091 O O . ASN B 1 81 ? 83.150 -28.358 -27.478 1.00 69.22 74 ASN B O 1
ATOM 2096 N N . VAL B 1 82 ? 83.911 -26.555 -28.519 1.00 56.92 75 VAL B N 1
ATOM 2097 C CA . VAL B 1 82 ? 82.953 -26.538 -29.631 1.00 61.31 75 VAL B CA 1
ATOM 2098 C C . VAL B 1 82 ? 83.628 -26.993 -30.939 1.00 64.40 75 VAL B C 1
ATOM 2099 O O . VAL B 1 82 ? 84.610 -26.404 -31.371 1.00 70.83 75 VAL B O 1
ATOM 2103 N N . THR B 1 83 ? 83.084 -28.028 -31.560 1.00 63.45 76 THR B N 1
ATOM 2104 C CA . THR B 1 83 ? 83.692 -28.695 -32.726 1.00 70.09 76 THR B CA 1
ATOM 2105 C C . THR B 1 83 ? 82.861 -28.752 -34.031 1.00 63.57 76 THR B C 1
ATOM 2106 O O . THR B 1 83 ? 81.734 -29.196 -34.020 1.00 65.59 76 THR B O 1
ATOM 2110 N N . LEU B 1 84 ? 83.441 -28.353 -35.159 1.00 62.09 77 LEU B N 1
ATOM 2111 C CA . LEU B 1 84 ? 82.881 -28.701 -36.473 1.00 61.12 77 LEU B CA 1
ATOM 2112 C C . LEU B 1 84 ? 83.603 -29.920 -36.971 1.00 59.43 77 LEU B C 1
ATOM 2113 O O . LEU B 1 84 ? 84.818 -30.026 -36.887 1.00 61.50 77 LEU B O 1
ATOM 2118 N N . SER B 1 85 ? 82.831 -30.839 -37.503 1.00 64.01 78 SER B N 1
ATOM 2119 C CA . SER B 1 85 ? 83.332 -32.118 -37.906 1.00 74.01 78 SER B CA 1
ATOM 2120 C C . SER B 1 85 ? 82.745 -32.432 -39.293 1.00 71.92 78 SER B C 1
ATOM 2121 O O . SER B 1 85 ? 81.541 -32.343 -39.499 1.00 75.50 78 SER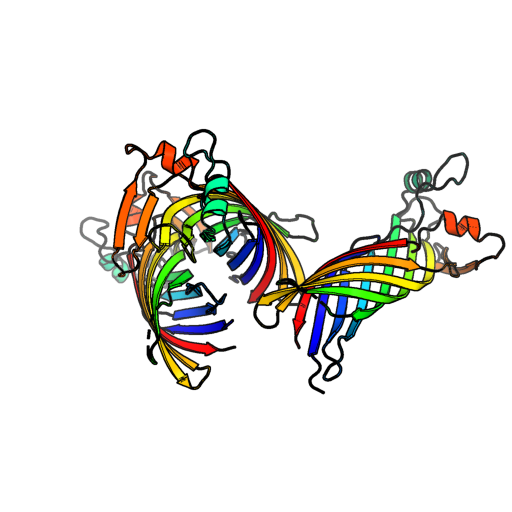 B O 1
ATOM 2124 N N . LEU B 1 86 ? 83.598 -32.782 -40.242 1.00 68.48 79 LEU B N 1
ATOM 2125 C CA . LEU B 1 86 ? 83.121 -33.229 -41.541 1.00 68.72 79 LEU B CA 1
ATOM 2126 C C . LEU B 1 86 ? 83.634 -34.621 -41.822 1.00 64.61 79 LEU B C 1
ATOM 2127 O O . LEU B 1 86 ? 84.830 -34.812 -41.952 1.00 70.27 79 LEU B O 1
ATOM 2132 N N . ASP B 1 87 ? 82.734 -35.589 -41.935 1.00 61.37 80 ASP B N 1
ATOM 2133 C CA . ASP B 1 87 ? 83.137 -36.990 -42.108 1.00 64.37 80 ASP B CA 1
ATOM 2134 C C . ASP B 1 87 ? 82.713 -37.600 -43.447 1.00 68.98 80 ASP B C 1
ATOM 2135 O O . ASP B 1 87 ? 81.587 -37.468 -43.880 1.00 76.33 80 ASP B O 1
ATOM 2140 N N . VAL B 1 88 ? 83.638 -38.292 -44.085 1.00 70.07 81 VAL B N 1
ATOM 2141 C CA . VAL B 1 88 ? 83.357 -39.093 -45.253 1.00 73.00 81 VAL B CA 1
ATOM 2142 C C . VAL B 1 88 ? 83.107 -40.527 -44.779 1.00 76.86 81 VAL B C 1
ATOM 2143 O O . VAL B 1 88 ? 84.009 -41.203 -44.294 1.00 73.41 81 VAL B O 1
ATOM 2147 N N . LEU B 1 89 ? 81.867 -40.977 -44.908 1.00 73.51 82 LEU B N 1
ATOM 2148 C CA . LEU B 1 89 ? 81.501 -42.307 -44.498 1.00 67.52 82 LEU B CA 1
ATOM 2149 C C . LEU B 1 89 ? 81.572 -43.219 -45.689 1.00 77.60 82 LEU B C 1
ATOM 2150 O O . LEU B 1 89 ? 80.866 -43.029 -46.659 1.00 80.47 82 LEU B O 1
ATOM 2155 N N . TYR B 1 90 ? 82.409 -44.235 -45.631 1.00 92.37 83 TYR B N 1
ATOM 2156 C CA . TYR B 1 90 ? 82.335 -45.197 -46.698 1.00 105.37 83 TYR B CA 1
ATOM 2157 C C . TYR B 1 90 ? 81.550 -46.439 -46.276 1.00 111.90 83 TYR B C 1
ATOM 2158 O O . TYR B 1 90 ? 81.955 -47.186 -45.398 1.00 110.73 83 TYR B O 1
ATOM 2167 N N . LYS B 1 91 ? 80.384 -46.596 -46.902 1.00 124.49 84 LYS B N 1
ATOM 2168 C CA . LYS B 1 91 ? 79.437 -47.693 -46.650 1.00 134.16 84 LYS B CA 1
ATOM 2169 C C . LYS B 1 91 ? 79.973 -49.117 -46.896 1.00 140.06 84 LYS B C 1
ATOM 2170 O O . LYS B 1 91 ? 80.832 -49.343 -47.762 1.00 138.04 84 LYS B O 1
ATOM 2176 N N . PRO B 1 92 ? 79.438 -50.085 -46.132 1.00 144.88 85 PRO B N 1
ATOM 2177 C CA . PRO B 1 92 ? 79.780 -51.512 -46.178 1.00 155.40 85 PRO B CA 1
ATOM 2178 C C . PRO B 1 92 ? 79.051 -52.283 -47.298 1.00 162.19 85 PRO B C 1
ATOM 2179 O O . PRO B 1 92 ? 78.841 -51.778 -48.408 1.00 161.92 85 PRO B O 1
ATOM 2183 N N . LEU B 1 97 ? 75.773 -58.165 -40.252 1.00 220.76 90 LEU B N 1
ATOM 2184 C CA . LEU B 1 97 ? 75.235 -57.332 -41.325 1.00 216.18 90 LEU B CA 1
ATOM 2185 C C . LEU B 1 97 ? 73.809 -56.791 -41.082 1.00 210.24 90 LEU B C 1
ATOM 2186 O O . LEU B 1 97 ? 73.370 -55.890 -41.800 1.00 207.22 90 LEU B O 1
ATOM 2191 N N . PRO B 1 98 ? 73.076 -57.341 -40.085 1.00 205.81 91 PRO B N 1
ATOM 2192 C CA . PRO B 1 98 ? 71.817 -56.694 -39.686 1.00 197.52 91 PRO B CA 1
ATOM 2193 C C . PRO B 1 98 ? 72.058 -55.245 -39.250 1.00 184.81 91 PRO B C 1
ATOM 2194 O O . PRO B 1 98 ? 71.340 -54.329 -39.665 1.00 181.04 91 PRO B O 1
ATOM 2198 N N . VAL B 1 99 ? 73.068 -55.053 -38.408 1.00 174.24 92 VAL B N 1
ATOM 2199 C CA . VAL B 1 99 ? 73.513 -53.720 -38.037 1.00 162.32 92 VAL B CA 1
ATOM 2200 C C . VAL B 1 99 ? 74.513 -53.214 -39.087 1.00 153.29 92 VAL B C 1
ATOM 2201 O O . VAL B 1 99 ? 75.427 -53.937 -39.487 1.00 158.24 92 VAL B O 1
ATOM 2205 N N . GLU B 1 100 ? 74.315 -51.985 -39.553 1.00 140.02 93 GLU B N 1
ATOM 2206 C CA . GLU B 1 100 ? 75.203 -51.381 -40.538 1.00 132.71 93 GLU B CA 1
ATOM 2207 C C . GLU B 1 100 ? 76.326 -50.559 -39.881 1.00 119.70 93 GLU B C 1
ATOM 2208 O O . GLU B 1 100 ? 76.077 -49.535 -39.260 1.00 110.96 93 GLU B O 1
ATOM 2214 N N . VAL B 1 101 ? 77.562 -51.018 -40.021 1.00 90.90 94 VAL B N 1
ATOM 2215 C CA . VAL B 1 101 ? 78.721 -50.265 -39.559 1.00 85.47 94 VAL B CA 1
ATOM 2216 C C . VAL B 1 101 ? 79.554 -49.730 -40.712 1.00 85.20 94 VAL B C 1
ATOM 2217 O O . VAL B 1 101 ? 79.906 -50.448 -41.627 1.00 92.14 94 VAL B O 1
ATOM 2221 N N . ALA B 1 102 ? 79.882 -48.452 -40.641 1.00 83.30 95 ALA B N 1
ATOM 2222 C CA . ALA B 1 102 ? 80.638 -47.791 -41.677 1.00 75.58 95 ALA B CA 1
ATOM 2223 C C . ALA B 1 102 ? 81.844 -47.110 -41.036 1.00 77.05 95 ALA B C 1
ATOM 2224 O O . ALA B 1 102 ? 81.714 -46.335 -40.109 1.00 75.13 95 ALA B O 1
ATOM 2226 N N . PRO B 1 103 ? 83.034 -47.439 -41.507 1.00 78.20 96 PRO B N 1
ATOM 2227 C CA . PRO B 1 103 ? 84.208 -46.646 -41.140 1.00 74.72 96 PRO B CA 1
ATOM 2228 C C . PRO B 1 103 ? 84.108 -45.209 -41.715 1.00 79.98 96 PRO B C 1
ATOM 2229 O O . PRO B 1 103 ? 83.389 -44.957 -42.679 1.00 80.16 96 PRO B O 1
ATOM 2233 N N . TYR B 1 104 ? 84.844 -44.268 -41.138 1.00 75.09 97 TYR B N 1
ATOM 2234 C CA . TYR B 1 104 ? 84.942 -42.953 -41.732 1.00 67.94 97 TYR B CA 1
ATOM 2235 C C . TYR B 1 104 ? 86.219 -42.271 -41.340 1.00 66.37 97 TYR B C 1
ATOM 2236 O O . TYR B 1 104 ? 86.851 -42.644 -40.387 1.00 67.17 97 TYR B O 1
ATOM 2245 N N . PHE B 1 105 ? 86.582 -41.244 -42.088 1.00 69.43 98 PHE B N 1
ATOM 2246 C CA . PHE B 1 105 ? 87.626 -40.343 -41.680 1.00 73.44 98 PHE B CA 1
ATOM 2247 C C . PHE B 1 105 ? 87.137 -38.957 -42.003 1.00 76.45 98 PHE B C 1
ATOM 2248 O O . PHE B 1 105 ? 86.210 -38.796 -42.777 1.00 86.98 98 PHE B O 1
ATOM 2256 N N . GLY B 1 106 ? 87.737 -37.945 -41.405 1.00 68.76 99 GLY B N 1
ATOM 2257 C CA . GLY B 1 106 ? 87.390 -36.603 -41.811 1.00 68.04 99 GLY B CA 1
ATOM 2258 C C . GLY B 1 106 ? 88.239 -35.516 -41.196 1.00 70.20 99 GLY B C 1
ATOM 2259 O O . GLY B 1 106 ? 89.249 -35.796 -40.533 1.00 74.26 99 GLY B O 1
ATOM 2260 N N . VAL B 1 107 ? 87.801 -34.278 -41.423 1.00 62.12 100 VAL B N 1
ATOM 2261 C CA . VAL B 1 107 ? 88.503 -33.077 -40.997 1.00 57.40 100 VAL B CA 1
ATOM 2262 C C . VAL B 1 107 ? 87.734 -32.486 -39.816 1.00 56.71 100 VAL B C 1
ATOM 2263 O O . VAL B 1 107 ? 86.505 -32.673 -39.715 1.00 50.44 100 VAL B O 1
ATOM 2267 N N . ARG B 1 108 ? 88.440 -31.810 -38.908 1.00 49.73 101 ARG B N 1
ATOM 2268 C CA . ARG B 1 108 ? 87.744 -31.113 -37.821 1.00 52.37 101 ARG B CA 1
ATOM 2269 C C . ARG B 1 108 ? 88.350 -29.768 -37.548 1.00 61.20 101 ARG B C 1
ATOM 2270 O O . ARG B 1 108 ? 89.548 -29.540 -37.762 1.00 70.19 101 ARG B O 1
ATOM 2278 N N . TYR B 1 109 ? 87.491 -28.870 -37.094 1.00 54.27 102 TYR B N 1
ATOM 2279 C CA . TYR B 1 109 ? 87.925 -27.563 -36.660 1.00 63.15 102 TYR B CA 1
ATOM 2280 C C . TYR B 1 109 ? 87.343 -27.350 -35.249 1.00 68.85 102 TYR B C 1
ATOM 2281 O O . TYR B 1 109 ? 86.136 -27.500 -35.028 1.00 69.04 102 TYR B O 1
ATOM 2290 N N . ASN B 1 110 ? 88.211 -27.059 -34.287 1.00 65.45 103 ASN B N 1
ATOM 2291 C CA . ASN B 1 110 ? 87.787 -27.001 -32.874 1.00 64.35 103 ASN B CA 1
ATOM 2292 C C . ASN B 1 110 ? 88.037 -25.655 -32.233 1.00 65.80 103 ASN B C 1
ATOM 2293 O O . ASN B 1 110 ? 89.128 -25.103 -32.333 1.00 74.98 103 ASN B O 1
ATOM 2298 N N . PHE B 1 111 ? 87.013 -25.131 -31.576 1.00 60.74 104 PHE B N 1
ATOM 2299 C CA . PHE B 1 111 ? 87.166 -23.950 -30.737 1.00 58.50 104 PHE B CA 1
ATOM 2300 C C . PHE B 1 111 ? 87.285 -24.355 -29.254 1.00 64.20 104 PHE B C 1
ATOM 2301 O O . PHE B 1 111 ? 86.278 -24.557 -28.591 1.00 65.47 104 PHE B O 1
ATOM 2309 N N . PHE B 1 112 ? 88.520 -24.478 -28.761 1.00 65.39 105 PHE B N 1
ATOM 2310 C CA . PHE B 1 112 ? 88.832 -24.634 -27.317 1.00 67.37 105 PHE B CA 1
ATOM 2311 C C . PHE B 1 112 ? 88.858 -23.357 -26.466 1.00 69.00 105 PHE B C 1
ATOM 2312 O O . PHE B 1 112 ? 89.583 -22.410 -26.752 1.00 82.49 105 PHE B O 1
ATOM 2320 N N . SER B 1 113 ? 88.084 -23.320 -25.400 1.00 68.98 106 SER B N 1
ATOM 2321 C CA . SER B 1 113 ? 88.278 -22.248 -24.420 1.00 72.38 106 SER B CA 1
ATOM 2322 C C . SER B 1 113 ? 88.061 -22.650 -22.949 1.00 73.57 106 SER B C 1
ATOM 2323 O O . SER B 1 113 ? 87.219 -23.483 -22.627 1.00 68.23 106 SER B O 1
ATOM 2326 N N . GLY B 1 114 ? 88.856 -22.058 -22.071 1.00 78.86 107 GLY B N 1
ATOM 2327 C CA . GLY B 1 114 ? 88.748 -22.316 -20.641 1.00 84.28 107 GLY B CA 1
ATOM 2328 C C . GLY B 1 114 ? 89.606 -21.408 -19.783 1.00 86.05 107 GLY B C 1
ATOM 2329 O O . GLY B 1 114 ? 90.133 -20.406 -20.247 1.00 89.71 107 GLY B O 1
ATOM 2330 N N . GLY B 1 115 ? 89.763 -21.768 -18.522 1.00 86.80 108 GLY B N 1
ATOM 2331 C CA . GLY B 1 115 ? 90.479 -20.923 -17.575 1.00 89.46 108 GLY B CA 1
ATOM 2332 C C . GLY B 1 115 ? 89.797 -20.939 -16.221 1.00 90.63 108 GLY B C 1
ATOM 2333 O O . GLY B 1 115 ? 88.999 -21.820 -15.941 1.00 92.35 108 GLY B O 1
ATOM 2334 N N . TYR B 1 116 ? 90.102 -19.971 -15.369 1.00 94.00 109 TYR B N 1
ATOM 2335 C CA . TYR B 1 116 ? 89.509 -19.951 -14.033 1.00 96.01 109 TYR B CA 1
ATOM 2336 C C . TYR B 1 116 ? 89.000 -18.569 -13.684 1.00 98.55 109 TYR B C 1
ATOM 2337 O O . TYR B 1 116 ? 89.556 -17.571 -14.147 1.00 103.74 109 TYR B O 1
ATOM 2346 N N . THR B 1 117 ? 87.922 -18.517 -12.904 1.00 95.76 110 THR B N 1
ATOM 2347 C CA . THR B 1 117 ? 87.518 -17.277 -12.265 1.00 104.32 110 THR B CA 1
ATOM 2348 C C . THR B 1 117 ? 87.892 -17.333 -10.805 1.00 113.64 110 THR B C 1
ATOM 2349 O O . THR B 1 117 ? 88.265 -18.383 -10.257 1.00 110.55 110 THR B O 1
ATOM 2353 N N . ASP B 1 118 ? 87.727 -16.182 -10.174 1.00 119.76 111 ASP B N 1
ATOM 2354 C CA . ASP B 1 118 ? 88.122 -15.973 -8.803 1.00 123.62 111 ASP B CA 1
ATOM 2355 C C . ASP B 1 118 ? 86.910 -15.501 -8.004 1.00 132.81 111 ASP B C 1
ATOM 2356 O O . ASP B 1 118 ? 86.726 -14.296 -7.793 1.00 140.32 111 ASP B O 1
ATOM 2361 N N . PRO B 1 119 ? 86.073 -16.452 -7.554 1.00 130.90 112 PRO B N 1
ATOM 2362 C CA . PRO B 1 119 ? 84.777 -16.100 -6.975 1.00 130.96 112 PRO B CA 1
ATOM 2363 C C . PRO B 1 119 ? 85.061 -15.475 -5.640 1.00 141.92 112 PRO B C 1
ATOM 2364 O O . PRO B 1 119 ? 84.147 -15.073 -4.920 1.00 144.35 112 PRO B O 1
ATOM 2368 N N . GLU B 1 120 ? 86.354 -15.410 -5.333 1.00 148.15 113 GLU B N 1
ATOM 2369 C CA . GLU B 1 120 ? 86.860 -14.748 -4.143 1.00 155.67 113 GLU B CA 1
ATOM 2370 C C . GLU B 1 120 ? 86.824 -15.763 -2.999 1.00 160.34 113 GLU B C 1
ATOM 2371 O O . GLU B 1 120 ? 86.075 -16.743 -3.048 1.00 152.22 113 GLU B O 1
ATOM 2377 N N . ASP B 1 121 ? 87.659 -15.554 -1.985 1.00 173.35 114 ASP B N 1
ATOM 2378 C CA . ASP B 1 121 ? 88.539 -14.390 -1.899 1.00 177.45 114 ASP B CA 1
ATOM 2379 C C . ASP B 1 121 ? 89.897 -14.674 -2.554 1.00 170.44 114 ASP B C 1
ATOM 2380 O O . ASP B 1 121 ? 90.285 -15.843 -2.682 1.00 165.59 114 ASP B O 1
ATOM 2385 N N . ASN B 1 122 ? 90.549 -13.616 -3.050 1.00 163.67 115 ASN B N 1
ATOM 2386 C CA . ASN B 1 122 ? 92.007 -13.481 -2.927 1.00 159.47 115 ASN B CA 1
ATOM 2387 C C . ASN B 1 122 ? 92.915 -13.407 -4.143 1.00 146.49 115 ASN B C 1
ATOM 2388 O O . ASN B 1 122 ? 94.105 -13.636 -4.037 1.00 145.71 115 ASN B O 1
ATOM 2393 N N . LEU B 1 123 ? 92.395 -13.064 -5.297 1.00 144.73 116 LEU B N 1
ATOM 2394 C CA . LEU B 1 123 ? 93.276 -12.979 -6.453 1.00 144.77 116 LEU B CA 1
ATOM 2395 C C . LEU B 1 123 ? 92.977 -11.664 -7.112 1.00 152.13 116 LEU B C 1
ATOM 2396 O O . LEU B 1 123 ? 92.059 -11.588 -7.908 1.00 161.47 116 LEU B O 1
ATOM 2401 N N . THR B 1 124 ? 93.752 -10.635 -6.803 1.00 159.95 117 THR B N 1
ATOM 2402 C CA . THR B 1 124 ? 93.167 -9.305 -6.807 1.00 176.47 117 THR B CA 1
ATOM 2403 C C . THR B 1 124 ? 91.663 -9.640 -6.648 1.00 181.94 117 THR B C 1
ATOM 2404 O O . THR B 1 124 ? 91.244 -10.074 -5.567 1.00 191.96 117 THR B O 1
ATOM 2408 N N . ILE B 1 125 ? 90.877 -9.453 -7.705 1.00 176.30 118 ILE B N 1
ATOM 2409 C CA . ILE B 1 125 ? 89.709 -10.296 -8.025 1.00 173.59 118 ILE B CA 1
ATOM 2410 C C . ILE B 1 125 ? 89.603 -10.201 -9.555 1.00 168.59 118 ILE B C 1
ATOM 2411 O O . ILE B 1 125 ? 89.891 -9.132 -10.109 1.00 180.21 118 ILE B O 1
ATOM 2416 N N . LYS B 1 126 ? 89.234 -11.278 -10.254 1.00 143.40 119 LYS B N 1
ATOM 2417 C CA . LYS B 1 126 ? 89.225 -11.214 -11.709 1.00 125.16 119 LYS B CA 1
ATOM 2418 C C . LYS B 1 126 ? 88.933 -12.540 -12.441 1.00 119.11 119 LYS B C 1
ATOM 2419 O O . LYS B 1 126 ? 88.346 -13.474 -11.900 1.00 118.76 119 LYS B O 1
ATOM 2425 N N . ALA B 1 127 ? 89.365 -12.621 -13.692 1.00 116.50 120 ALA B N 1
ATOM 2426 C CA . ALA B 1 127 ? 89.145 -13.815 -14.525 1.00 104.62 120 ALA B CA 1
ATOM 2427 C C . ALA B 1 127 ? 90.287 -14.029 -15.547 1.00 98.90 120 ALA B C 1
ATOM 2428 O O . ALA B 1 127 ? 90.895 -13.088 -16.036 1.00 103.72 120 ALA B O 1
ATOM 2430 N N . GLN B 1 128 ? 90.599 -15.274 -15.844 1.00 94.70 121 GLN B N 1
ATOM 2431 C CA . GLN B 1 128 ? 91.717 -15.582 -16.713 1.00 97.57 121 GLN B CA 1
ATOM 2432 C C . GLN B 1 128 ? 91.268 -16.606 -17.787 1.00 94.14 121 GLN B C 1
ATOM 2433 O O . GLN B 1 128 ? 90.858 -17.721 -17.457 1.00 92.04 121 GLN B O 1
ATOM 2439 N N . THR B 1 129 ? 91.321 -16.229 -19.062 1.00 90.20 122 THR B N 1
ATOM 2440 C CA . THR B 1 129 ? 90.876 -17.136 -20.139 1.00 84.32 122 THR B CA 1
ATOM 2441 C C . THR B 1 129 ? 91.923 -17.553 -21.180 1.00 76.45 122 THR B C 1
ATOM 2442 O O . THR B 1 129 ? 92.676 -16.744 -21.645 1.00 84.94 122 THR B O 1
ATOM 2446 N N . ILE B 1 130 ? 91.950 -18.831 -21.528 1.00 74.65 123 ILE B N 1
ATOM 2447 C CA . ILE B 1 130 ? 92.800 -19.364 -22.584 1.00 84.86 123 ILE B CA 1
ATOM 2448 C C . ILE B 1 130 ? 91.914 -19.894 -23.740 1.00 85.98 123 ILE B C 1
ATOM 2449 O O . ILE B 1 130 ? 90.850 -20.491 -23.505 1.00 86.43 123 ILE B O 1
ATOM 2454 N N . SER B 1 131 ? 92.374 -19.687 -24.975 1.00 77.43 124 SER B N 1
ATOM 2455 C CA . SER B 1 131 ? 91.651 -20.045 -26.204 1.00 68.01 124 SER B CA 1
ATOM 2456 C C . SER B 1 131 ? 92.623 -20.640 -27.209 1.00 66.79 124 SER B C 1
ATOM 2457 O O . SER B 1 131 ? 93.758 -20.181 -27.344 1.00 71.30 124 SER B O 1
ATOM 2460 N N . SER B 1 132 ? 92.179 -21.657 -27.924 1.00 59.55 125 SER B N 1
ATOM 2461 C CA . SER B 1 132 ? 92.937 -22.194 -29.036 1.00 61.88 125 SER B CA 1
ATOM 2462 C C . SER B 1 132 ? 91.936 -22.647 -30.052 1.00 69.07 125 SER B C 1
ATOM 2463 O O . SER B 1 132 ? 91.041 -23.418 -29.740 1.00 66.71 125 SER B O 1
ATOM 2466 N N . ASN B 1 133 ? 92.081 -22.164 -31.280 1.00 75.46 126 ASN B N 1
ATOM 2467 C CA . ASN B 1 133 ? 91.341 -22.732 -32.402 1.00 63.97 126 ASN B CA 1
ATOM 2468 C C . ASN B 1 133 ? 92.226 -23.668 -33.216 1.00 67.70 126 ASN B C 1
ATOM 2469 O O . ASN B 1 133 ? 93.336 -23.304 -33.600 1.00 72.26 126 ASN B O 1
ATOM 2474 N N . GLN B 1 134 ? 91.763 -24.888 -33.446 1.00 64.58 127 GLN B N 1
ATOM 2475 C CA . GLN B 1 134 ? 92.631 -25.905 -34.031 1.00 64.42 127 GLN B CA 1
ATOM 2476 C C . GLN B 1 134 ? 92.014 -26.671 -35.197 1.00 66.22 127 GLN B C 1
ATOM 2477 O O . GLN B 1 134 ? 90.825 -26.976 -35.176 1.00 64.91 127 GLN B O 1
ATOM 2483 N N . LEU B 1 135 ? 92.846 -26.983 -36.199 1.00 67.23 128 LEU B N 1
ATOM 2484 C CA . LEU B 1 135 ? 92.496 -27.909 -37.293 1.00 61.31 128 LEU B CA 1
ATOM 2485 C C . LEU B 1 135 ? 92.829 -29.357 -36.934 1.00 62.90 128 LEU B C 1
ATOM 2486 O O . LEU B 1 135 ? 93.779 -29.629 -36.204 1.00 65.26 128 LEU B O 1
ATOM 2491 N N . GLY B 1 136 ? 92.052 -30.306 -37.444 1.00 68.23 129 GLY B N 1
ATOM 2492 C CA . GLY B 1 136 ? 92.237 -31.685 -37.022 1.00 66.05 129 GLY B CA 1
ATOM 2493 C C . GLY B 1 136 ? 91.828 -32.750 -38.002 1.00 66.68 129 GLY B C 1
ATOM 2494 O O . GLY B 1 136 ? 91.122 -32.494 -38.957 1.00 75.29 129 GLY B O 1
ATOM 2495 N N . LEU B 1 137 ? 92.237 -33.966 -37.689 1.00 70.07 130 LEU B N 1
ATOM 2496 C CA . LEU B 1 137 ? 92.090 -35.149 -38.521 1.00 73.50 130 LEU B CA 1
ATOM 2497 C C . LEU B 1 137 ? 91.506 -36.241 -37.623 1.00 74.85 130 LEU B C 1
ATOM 2498 O O . LEU B 1 137 ? 91.816 -36.301 -36.455 1.00 76.70 130 LEU B O 1
ATOM 2503 N N . GLY B 1 138 ? 90.673 -37.117 -38.152 1.00 72.10 131 GLY B N 1
ATOM 2504 C CA . GLY B 1 138 ? 90.090 -38.163 -37.330 1.00 67.56 131 GLY B CA 1
ATOM 2505 C C . GLY B 1 138 ? 89.548 -39.340 -38.136 1.00 74.45 131 GLY B C 1
ATOM 2506 O O . GLY B 1 138 ? 89.293 -39.231 -39.347 1.00 66.08 131 GLY B O 1
ATOM 2507 N N . LEU B 1 139 ? 89.380 -40.472 -37.454 1.00 77.37 132 LEU B N 1
ATOM 2508 C CA . LEU B 1 139 ? 88.715 -41.649 -38.014 1.00 75.74 132 LEU B CA 1
ATOM 2509 C C . LEU B 1 139 ? 87.860 -42.320 -36.933 1.00 77.52 132 LEU B C 1
ATOM 2510 O O . LEU B 1 139 ? 87.940 -41.963 -35.767 1.00 87.57 132 LEU B O 1
ATOM 2515 N N . GLY B 1 140 ? 87.016 -43.262 -37.317 1.00 74.18 133 GLY B N 1
ATOM 2516 C CA . GLY B 1 140 ? 86.079 -43.866 -36.383 1.00 72.92 133 GLY B CA 1
ATOM 2517 C C . GLY B 1 140 ? 85.167 -44.829 -37.124 1.00 77.60 133 GLY B C 1
ATOM 2518 O O . GLY B 1 140 ? 85.302 -45.020 -38.346 1.00 78.11 133 GLY B O 1
ATOM 2519 N N . VAL B 1 141 ? 84.241 -45.450 -36.400 1.00 72.44 134 VAL B N 1
ATOM 2520 C CA . VAL B 1 141 ? 83.186 -46.228 -37.054 1.00 72.76 134 VAL B CA 1
ATOM 2521 C C . VAL B 1 141 ? 81.839 -45.791 -36.530 1.00 71.72 134 VAL B C 1
ATOM 2522 O O . VAL B 1 141 ? 81.683 -45.503 -35.355 1.00 76.94 134 VAL B O 1
ATOM 2526 N N . ARG B 1 142 ? 80.867 -45.745 -37.423 1.00 69.88 135 ARG B N 1
ATOM 2527 C CA . ARG B 1 142 ? 79.522 -45.318 -37.091 1.00 68.80 135 ARG B CA 1
ATOM 2528 C C . ARG B 1 142 ? 78.620 -46.499 -37.355 1.00 75.73 135 ARG B C 1
ATOM 2529 O O . ARG B 1 142 ? 78.697 -47.114 -38.404 1.00 79.16 135 ARG B O 1
ATOM 2537 N N . ALA B 1 143 ? 77.766 -46.814 -36.395 1.00 76.15 136 ALA B N 1
ATOM 2538 C CA . ALA B 1 143 ? 76.869 -47.949 -36.508 1.00 74.46 136 ALA B CA 1
ATOM 2539 C C . ALA B 1 143 ? 75.414 -47.518 -36.406 1.00 78.85 136 ALA B C 1
ATOM 2540 O O . ALA B 1 143 ? 75.016 -46.866 -35.447 1.00 79.49 136 ALA B O 1
ATOM 2542 N N . ALA B 1 144 ? 74.625 -47.893 -37.406 1.00 78.04 137 ALA B N 1
ATOM 2543 C CA . ALA B 1 144 ? 73.221 -47.551 -37.416 1.00 76.84 137 ALA B CA 1
ATOM 2544 C C . ALA B 1 144 ? 72.368 -48.803 -37.384 1.00 82.08 137 ALA B C 1
ATOM 2545 O O . ALA B 1 144 ? 72.677 -49.764 -38.086 1.00 91.48 137 ALA B O 1
ATOM 2547 N N . TYR B 1 145 ? 71.315 -48.798 -36.560 1.00 71.60 138 TYR B N 1
ATOM 2548 C CA . TYR B 1 145 ? 70.430 -49.942 -36.455 1.00 72.30 138 TYR B CA 1
ATOM 2549 C C . TYR B 1 145 ? 69.009 -49.417 -36.495 1.00 82.68 138 TYR B C 1
ATOM 2550 O O . TYR B 1 145 ? 68.701 -48.520 -35.765 1.00 85.21 138 TYR B O 1
ATOM 2559 N N . PRO B 1 146 ? 68.156 -49.935 -37.405 1.00 98.89 139 PRO B N 1
ATOM 2560 C CA . PRO B 1 146 ? 66.794 -49.404 -37.607 1.00 94.87 139 PRO B CA 1
ATOM 2561 C C . PRO B 1 146 ? 65.822 -49.829 -36.546 1.00 93.22 139 PRO B C 1
ATOM 2562 O O . PRO B 1 146 ? 65.862 -50.946 -36.076 1.00 104.18 139 PRO B O 1
ATOM 2566 N N . LEU B 1 147 ? 64.920 -48.941 -36.186 1.00 88.20 140 LEU B N 1
ATOM 2567 C CA . LEU B 1 147 ? 64.243 -49.076 -34.918 1.00 84.23 140 LEU B CA 1
ATOM 2568 C C . LEU B 1 147 ? 62.748 -48.883 -35.051 1.00 83.24 140 LEU B C 1
ATOM 2569 O O . LEU B 1 147 ? 61.986 -49.730 -34.658 1.00 86.28 140 LEU B O 1
ATOM 2574 N N . MET B 1 148 ? 62.333 -47.739 -35.571 1.00 86.11 141 MET B N 1
ATOM 2575 C CA . MET B 1 148 ? 60.940 -47.487 -35.916 1.00 94.96 141 MET B CA 1
ATOM 2576 C C . MET B 1 148 ? 61.002 -46.890 -37.316 1.00 99.98 141 MET B C 1
ATOM 2577 O O . MET B 1 148 ? 62.096 -46.683 -37.860 1.00 98.12 141 MET B O 1
ATOM 2582 N N . PRO B 1 149 ? 59.845 -46.630 -37.934 1.00 100.91 142 PRO B N 1
ATOM 2583 C CA . PRO B 1 149 ? 59.936 -45.979 -39.247 1.00 102.15 142 PRO B CA 1
ATOM 2584 C C . PRO B 1 149 ? 60.665 -44.654 -39.141 1.00 102.31 142 PRO B C 1
ATOM 2585 O O . PRO B 1 149 ? 60.309 -43.863 -38.266 1.00 103.84 142 PRO B O 1
ATOM 2589 N N . ASN B 1 150 ? 61.654 -44.427 -40.006 1.00 102.33 143 ASN B N 1
ATOM 2590 C CA . ASN B 1 150 ? 62.376 -43.146 -40.086 1.00 98.96 143 ASN B CA 1
ATOM 2591 C C . ASN B 1 150 ? 63.215 -42.855 -38.862 1.00 98.72 143 ASN B C 1
ATOM 2592 O O . ASN B 1 150 ? 63.667 -41.729 -38.672 1.00 105.97 143 ASN B O 1
ATOM 2597 N N . LEU B 1 151 ? 63.409 -43.866 -38.024 1.00 87.46 144 LEU B N 1
ATOM 2598 C CA . LEU B 1 151 ? 64.220 -43.710 -36.846 1.00 75.15 144 LEU B CA 1
ATOM 2599 C C . LEU B 1 151 ? 65.179 -44.879 -36.677 1.00 76.45 144 LEU B C 1
ATOM 2600 O O . LEU B 1 151 ? 64.756 -46.015 -36.519 1.00 80.99 144 LEU B O 1
ATOM 2605 N N . SER B 1 152 ? 66.477 -44.594 -36.720 1.00 75.23 145 SER B N 1
ATOM 2606 C CA . SER B 1 152 ? 67.486 -45.579 -36.350 1.00 81.30 145 SER B CA 1
ATOM 2607 C C . SER B 1 152 ? 68.378 -45.098 -35.195 1.00 79.26 145 SER B C 1
ATOM 2608 O O . SER B 1 152 ? 68.469 -43.918 -34.916 1.00 82.75 145 SER B O 1
ATOM 2611 N N . LEU B 1 153 ? 69.016 -46.054 -34.541 1.00 72.41 146 LEU B N 1
ATOM 2612 C CA . LEU B 1 153 ? 69.909 -45.869 -33.417 1.00 73.01 146 LEU B CA 1
ATOM 2613 C C . LEU B 1 153 ? 71.347 -45.809 -33.895 1.00 76.36 146 LEU B C 1
ATOM 2614 O O . LEU B 1 153 ? 71.815 -46.694 -34.584 1.00 84.71 146 LEU B O 1
ATOM 2619 N N . VAL B 1 154 ? 72.072 -44.783 -33.512 1.00 78.00 147 VAL B N 1
ATOM 2620 C CA . VAL B 1 154 ? 73.425 -44.626 -34.002 1.00 74.93 147 VAL B CA 1
ATOM 2621 C C . VAL B 1 154 ? 74.413 -44.776 -32.848 1.00 73.43 147 VAL B C 1
ATOM 2622 O O . VAL B 1 154 ? 74.140 -44.390 -31.732 1.00 76.08 147 VAL B O 1
ATOM 2626 N N . GLY B 1 155 ? 75.559 -45.359 -33.133 1.00 70.63 148 GLY B N 1
ATOM 2627 C CA . GLY B 1 155 ? 76.610 -45.514 -32.166 1.00 66.49 148 GLY B CA 1
ATOM 2628 C C . GLY B 1 155 ? 77.853 -45.063 -32.869 1.00 75.82 148 GLY B C 1
ATOM 2629 O O . GLY B 1 155 ? 78.066 -45.322 -34.052 1.00 84.47 148 GLY B O 1
ATOM 2630 N N . ASP B 1 156 ? 78.694 -44.350 -32.162 1.00 73.75 149 ASP B N 1
ATOM 2631 C CA . ASP B 1 156 ? 79.830 -43.795 -32.843 1.00 70.04 149 ASP B CA 1
ATOM 2632 C C . ASP B 1 156 ? 81.054 -43.816 -31.949 1.00 68.07 149 ASP B C 1
ATOM 2633 O O . ASP B 1 156 ? 81.045 -43.336 -30.796 1.00 71.03 149 ASP B O 1
ATOM 2638 N N . LEU B 1 157 ? 82.101 -44.403 -32.496 1.00 60.25 150 LEU B N 1
ATOM 2639 C CA . LEU B 1 157 ? 83.358 -44.537 -31.813 1.00 69.72 150 LEU B CA 1
ATOM 2640 C C . LEU B 1 157 ? 84.454 -44.043 -32.740 1.00 74.88 150 LEU B C 1
ATOM 2641 O O . LEU B 1 157 ? 84.624 -44.548 -33.844 1.00 84.03 150 LEU B O 1
ATOM 2646 N N . GLY B 1 158 ? 85.195 -43.043 -32.303 1.00 67.97 151 GLY B N 1
ATOM 2647 C CA . GLY B 1 158 ? 86.356 -42.666 -33.063 1.00 70.49 151 GLY B CA 1
ATOM 2648 C C . GLY B 1 158 ? 87.432 -41.999 -32.252 1.00 74.80 151 GLY B C 1
ATOM 2649 O O . GLY B 1 158 ? 87.268 -41.774 -31.042 1.00 75.40 151 GLY B O 1
ATOM 2650 N N . VAL B 1 159 ? 88.524 -41.671 -32.939 1.00 71.15 152 VAL B N 1
ATOM 2651 C CA . VAL B 1 159 ? 89.626 -40.943 -32.337 1.00 74.71 152 VAL B CA 1
ATOM 2652 C C . VAL B 1 159 ? 90.035 -39.775 -33.250 1.00 68.82 152 VAL B C 1
ATOM 2653 O O . VAL B 1 159 ? 90.161 -39.959 -34.446 1.00 69.06 152 VAL B O 1
ATOM 2657 N N . ASP B 1 160 ? 90.218 -38.571 -32.698 1.00 72.32 153 ASP B N 1
ATOM 2658 C CA . ASP B 1 160 ? 90.686 -37.406 -33.500 1.00 67.36 153 ASP B CA 1
ATOM 2659 C C . ASP B 1 160 ? 92.036 -36.976 -33.008 1.00 63.84 153 ASP B C 1
ATOM 2660 O O . ASP B 1 160 ? 92.364 -37.179 -31.853 1.00 67.66 153 ASP B O 1
ATOM 2665 N N . TYR B 1 161 ? 92.798 -36.364 -33.904 1.00 67.31 154 TYR B N 1
ATOM 2666 C CA . TYR B 1 161 ? 94.052 -35.693 -33.589 1.00 68.85 154 TYR B CA 1
ATOM 2667 C C . TYR B 1 161 ? 94.020 -34.211 -33.969 1.00 71.72 154 TYR B C 1
ATOM 2668 O O . TYR B 1 161 ? 93.652 -33.859 -35.097 1.00 71.55 154 TYR B O 1
ATOM 2677 N N . TYR B 1 162 ? 94.432 -33.348 -33.042 1.00 70.92 155 TYR B N 1
ATOM 2678 C CA . TYR B 1 162 ? 94.427 -31.918 -33.309 1.00 70.96 155 TYR B CA 1
ATOM 2679 C C . TYR B 1 162 ? 95.835 -31.360 -33.309 1.00 69.83 155 TYR B C 1
ATOM 2680 O O . TYR B 1 162 ? 96.616 -31.608 -32.401 1.00 81.52 155 TYR B O 1
ATOM 2689 N N . PHE B 1 163 ? 96.138 -30.577 -34.333 1.00 62.45 156 PHE B N 1
ATOM 2690 C CA . PHE B 1 163 ? 97.436 -29.937 -34.464 1.00 66.72 156 PHE B CA 1
ATOM 2691 C C . PHE B 1 163 ? 97.529 -28.717 -33.538 1.00 71.66 156 PHE B C 1
ATOM 2692 O O . PHE B 1 163 ? 96.526 -28.019 -33.314 1.00 76.68 156 PHE B O 1
ATOM 2700 N N . GLN B 1 164 ? 98.737 -28.453 -33.034 1.00 69.57 157 GLN B N 1
ATOM 2701 C CA . GLN B 1 164 ? 99.005 -27.340 -32.124 1.00 71.84 157 GLN B CA 1
ATOM 2702 C C . GLN B 1 164 ? 98.775 -26.035 -32.823 1.00 76.10 157 GLN B C 1
ATOM 2703 O O . GLN B 1 164 ? 99.180 -25.861 -33.983 1.00 70.63 157 GLN B O 1
ATOM 2709 N N . ALA B 1 165 ? 98.189 -25.096 -32.090 1.00 72.20 158 ALA B N 1
ATOM 2710 C CA . ALA B 1 165 ? 97.938 -23.767 -32.606 1.00 61.62 158 ALA B CA 1
ATOM 2711 C C . ALA B 1 165 ? 98.339 -22.694 -31.602 1.00 65.23 158 ALA B C 1
ATOM 2712 O O . ALA B 1 165 ? 98.762 -22.980 -30.502 1.00 76.49 158 ALA B O 1
ATOM 2714 N N . CYS B 1 166 ? 98.182 -21.444 -32.001 1.00 74.88 159 CYS B N 1
ATOM 2715 C CA . CYS B 1 166 ? 98.304 -20.331 -31.083 1.00 78.99 159 CYS B CA 1
ATOM 2716 C C . CYS B 1 166 ? 97.378 -20.521 -29.883 1.00 73.61 159 CYS B C 1
ATOM 2717 O O . CYS B 1 166 ? 96.336 -21.152 -30.013 1.00 71.36 159 CYS B O 1
ATOM 2720 N N . PHE B 1 167 ? 97.810 -20.004 -28.725 1.00 69.72 160 PHE B N 1
ATOM 2721 C CA . PHE B 1 167 ? 96.995 -19.881 -27.522 1.00 69.85 160 PHE B CA 1
ATOM 2722 C C . PHE B 1 167 ? 96.763 -18.407 -27.252 1.00 73.92 160 PHE B C 1
ATOM 2723 O O . PHE B 1 167 ? 97.703 -17.634 -27.209 1.00 81.38 160 PHE B O 1
ATOM 2731 N N . THR B 1 168 ? 95.520 -18.001 -27.063 1.00 71.19 161 THR B N 1
ATOM 2732 C CA . THR B 1 168 ? 95.260 -16.615 -26.716 1.00 76.40 161 THR B CA 1
ATOM 2733 C C . THR B 1 168 ? 94.763 -16.495 -25.284 1.00 81.87 161 THR B C 1
ATOM 2734 O O . THR B 1 168 ? 93.797 -17.154 -24.892 1.00 83.63 161 THR B O 1
ATOM 2738 N N . ARG B 1 169 ? 95.429 -15.648 -24.505 1.00 81.52 162 ARG B N 1
ATOM 2739 C CA . ARG B 1 169 ? 95.009 -15.377 -23.135 1.00 83.64 162 ARG B CA 1
ATOM 2740 C C . ARG B 1 169 ? 94.341 -14.021 -22.985 1.00 85.75 162 ARG B C 1
ATOM 2741 O O . ARG B 1 169 ? 94.893 -13.006 -23.367 1.00 93.52 162 ARG B O 1
ATOM 2749 N N . VAL B 1 170 ? 93.151 -14.003 -22.417 1.00 84.32 163 VAL B N 1
ATOM 2750 C CA . VAL B 1 170 ? 92.562 -12.745 -21.973 1.00 89.78 163 VAL B CA 1
ATOM 2751 C C . VAL B 1 170 ? 92.499 -12.666 -20.439 1.00 95.71 163 VAL B C 1
ATOM 2752 O O . VAL B 1 170 ? 91.881 -13.487 -19.774 1.00 101.16 163 VAL B O 1
ATOM 2756 N N . GLU B 1 171 ? 93.183 -11.675 -19.888 1.00 101.38 164 GLU B N 1
ATOM 2757 C CA . GLU B 1 171 ? 93.183 -11.436 -18.451 1.00 104.53 164 GLU B CA 1
ATOM 2758 C C . GLU B 1 171 ? 92.162 -10.359 -18.116 1.00 103.30 164 GLU B C 1
ATOM 2759 O O . GLU B 1 171 ? 91.935 -9.430 -18.905 1.00 95.44 164 GLU B O 1
ATOM 2765 N N . GLU B 1 172 ? 91.526 -10.477 -16.958 1.00 107.72 165 GLU B N 1
ATOM 2766 C CA . GLU B 1 172 ? 90.557 -9.455 -16.590 1.00 119.88 165 GLU B CA 1
ATOM 2767 C C . GLU B 1 172 ? 90.838 -8.852 -15.227 1.00 126.06 165 GLU B C 1
ATOM 2768 O O . GLU B 1 172 ? 91.250 -9.555 -14.322 1.00 134.12 165 GLU B O 1
ATOM 2774 N N . ASP B 1 173 ? 9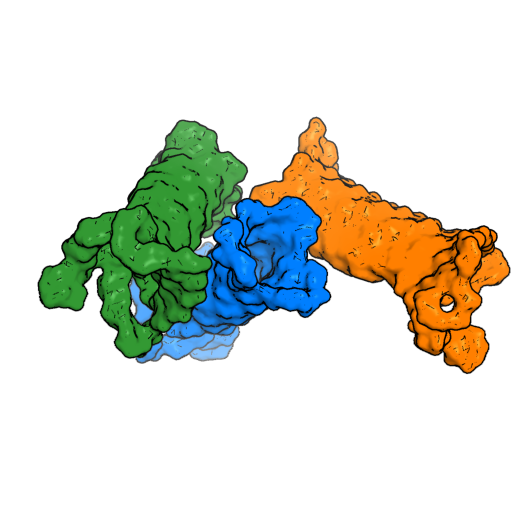0.633 -7.543 -15.107 1.00 127.42 166 ASP B N 1
ATOM 2775 C CA . ASP B 1 173 ? 90.804 -6.805 -13.848 1.00 129.99 166 ASP B CA 1
ATOM 2776 C C . ASP B 1 173 ? 89.508 -6.835 -13.065 1.00 132.64 166 ASP B C 1
ATOM 2777 O O . ASP B 1 173 ? 88.439 -7.068 -13.630 1.00 134.95 166 ASP B O 1
ATOM 2782 N N . ASP B 1 174 ? 89.610 -6.603 -11.763 1.00 137.42 167 ASP B N 1
ATOM 2783 C CA . ASP B 1 174 ? 88.451 -6.289 -10.936 1.00 147.68 167 ASP B CA 1
ATOM 2784 C C . ASP B 1 174 ? 87.599 -5.180 -11.544 1.00 152.56 167 ASP B C 1
ATOM 2785 O O . ASP B 1 174 ? 86.366 -5.284 -11.598 1.00 146.01 167 ASP B O 1
ATOM 2790 N N . SER B 1 175 ? 88.279 -4.116 -11.981 1.00 158.43 168 SER B N 1
ATOM 2791 C CA . SER B 1 175 ? 87.652 -2.974 -12.633 1.00 157.78 168 SER B CA 1
ATOM 2792 C C . SER B 1 175 ? 87.051 -3.356 -13.982 1.00 148.51 168 SER B C 1
ATOM 2793 O O . SER B 1 175 ? 86.330 -2.570 -14.595 1.00 150.39 168 SER B O 1
ATOM 2796 N N . GLY B 1 176 ? 87.363 -4.556 -14.454 1.00 140.28 169 GLY B N 1
ATOM 2797 C CA . GLY B 1 176 ? 86.727 -5.085 -15.652 1.00 139.16 169 GLY B CA 1
ATOM 2798 C C . GLY B 1 176 ? 87.508 -4.932 -16.945 1.00 133.49 169 GLY B C 1
ATOM 2799 O O . GLY B 1 176 ? 87.030 -5.322 -18.009 1.00 131.09 169 GLY B O 1
ATOM 2800 N N . ASN B 1 177 ? 88.706 -4.359 -16.837 1.00 129.36 170 ASN B N 1
ATOM 2801 C CA . ASN B 1 177 ? 89.621 -4.187 -17.958 1.00 118.46 170 ASN B CA 1
ATOM 2802 C C . ASN B 1 177 ? 90.166 -5.501 -18.476 1.00 117.25 170 ASN B C 1
ATOM 2803 O O . ASN B 1 177 ? 90.687 -6.318 -17.706 1.00 108.95 170 ASN B O 1
ATOM 2808 N N . LYS B 1 178 ? 90.060 -5.693 -19.792 1.00 116.66 171 LYS B N 1
ATOM 2809 C CA . LYS B 1 178 ? 90.660 -6.852 -20.435 1.00 109.77 171 LYS B CA 1
ATOM 2810 C C . LYS B 1 178 ? 92.012 -6.491 -21.038 1.00 102.09 171 LYS B C 1
ATOM 2811 O O . LYS B 1 178 ? 92.223 -5.369 -21.465 1.00 100.94 171 LYS B O 1
ATOM 2817 N N . SER B 1 179 ? 92.953 -7.423 -20.986 1.00 101.58 172 SER B N 1
ATOM 2818 C CA . SER B 1 179 ? 94.192 -7.301 -21.743 1.00 100.50 172 SER B CA 1
ATOM 2819 C C . SER B 1 179 ? 94.409 -8.650 -22.426 1.00 94.12 172 SER B C 1
ATOM 2820 O O . SER B 1 179 ? 93.898 -9.676 -21.964 1.00 91.42 172 SER B O 1
ATOM 2823 N N . GLN B 1 180 ? 95.148 -8.642 -23.532 1.00 87.59 173 GLN B N 1
ATOM 2824 C CA . GLN B 1 180 ? 95.300 -9.844 -24.351 1.00 81.83 173 GLN B CA 1
ATOM 2825 C C . GLN B 1 180 ? 96.761 -10.161 -24.728 1.00 82.96 173 GLN B C 1
ATOM 2826 O O . GLN B 1 180 ? 97.538 -9.287 -25.071 1.00 81.06 173 GLN B O 1
ATOM 2832 N N . SER B 1 181 ? 97.143 -11.425 -24.641 1.00 87.63 174 SER B N 1
ATOM 2833 C CA . SER B 1 181 ? 98.480 -11.850 -25.045 1.00 89.12 174 SER B CA 1
ATOM 2834 C C . SER B 1 181 ? 98.282 -13.123 -25.827 1.00 85.34 174 SER B C 1
ATOM 2835 O O . SER B 1 181 ? 97.191 -13.664 -25.832 1.00 86.75 174 SER B O 1
ATOM 2838 N N . SER B 1 182 ? 99.331 -13.602 -26.484 1.00 89.00 175 SER B N 1
ATOM 2839 C CA . SER B 1 182 ? 99.299 -14.916 -27.123 1.00 86.89 175 SER B CA 1
ATOM 2840 C C . SER B 1 182 ? 100.692 -15.501 -27.243 1.00 85.34 175 SER B C 1
ATOM 2841 O O . SER B 1 182 ? 101.687 -14.824 -27.066 1.00 87.31 175 SER B O 1
ATOM 2844 N N . VAL B 1 183 ? 100.753 -16.772 -27.567 1.00 81.11 176 VAL B N 1
ATOM 2845 C CA . VAL B 1 183 ? 102.014 -17.433 -27.810 1.00 82.42 176 VAL B CA 1
ATOM 2846 C C . VAL B 1 183 ? 101.717 -18.434 -28.931 1.00 78.15 176 VAL B C 1
ATOM 2847 O O . VAL B 1 183 ? 100.630 -18.984 -28.987 1.00 64.83 176 VAL B O 1
ATOM 2851 N N . CYS B 1 184 ? 102.652 -18.648 -29.849 1.00 82.13 177 CYS B N 1
ATOM 2852 C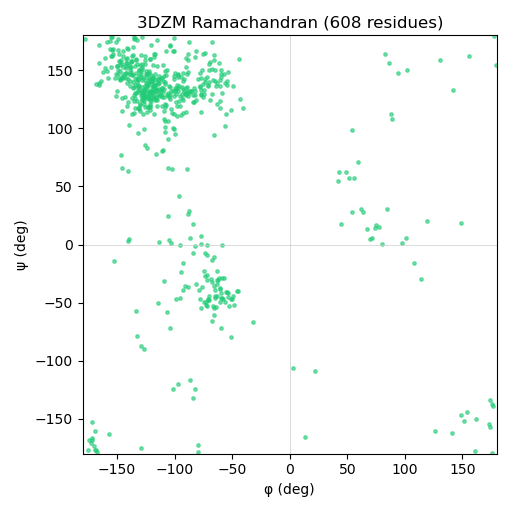 CA . CYS B 1 184 ? 102.404 -19.544 -30.986 1.00 77.87 177 CYS B CA 1
ATOM 2853 C C . CYS B 1 184 ? 103.469 -20.606 -31.087 1.00 84.75 177 CYS B C 1
ATOM 2854 O O . CYS B 1 184 ? 104.553 -20.475 -30.547 1.00 88.14 177 CYS B O 1
ATOM 2857 N N . PRO B 1 185 ? 103.160 -21.703 -31.755 1.00 89.26 178 PRO B N 1
ATOM 2858 C CA . PRO B 1 185 ? 104.268 -22.657 -31.921 1.00 90.70 178 PRO B CA 1
ATOM 2859 C C . PRO B 1 185 ? 105.270 -22.067 -32.904 1.00 101.94 178 PRO B C 1
ATOM 2860 O O . PRO B 1 185 ? 104.776 -21.454 -33.861 1.00 117.42 178 PRO B O 1
ATOM 2864 N N . GLY B 1 186 ? 106.587 -22.130 -32.712 1.00 91.00 179 GLY B N 1
ATOM 2865 C CA . GLY B 1 186 ? 107.261 -22.383 -31.472 1.00 87.22 179 GLY B CA 1
ATOM 2866 C C . GLY B 1 186 ? 107.971 -21.090 -31.044 1.00 93.49 179 GLY B C 1
ATOM 2867 O O . GLY B 1 186 ? 109.170 -20.868 -31.253 1.00 83.54 179 GLY B O 1
ATOM 2868 N N . ASP B 1 187 ? 107.175 -20.207 -30.458 1.00 101.21 180 ASP B N 1
ATOM 2869 C CA . ASP B 1 187 ? 107.666 -19.074 -29.716 1.00 101.88 180 ASP B CA 1
ATOM 2870 C C . ASP B 1 187 ? 108.361 -19.610 -28.469 1.00 102.19 180 ASP B C 1
ATOM 2871 O O . ASP B 1 187 ? 108.297 -20.812 -28.173 1.00 95.33 180 ASP B O 1
ATOM 2876 N N . SER B 1 188 ? 108.978 -18.704 -27.714 1.00 99.42 181 SER B N 1
ATOM 2877 C CA . SER B 1 188 ? 109.853 -19.100 -26.665 1.00 96.88 181 SER B CA 1
ATOM 2878 C C . SER B 1 188 ? 109.077 -19.868 -25.575 1.00 105.29 181 SER B C 1
ATOM 2879 O O . SER B 1 188 ? 109.438 -21.015 -25.219 1.00 115.15 181 SER B O 1
ATOM 2882 N N . GLY B 1 189 ? 108.005 -19.291 -25.045 1.00 96.82 182 GLY B N 1
ATOM 2883 C CA . GLY B 1 189 ? 107.366 -19.971 -23.919 1.00 104.17 182 GLY B CA 1
ATOM 2884 C C . GLY B 1 189 ? 106.363 -21.073 -24.266 1.00 110.25 182 GLY B C 1
ATOM 2885 O O . GLY B 1 189 ? 105.562 -21.468 -23.418 1.00 114.53 182 GLY B O 1
ATOM 2886 N N . TYR B 1 190 ? 106.401 -21.575 -25.502 1.00 105.42 183 TYR B N 1
ATOM 2887 C CA . TYR B 1 190 ? 105.263 -22.311 -26.037 1.00 97.74 183 TYR B CA 1
ATOM 2888 C C . TYR B 1 190 ? 105.084 -23.690 -25.445 1.00 97.87 183 TYR B C 1
ATOM 2889 O O . TYR B 1 190 ? 103.981 -24.070 -25.040 1.00 94.04 183 TYR B O 1
ATOM 2898 N N . GLU B 1 191 ? 106.178 -24.437 -25.422 1.00 102.30 184 GLU B N 1
ATOM 2899 C CA . GLU B 1 191 ? 106.180 -25.767 -24.866 1.00 97.87 184 GLU B CA 1
ATOM 2900 C C . GLU B 1 191 ? 105.728 -25.804 -23.425 1.00 94.55 184 GLU B C 1
ATOM 2901 O O . GLU B 1 191 ? 105.170 -26.798 -22.984 1.00 98.53 184 GLU B O 1
ATOM 2907 N N . ASP B 1 192 ? 105.934 -24.733 -22.679 1.00 96.27 185 ASP B N 1
ATOM 2908 C CA . ASP B 1 192 ? 105.478 -24.748 -21.292 1.00 101.73 185 ASP B CA 1
ATOM 2909 C C . ASP B 1 192 ? 103.972 -24.510 -21.155 1.00 100.12 185 ASP B C 1
ATOM 2910 O O . ASP B 1 192 ? 103.292 -25.247 -20.438 1.00 101.39 185 ASP B O 1
ATOM 2915 N N . VAL B 1 193 ? 103.461 -23.497 -21.851 1.00 88.86 186 VAL B N 1
ATOM 2916 C CA . VAL B 1 193 ? 102.034 -23.250 -21.932 1.00 83.79 186 VAL B CA 1
ATOM 2917 C C . VAL B 1 193 ? 101.325 -24.534 -22.437 1.00 92.43 186 VAL B C 1
ATOM 2918 O O . VAL B 1 193 ? 100.247 -24.920 -21.955 1.00 90.59 186 VAL B O 1
ATOM 2922 N N . ASN B 1 194 ? 101.931 -25.209 -23.407 1.00 88.96 187 ASN B N 1
ATOM 2923 C CA . ASN B 1 194 ? 101.282 -26.381 -23.988 1.00 87.85 187 ASN B CA 1
ATOM 2924 C C . ASN B 1 194 ? 101.150 -27.575 -23.050 1.00 93.20 187 ASN B C 1
ATOM 2925 O O . ASN B 1 194 ? 100.206 -28.356 -23.186 1.00 95.71 187 ASN B O 1
ATOM 2930 N N . LYS B 1 195 ? 102.124 -27.720 -22.145 1.00 95.87 188 LYS B N 1
ATOM 2931 C CA . LYS B 1 195 ? 102.158 -28.739 -21.098 1.00 95.30 188 LYS B CA 1
ATOM 2932 C C . LYS B 1 195 ? 101.107 -28.479 -20.042 1.00 96.02 188 LYS B C 1
ATOM 2933 O O . LYS B 1 195 ? 100.423 -29.392 -19.591 1.00 108.65 188 LYS B O 1
ATOM 2939 N N . PHE B 1 196 ? 100.995 -27.228 -19.635 1.00 88.10 189 PHE B N 1
ATOM 2940 C CA . PHE B 1 196 ? 100.002 -26.820 -18.657 1.00 86.58 189 PHE B CA 1
ATOM 2941 C C . PHE B 1 196 ? 98.577 -26.840 -19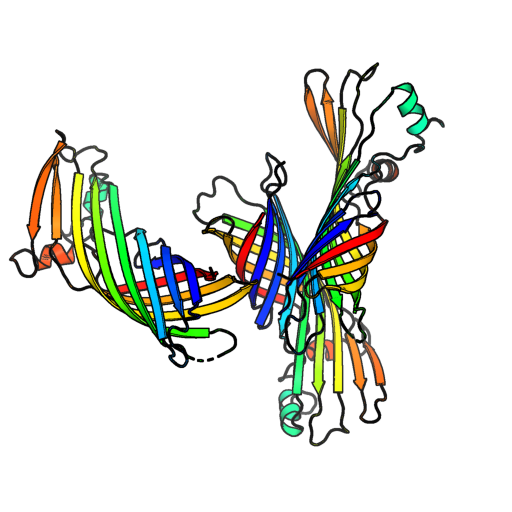.250 1.00 85.43 189 PHE B C 1
ATOM 2942 O O . PHE B 1 196 ? 97.682 -27.443 -18.706 1.00 90.98 189 PHE B O 1
ATOM 2950 N N . VAL B 1 197 ? 98.357 -26.178 -20.372 1.00 84.64 190 VAL B N 1
ATOM 2951 C CA . VAL B 1 197 ? 97.007 -26.055 -20.889 1.00 84.04 190 VAL B CA 1
ATOM 2952 C C . VAL B 1 197 ? 96.581 -27.351 -21.571 1.00 86.46 190 VAL B C 1
ATOM 2953 O O . VAL B 1 197 ? 97.332 -27.945 -22.353 1.00 85.90 190 VAL B O 1
ATOM 2957 N N . THR B 1 198 ? 95.355 -27.775 -21.297 1.00 87.57 191 THR B N 1
ATOM 2958 C CA . THR B 1 198 ? 94.879 -29.060 -21.803 1.00 83.35 191 THR B CA 1
ATOM 2959 C C . THR B 1 198 ? 93.890 -28.888 -22.938 1.00 79.72 191 THR B C 1
ATOM 2960 O O . THR B 1 198 ? 92.721 -29.203 -22.802 1.00 83.73 191 THR B O 1
ATOM 2964 N N . GLN B 1 199 ? 94.363 -28.368 -24.061 1.00 76.74 192 GLN B N 1
ATOM 2965 C CA . GLN B 1 199 ? 93.494 -28.186 -25.208 1.00 74.16 192 GLN B CA 1
ATOM 2966 C C . GLN B 1 199 ? 93.517 -29.491 -25.996 1.00 76.22 192 GLN B C 1
ATOM 2967 O O . GLN B 1 199 ? 94.253 -30.410 -25.649 1.00 81.60 192 GLN B O 1
ATOM 2973 N N . PRO B 1 200 ? 92.689 -29.606 -27.035 1.00 76.11 193 PRO B N 1
ATOM 2974 C CA . PRO B 1 200 ? 92.677 -30.922 -27.685 1.00 72.23 193 PRO B CA 1
ATOM 2975 C C . PRO B 1 200 ? 94.009 -31.315 -28.347 1.00 76.29 193 PRO B C 1
ATOM 2976 O O . PRO B 1 200 ? 94.673 -30.481 -29.012 1.00 80.86 193 PRO B O 1
ATOM 2980 N N . GLU B 1 201 ? 94.392 -32.575 -28.127 1.00 67.73 194 GLU B N 1
ATOM 2981 C CA . GLU B 1 201 ? 95.461 -33.232 -28.873 1.00 70.09 194 GLU B CA 1
ATOM 2982 C C . GLU B 1 201 ? 94.981 -34.573 -29.476 1.00 77.05 194 GLU B C 1
ATOM 2983 O O . GLU B 1 201 ? 94.480 -34.595 -30.595 1.00 79.65 194 GLU B O 1
ATOM 2989 N N . TRP B 1 202 ? 95.120 -35.680 -28.745 1.00 76.46 195 TRP B N 1
ATOM 2990 C CA . TRP B 1 202 ? 94.351 -36.890 -29.054 1.00 68.93 195 TRP B CA 1
ATOM 2991 C C . TRP B 1 202 ? 93.021 -36.834 -28.320 1.00 73.90 195 TRP B C 1
ATOM 2992 O O . TRP B 1 202 ? 92.979 -36.551 -27.147 1.00 77.33 195 TRP B O 1
ATOM 3003 N N . VAL B 1 203 ? 91.918 -37.022 -29.030 1.00 73.22 196 VAL B N 1
ATOM 3004 C CA . VAL B 1 203 ? 90.626 -37.065 -28.371 1.00 65.22 196 VAL B CA 1
ATOM 3005 C C . VAL B 1 203 ? 89.977 -38.406 -28.723 1.00 71.54 196 VAL B C 1
ATOM 3006 O O . VAL B 1 203 ? 90.093 -38.879 -29.859 1.00 75.52 196 VAL B O 1
ATOM 3010 N N . LEU B 1 204 ? 89.347 -39.026 -27.727 1.00 73.61 197 LEU B N 1
ATOM 3011 C CA . LEU B 1 204 ? 88.590 -40.252 -27.891 1.00 75.79 197 LEU B CA 1
ATOM 3012 C C . LEU B 1 204 ? 87.120 -39.872 -27.970 1.00 79.11 197 LEU B C 1
ATOM 3013 O O . LEU B 1 204 ? 86.649 -39.040 -27.192 1.00 75.70 197 LEU B O 1
ATOM 3018 N N . LYS B 1 205 ? 86.401 -40.456 -28.930 1.00 77.40 198 LYS B N 1
ATOM 3019 C CA . LYS B 1 205 ? 85.007 -40.114 -29.095 1.00 73.64 198 LYS B CA 1
ATOM 3020 C C . LYS B 1 205 ? 84.130 -41.330 -28.930 1.00 75.77 198 LYS B C 1
ATOM 3021 O O . LYS B 1 205 ? 84.310 -42.316 -29.645 1.00 75.37 198 LYS B O 1
ATOM 3027 N N . LEU B 1 206 ? 83.185 -41.243 -27.984 1.00 69.63 199 LEU B N 1
ATOM 3028 C CA . LEU B 1 206 ? 82.191 -42.292 -27.791 1.00 70.76 199 LEU B CA 1
ATOM 3029 C C . LEU B 1 206 ? 80.794 -41.730 -27.614 1.00 71.62 199 LEU B C 1
ATOM 3030 O O . LEU B 1 206 ? 80.523 -41.075 -26.632 1.00 72.69 199 LEU B O 1
ATOM 3035 N N . ARG B 1 207 ? 79.897 -41.974 -28.565 1.00 69.96 200 ARG B N 1
ATOM 3036 C CA . ARG B 1 207 ? 78.555 -41.394 -28.450 1.00 69.47 200 ARG B CA 1
ATOM 3037 C C . ARG B 1 207 ? 77.433 -42.363 -28.838 1.00 75.29 200 ARG B C 1
ATOM 3038 O O . ARG B 1 207 ? 77.618 -43.210 -29.731 1.00 74.14 200 ARG B O 1
ATOM 3046 N N . LEU B 1 208 ? 76.279 -42.227 -28.170 1.00 71.35 201 LEU B N 1
ATOM 3047 C CA . LEU B 1 208 ? 75.072 -42.930 -28.577 1.00 70.87 201 LEU B CA 1
ATOM 3048 C C . LEU B 1 208 ? 74.071 -41.889 -28.943 1.00 76.19 201 LEU B C 1
ATOM 3049 O O . LEU B 1 208 ? 74.068 -40.824 -28.366 1.00 80.11 201 LEU B O 1
ATOM 3054 N N . GLY B 1 209 ? 73.235 -42.204 -29.926 1.00 82.80 202 GLY B N 1
ATOM 3055 C CA . GLY B 1 209 ? 72.266 -41.267 -30.457 1.00 81.35 202 GLY B CA 1
ATOM 3056 C C . GLY B 1 209 ? 71.253 -41.894 -31.393 1.00 79.91 202 GLY B C 1
ATOM 3057 O O . GLY B 1 209 ? 71.185 -43.094 -31.550 1.00 82.45 202 GLY B O 1
ATOM 3058 N N . ALA B 1 210 ? 70.442 -41.054 -32.012 1.00 81.27 203 ALA B N 1
ATOM 3059 C CA . ALA B 1 210 ? 69.419 -41.498 -32.948 1.00 77.31 203 ALA B CA 1
ATOM 3060 C C . ALA B 1 210 ? 69.472 -40.649 -34.204 1.00 76.40 203 ALA B C 1
ATOM 3061 O O . ALA B 1 210 ? 69.717 -39.464 -34.135 1.00 80.59 203 ALA B O 1
ATOM 3063 N N . ALA B 1 211 ? 69.241 -41.254 -35.356 1.00 77.47 204 ALA B N 1
ATOM 3064 C CA . ALA B 1 211 ? 69.097 -40.472 -36.568 1.00 76.05 204 ALA B CA 1
ATOM 3065 C C . ALA B 1 211 ? 67.669 -40.533 -37.057 1.00 78.84 204 ALA B C 1
ATOM 3066 O O . ALA B 1 211 ? 67.013 -41.560 -36.928 1.00 85.95 204 ALA B O 1
ATOM 3068 N N . TYR B 1 212 ? 67.191 -39.417 -37.602 1.00 77.55 205 TYR B N 1
ATOM 3069 C CA . TYR B 1 212 ? 65.826 -39.293 -38.128 1.00 75.40 205 TYR B CA 1
ATOM 3070 C C . TYR B 1 212 ? 65.847 -38.882 -39.615 1.00 86.82 205 TYR B C 1
ATOM 3071 O O . TYR B 1 212 ? 66.470 -37.886 -39.993 1.00 86.38 205 TYR B O 1
ATOM 3080 N N . ARG B 1 213 ? 65.189 -39.639 -40.481 1.00 97.54 206 ARG B N 1
ATOM 3081 C CA . ARG B 1 213 ? 65.210 -39.259 -41.892 1.00 101.80 206 ARG B CA 1
ATOM 3082 C C . ARG B 1 213 ? 64.170 -38.183 -42.196 1.00 101.39 206 ARG B C 1
ATOM 3083 O O . ARG B 1 213 ? 63.034 -38.289 -41.767 1.00 101.56 206 ARG B O 1
ATOM 3091 N N . PHE B 1 214 ? 64.580 -37.132 -42.907 1.00 102.64 207 PHE B N 1
ATOM 3092 C CA . PHE B 1 214 ? 63.733 -35.955 -43.149 1.00 108.35 207 PHE B CA 1
ATOM 3093 C C . PHE B 1 214 ? 63.790 -35.520 -44.606 1.00 119.84 207 PHE B C 1
ATOM 3094 O O . PHE B 1 214 ? 64.841 -35.597 -45.250 1.00 124.85 207 PHE B O 1
ATOM 3102 N N . ALA C 1 9 ? 58.421 -54.050 -43.367 1.00 142.23 2 ALA C N 1
ATOM 3103 C CA . ALA C 1 9 ? 58.213 -54.027 -41.913 1.00 140.43 2 ALA C CA 1
ATOM 3104 C C . ALA C 1 9 ? 57.031 -53.150 -41.463 1.00 137.87 2 ALA C C 1
ATOM 3105 O O . ALA C 1 9 ? 57.197 -52.313 -40.573 1.00 136.47 2 ALA C O 1
ATOM 3107 N N . LYS C 1 10 ? 55.850 -53.386 -42.049 1.00 133.89 3 LYS C N 1
ATOM 3108 C CA . LYS C 1 10 ? 54.644 -52.538 -41.893 1.00 134.68 3 LYS C CA 1
ATOM 3109 C C . LYS C 1 10 ? 54.247 -52.005 -40.484 1.00 118.22 3 LYS C C 1
ATOM 3110 O O . LYS C 1 10 ? 54.067 -52.774 -39.538 1.00 116.64 3 LYS C O 1
ATOM 3116 N N . PHE C 1 11 ? 54.087 -50.681 -40.386 1.00 113.03 4 PHE C N 1
ATOM 3117 C CA . PHE C 1 11 ? 53.559 -50.000 -39.203 1.00 101.11 4 PHE C CA 1
ATOM 3118 C C . PHE C 1 11 ? 52.266 -49.227 -39.533 1.00 103.00 4 PHE C C 1
ATOM 3119 O O . PHE C 1 11 ? 52.165 -48.605 -40.577 1.00 110.00 4 PHE C O 1
ATOM 3127 N N . SER C 1 12 ? 51.288 -49.249 -38.632 1.00 97.41 5 SER C N 1
ATOM 3128 C CA . SER C 1 12 ? 50.027 -48.532 -38.835 1.00 92.97 5 SER C CA 1
ATOM 3129 C C . SER C 1 12 ? 49.576 -47.820 -37.569 1.00 94.21 5 SER C C 1
ATOM 3130 O O . SER C 1 12 ? 49.967 -48.179 -36.455 1.00 96.60 5 SER C O 1
ATOM 3133 N N . VAL C 1 13 ? 48.747 -46.804 -37.751 1.00 91.83 6 VAL C N 1
ATOM 3134 C CA . VAL C 1 13 ? 48.090 -46.146 -36.643 1.00 93.45 6 VAL C CA 1
ATOM 3135 C C . VAL C 1 13 ? 46.611 -46.513 -36.779 1.00 95.67 6 VAL C C 1
ATOM 3136 O O . VAL C 1 13 ? 46.067 -46.487 -37.884 1.00 90.36 6 VAL C O 1
ATOM 3140 N N . GLU C 1 14 ? 45.980 -46.891 -35.664 1.00 94.30 7 GLU C N 1
ATOM 3141 C CA . GLU C 1 14 ? 44.633 -47.450 -35.679 1.00 89.90 7 GLU C CA 1
ATOM 3142 C C . GLU C 1 14 ? 43.776 -46.713 -34.671 1.00 86.92 7 GLU C C 1
ATOM 3143 O O . GLU C 1 14 ? 44.191 -46.500 -33.549 1.00 94.61 7 GLU C O 1
ATOM 3149 N N . ALA C 1 15 ? 42.584 -46.312 -35.084 1.00 83.89 8 ALA C N 1
ATOM 3150 C CA . ALA C 1 15 ? 41.600 -45.688 -34.207 1.00 81.46 8 ALA C CA 1
ATOM 3151 C C . ALA C 1 15 ? 40.342 -46.500 -34.282 1.00 87.24 8 ALA C C 1
ATOM 3152 O O . ALA C 1 15 ? 39.852 -46.772 -35.368 1.00 94.73 8 ALA C O 1
ATOM 3154 N N . GLY C 1 16 ? 39.822 -46.893 -33.130 1.00 86.13 9 GLY C N 1
ATOM 3155 C CA . GLY C 1 16 ? 38.630 -47.717 -33.069 1.00 84.05 9 GLY C CA 1
ATOM 3156 C C . GLY C 1 16 ? 37.676 -47.149 -32.049 1.00 85.59 9 GLY C C 1
ATOM 3157 O O . GLY C 1 16 ? 38.072 -46.399 -31.163 1.00 88.84 9 GLY C O 1
ATOM 3158 N N . ALA C 1 17 ? 36.410 -47.509 -32.170 1.00 81.72 10 ALA C N 1
ATOM 3159 C CA . ALA C 1 17 ? 35.384 -46.951 -31.315 1.00 80.89 10 ALA C CA 1
ATOM 3160 C C . ALA C 1 17 ? 34.320 -47.997 -31.101 1.00 82.17 10 ALA C C 1
ATOM 3161 O O . ALA C 1 17 ? 33.998 -48.758 -32.000 1.00 79.32 10 ALA C O 1
ATOM 3163 N N . GLY C 1 18 ? 33.763 -48.033 -29.903 1.00 82.86 11 GLY C N 1
ATOM 3164 C CA . GLY C 1 18 ? 32.799 -49.059 -29.569 1.00 78.64 11 GLY C CA 1
ATOM 3165 C C . GLY C 1 18 ? 32.791 -49.303 -28.077 1.00 82.54 11 GLY C C 1
ATOM 3166 O O . GLY C 1 18 ? 32.993 -48.380 -27.286 1.00 89.10 11 GLY C O 1
ATOM 3167 N N . PHE C 1 19 ? 32.592 -50.562 -27.708 1.00 77.36 12 PHE C N 1
ATOM 3168 C CA . PHE C 1 19 ? 32.289 -50.951 -26.355 1.00 79.92 12 PHE C CA 1
ATOM 3169 C C . PHE C 1 19 ? 33.525 -51.535 -25.690 1.00 90.17 12 PHE C C 1
ATOM 3170 O O . PHE C 1 19 ? 34.242 -52.365 -26.255 1.00 95.30 12 PHE C O 1
ATOM 3178 N N . TYR C 1 20 ? 33.787 -51.047 -24.489 1.00 89.08 13 TYR C N 1
ATOM 3179 C CA . TYR C 1 20 ? 34.796 -51.612 -23.616 1.00 77.33 13 TYR C CA 1
ATOM 3180 C C . TYR C 1 20 ? 34.302 -51.437 -22.177 1.00 76.29 13 TYR C C 1
ATOM 3181 O O . TYR C 1 20 ? 34.739 -50.549 -21.472 1.00 77.42 13 TYR C O 1
ATOM 3190 N N . GLY C 1 21 ? 33.357 -52.273 -21.769 1.00 77.25 14 GLY C N 1
ATOM 3191 C CA . GLY C 1 21 ? 32.709 -52.133 -20.483 1.00 82.79 14 GLY C CA 1
ATOM 3192 C C . GLY C 1 21 ? 31.792 -50.925 -20.384 1.00 92.50 14 GLY C C 1
ATOM 3193 O O . GLY C 1 21 ? 31.228 -50.652 -19.346 1.00 105.76 14 GLY C O 1
ATOM 3194 N N . GLY C 1 22 ? 31.633 -50.225 -21.494 1.00 89.86 15 GLY C N 1
ATOM 3195 C CA . GLY C 1 22 ? 30.972 -48.942 -21.564 1.00 89.05 15 GLY C CA 1
ATOM 3196 C C . GLY C 1 22 ? 31.476 -48.362 -22.868 1.00 92.66 15 GLY C C 1
ATOM 3197 O O . GLY C 1 22 ? 32.228 -49.027 -23.562 1.00 88.89 15 GLY C O 1
ATOM 3198 N N . PHE C 1 23 ? 31.097 -47.140 -23.220 1.00 99.16 16 PHE C N 1
ATOM 3199 C CA . PHE C 1 23 ? 31.466 -46.649 -24.544 1.00 95.98 16 PHE C CA 1
ATOM 3200 C C . PHE C 1 23 ? 32.662 -45.713 -24.612 1.00 95.76 16 PHE C C 1
ATOM 3201 O O . PHE C 1 23 ? 32.895 -44.903 -23.718 1.00 99.37 16 PHE C O 1
ATOM 3209 N N . GLY C 1 24 ? 33.422 -45.840 -25.691 1.00 86.91 17 GLY C N 1
ATOM 3210 C CA . GLY C 1 24 ? 34.609 -45.032 -25.872 1.00 82.31 17 GLY C CA 1
ATOM 3211 C C . GLY C 1 24 ? 35.354 -45.414 -27.133 1.00 86.48 17 GLY C C 1
ATOM 3212 O O . GLY C 1 24 ? 34.742 -45.682 -28.180 1.00 92.54 17 GLY C O 1
ATOM 3213 N N . GLY C 1 25 ? 36.680 -45.451 -27.034 1.00 79.04 18 GLY C N 1
ATOM 3214 C CA . GLY C 1 25 ? 37.512 -45.798 -28.162 1.00 78.17 18 GLY C CA 1
ATOM 3215 C C . GLY C 1 25 ? 38.944 -46.039 -27.744 1.00 80.85 18 GLY C C 1
ATOM 3216 O O . GLY C 1 25 ? 39.279 -45.994 -26.556 1.00 78.89 18 GLY C O 1
ATOM 3217 N N . GLN C 1 26 ? 39.789 -46.305 -28.734 1.00 82.55 19 GLN C N 1
ATOM 3218 C CA . GLN C 1 26 ? 41.187 -46.586 -28.493 1.00 85.97 19 GLN C CA 1
ATOM 3219 C C . GLN C 1 26 ? 41.979 -46.016 -29.653 1.00 87.14 19 GLN C C 1
ATOM 3220 O O . GLN C 1 26 ? 41.501 -46.023 -30.782 1.00 87.25 19 GLN C O 1
ATOM 3226 N N . LEU C 1 27 ? 43.170 -45.494 -29.361 1.00 82.95 20 LEU C N 1
ATOM 3227 C CA . LEU C 1 27 ? 44.170 -45.225 -30.381 1.00 81.37 20 LEU C CA 1
ATOM 3228 C C . LEU C 1 27 ? 45.270 -46.240 -30.236 1.00 82.05 20 LEU C C 1
ATOM 3229 O O . LEU C 1 27 ? 45.611 -46.651 -29.128 1.00 82.71 20 LEU C O 1
ATOM 3234 N N . ALA C 1 28 ? 45.851 -46.630 -31.357 1.00 80.05 21 ALA C N 1
ATOM 3235 C CA . ALA C 1 28 ? 46.781 -47.733 -31.342 1.00 75.80 21 ALA C CA 1
ATOM 3236 C C . ALA C 1 28 ? 47.866 -47.577 -32.383 1.00 81.71 21 ALA C C 1
ATOM 3237 O O . ALA C 1 28 ? 47.769 -46.790 -33.315 1.00 91.09 21 ALA C O 1
ATOM 3239 N N . VAL C 1 29 ? 48.908 -48.357 -32.201 1.00 83.61 22 VAL C N 1
ATOM 3240 C CA . VAL C 1 29 ? 49.972 -48.504 -33.160 1.00 89.71 22 VAL C CA 1
ATOM 3241 C C . VAL C 1 29 ? 50.037 -50.000 -33.441 1.00 93.58 22 VAL C C 1
ATOM 3242 O O . VAL C 1 29 ? 49.932 -50.826 -32.535 1.00 98.03 22 VAL C O 1
ATOM 3246 N N . VAL C 1 30 ? 50.170 -50.359 -34.701 1.00 91.38 23 VAL C N 1
ATOM 3247 C CA . VAL C 1 30 ? 50.265 -51.760 -35.048 1.00 87.14 23 VAL C CA 1
ATOM 3248 C C . VAL C 1 30 ? 51.542 -51.943 -35.812 1.00 90.71 23 VAL C C 1
ATOM 3249 O O . VAL C 1 30 ? 51.893 -51.123 -36.635 1.00 98.44 23 VAL C O 1
ATOM 3253 N N . ALA C 1 31 ? 52.256 -53.007 -35.506 1.00 88.74 24 ALA C N 1
ATOM 3254 C CA . ALA C 1 31 ? 53.447 -53.342 -36.249 1.00 88.93 24 ALA C CA 1
ATOM 3255 C C . ALA C 1 31 ? 53.263 -54.758 -36.726 1.00 91.34 24 ALA C C 1
ATOM 3256 O O . ALA C 1 31 ? 52.947 -55.630 -35.925 1.00 89.95 24 ALA C O 1
ATOM 3258 N N . GLU C 1 32 ? 53.438 -54.985 -38.026 1.00 96.64 25 GLU C N 1
ATOM 3259 C CA . GLU C 1 32 ? 53.264 -56.321 -38.609 1.00 101.90 25 GLU C CA 1
ATOM 3260 C C . GLU C 1 32 ? 54.546 -56.788 -39.283 1.00 110.04 25 GLU C C 1
ATOM 3261 O O . GLU C 1 32 ? 55.500 -56.027 -39.416 1.00 111.35 25 GLU C O 1
ATOM 3267 N N . ASP C 1 33 ? 54.583 -58.045 -39.694 1.00 120.11 26 ASP C N 1
ATOM 3268 C CA . ASP C 1 33 ? 55.708 -58.524 -40.503 1.00 131.39 26 ASP C CA 1
ATOM 3269 C C . ASP C 1 33 ? 57.034 -58.001 -39.956 1.00 131.51 26 ASP C C 1
ATOM 3270 O O . ASP C 1 33 ? 57.733 -57.271 -40.640 1.00 131.53 26 ASP C O 1
ATOM 3275 N N . LEU C 1 34 ? 57.380 -58.365 -38.724 1.00 131.16 27 LEU C N 1
ATOM 3276 C CA . LEU C 1 34 ? 58.616 -57.866 -38.103 1.00 131.54 27 LEU C CA 1
ATOM 3277 C C . LEU C 1 34 ? 59.867 -58.641 -38.512 1.00 135.55 27 LEU C C 1
ATOM 3278 O O . LEU C 1 34 ? 60.973 -58.334 -38.070 1.00 137.60 27 LEU C O 1
ATOM 3283 N N . ALA C 1 35 ? 59.682 -59.657 -39.339 1.00 134.53 28 ALA C N 1
ATOM 3284 C CA . ALA C 1 35 ? 60.783 -60.484 -39.801 1.00 134.84 28 ALA C CA 1
ATOM 3285 C C . ALA C 1 35 ? 60.220 -61.556 -40.720 1.00 137.94 28 ALA C C 1
ATOM 3286 O O . ALA C 1 35 ? 59.044 -61.912 -40.623 1.00 134.86 28 ALA C O 1
ATOM 3288 N N . PRO C 1 36 ? 61.054 -62.060 -41.633 1.00 145.71 29 PRO C N 1
ATOM 3289 C CA . PRO C 1 36 ? 60.581 -62.948 -42.703 1.00 151.81 29 PRO C CA 1
ATOM 3290 C C . PRO C 1 36 ? 59.944 -64.254 -42.195 1.00 147.74 29 PRO C C 1
ATOM 3291 O O . PRO C 1 36 ? 58.946 -64.722 -42.765 1.00 137.42 29 PRO C O 1
ATOM 3295 N N . GLY C 1 37 ? 60.503 -64.819 -41.126 1.00 149.94 30 GLY C N 1
ATOM 3296 C CA . GLY C 1 37 ? 60.017 -66.081 -40.594 1.00 147.84 30 GLY C CA 1
ATOM 3297 C C . GLY C 1 37 ? 58.735 -66.028 -39.770 1.00 140.70 30 GLY C C 1
ATOM 3298 O O . GLY C 1 37 ? 57.781 -66.735 -40.089 1.00 137.60 30 GLY C O 1
ATOM 3299 N N . LEU C 1 38 ? 58.718 -65.189 -38.727 1.00 135.72 31 LEU C N 1
ATOM 3300 C CA . LEU C 1 38 ? 57.652 -65.183 -37.709 1.00 126.65 31 LEU C CA 1
ATOM 3301 C C . LEU C 1 38 ? 56.420 -64.325 -37.999 1.00 118.71 31 LEU C C 1
ATOM 3302 O O . LEU C 1 38 ? 56.543 -63.141 -38.319 1.00 121.62 31 LEU C O 1
ATOM 3307 N N . PRO C 1 39 ? 55.227 -64.925 -37.809 1.00 108.03 32 PRO C N 1
ATOM 3308 C CA . PRO C 1 39 ? 53.889 -64.412 -38.113 1.00 102.55 32 PRO C CA 1
ATOM 3309 C C . PRO C 1 39 ? 53.271 -63.605 -36.974 1.00 97.43 32 PRO C C 1
ATOM 3310 O O . PRO C 1 39 ? 52.057 -63.550 -36.853 1.00 102.27 32 PRO C O 1
ATOM 3314 N N . LEU C 1 40 ? 54.075 -63.001 -36.125 1.00 90.80 33 LEU C N 1
ATOM 3315 C CA . LEU C 1 40 ? 53.491 -62.263 -35.032 1.00 88.82 33 LEU C CA 1
ATOM 3316 C C . LEU C 1 40 ? 53.488 -60.817 -35.393 1.00 92.92 33 LEU C C 1
ATOM 3317 O O . LEU C 1 40 ? 54.359 -60.358 -36.123 1.00 111.01 33 LEU C O 1
ATOM 3322 N N . GLY C 1 41 ? 52.486 -60.105 -34.908 1.00 80.97 34 GLY C N 1
ATOM 3323 C CA . GLY C 1 41 ? 52.445 -58.674 -35.045 1.00 75.27 34 GLY C CA 1
ATOM 3324 C C . GLY C 1 41 ? 52.198 -58.154 -33.660 1.00 76.95 34 GLY C C 1
ATOM 3325 O O . GLY C 1 41 ? 52.021 -58.928 -32.738 1.00 82.63 34 GLY C O 1
ATOM 3326 N N . VAL C 1 42 ? 52.153 -56.843 -33.510 1.00 69.56 35 VAL C N 1
ATOM 3327 C CA . VAL C 1 42 ? 52.006 -56.271 -32.200 1.00 70.08 35 VAL C CA 1
ATOM 3328 C C . VAL C 1 42 ? 51.088 -55.082 -32.302 1.00 72.65 35 VAL C C 1
ATOM 3329 O O . VAL C 1 42 ? 51.184 -54.301 -33.251 1.00 73.83 35 VAL C O 1
ATOM 3333 N N . ARG C 1 43 ? 50.200 -54.946 -31.323 1.00 69.60 36 ARG C N 1
ATOM 3334 C CA . ARG C 1 43 ? 49.377 -53.753 -31.210 1.00 70.73 36 ARG C CA 1
ATOM 3335 C C . ARG C 1 43 ? 49.598 -53.090 -29.855 1.00 76.26 36 ARG C C 1
ATOM 3336 O O . ARG C 1 43 ? 49.474 -53.724 -28.806 1.00 79.17 36 ARG C O 1
ATOM 3344 N N . LEU C 1 44 ? 49.919 -51.804 -29.890 1.00 74.54 37 LEU C N 1
ATOM 3345 C CA . LEU C 1 44 ? 50.089 -51.014 -28.683 1.00 77.35 37 LEU C CA 1
ATOM 3346 C C . LEU C 1 44 ? 49.003 -49.989 -28.672 1.00 74.49 37 LEU C C 1
ATOM 3347 O O . LEU C 1 44 ? 48.802 -49.308 -29.644 1.00 86.58 37 LEU C O 1
ATOM 3352 N N . GLY C 1 45 ? 48.283 -49.882 -27.576 1.00 70.90 38 GLY C N 1
ATOM 3353 C CA . GLY C 1 45 ? 47.081 -49.075 -27.594 1.00 80.86 38 GLY C CA 1
ATOM 3354 C C . GLY C 1 45 ? 46.773 -48.332 -26.309 1.00 81.87 38 GLY C C 1
ATOM 3355 O O . GLY C 1 45 ? 47.150 -48.749 -25.223 1.00 82.82 38 GLY C O 1
ATOM 3356 N N . VAL C 1 46 ? 46.074 -47.216 -26.450 1.00 80.33 39 VAL C N 1
ATOM 3357 C CA . VAL C 1 46 ? 45.590 -46.476 -25.313 1.00 80.58 39 VAL C CA 1
ATOM 3358 C C . VAL C 1 46 ? 44.101 -46.235 -25.526 1.00 83.51 39 VAL C C 1
ATOM 3359 O O . VAL C 1 46 ? 43.690 -45.704 -26.558 1.00 88.08 39 VAL C O 1
ATOM 3363 N N . GLY C 1 47 ? 43.285 -46.651 -24.564 1.00 79.73 40 GLY C N 1
ATOM 3364 C CA . GLY C 1 47 ? 41.842 -46.528 -24.700 1.00 78.07 40 GLY C CA 1
ATOM 3365 C C . GLY C 1 47 ? 41.190 -45.729 -23.599 1.00 79.71 40 GLY C C 1
ATOM 3366 O O . GLY C 1 47 ? 41.666 -45.691 -22.463 1.00 78.26 40 GLY C O 1
ATOM 3367 N N . PHE C 1 48 ? 40.100 -45.058 -23.942 1.00 84.66 41 PHE C N 1
ATOM 3368 C CA . PHE C 1 48 ? 39.291 -44.375 -22.943 1.00 86.15 41 PHE C CA 1
ATOM 3369 C C . PHE C 1 48 ? 37.824 -44.794 -23.106 1.00 88.80 41 PHE C C 1
ATOM 3370 O O . PHE C 1 48 ? 37.317 -44.870 -24.233 1.00 83.13 41 PHE C O 1
ATOM 3378 N N . ALA C 1 49 ? 37.147 -45.097 -21.997 1.00 90.24 42 ALA C N 1
ATOM 3379 C CA . ALA C 1 49 ? 35.724 -45.474 -22.062 1.00 90.34 42 ALA C CA 1
ATOM 3380 C C . ALA C 1 49 ? 34.936 -45.011 -20.859 1.00 96.14 42 ALA C C 1
ATOM 3381 O O . ALA C 1 49 ? 35.414 -45.028 -19.724 1.00 95.57 42 ALA C O 1
ATOM 3383 N N . THR C 1 50 ? 33.707 -44.606 -21.127 1.00 104.92 43 THR C N 1
ATOM 3384 C CA . THR C 1 50 ? 32.758 -44.256 -20.082 1.00 103.55 43 THR C CA 1
ATOM 3385 C C . THR C 1 50 ? 32.512 -45.493 -19.226 1.00 100.31 43 THR C C 1
ATOM 3386 O O . THR C 1 50 ? 32.689 -46.613 -19.696 1.00 97.50 43 THR C O 1
ATOM 3390 N N . SER C 1 51 ? 32.096 -45.296 -17.983 1.00 97.59 44 SER C N 1
ATOM 3391 C CA . SER C 1 51 ? 31.952 -46.418 -17.082 1.00 97.82 44 SER C CA 1
ATOM 3392 C C . SER C 1 51 ? 30.971 -46.198 -15.941 1.00 103.24 44 SER C C 1
ATOM 3393 O O . SER C 1 51 ? 30.444 -45.117 -15.734 1.00 112.20 44 SER C O 1
ATOM 3396 N N . ASP C 1 52 ? 30.766 -47.263 -15.190 1.00 103.72 45 ASP C N 1
ATOM 3397 C CA . ASP C 1 52 ? 29.795 -47.342 -14.122 1.00 110.95 45 ASP C CA 1
ATOM 3398 C C . ASP C 1 52 ? 30.596 -47.432 -12.808 1.00 106.11 45 ASP C C 1
ATOM 3399 O O . ASP C 1 52 ? 31.515 -48.246 -12.685 1.00 99.02 45 ASP C O 1
ATOM 3404 N N . ALA C 1 53 ? 30.295 -46.589 -11.829 1.00 104.53 46 ALA C N 1
ATOM 3405 C CA . ALA C 1 53 ? 31.215 -46.477 -10.687 1.00 102.21 46 ALA C CA 1
ATOM 3406 C C . ALA C 1 53 ? 30.779 -47.294 -9.478 1.00 101.15 46 ALA C C 1
ATOM 3407 O O . ALA C 1 53 ? 31.585 -48.019 -8.872 1.00 96.51 46 ALA C O 1
ATOM 3409 N N . LEU C 1 54 ? 29.496 -47.172 -9.149 1.00 95.08 47 LEU C N 1
ATOM 3410 C CA . LEU C 1 54 ? 28.910 -47.850 -8.020 1.00 95.17 47 LEU C CA 1
ATOM 3411 C C . LEU C 1 54 ? 27.660 -48.609 -8.480 1.00 105.24 47 LEU C C 1
ATOM 3412 O O . LEU C 1 54 ? 26.769 -48.066 -9.161 1.00 114.17 47 LEU C O 1
ATOM 3417 N N . ASP C 1 55 ? 27.593 -49.872 -8.097 1.00 101.07 48 ASP C N 1
ATOM 3418 C CA . ASP C 1 55 ? 26.428 -50.701 -8.367 1.00 108.43 48 ASP C CA 1
ATOM 3419 C C . ASP C 1 55 ? 25.086 -50.150 -7.842 1.00 117.33 48 ASP C C 1
ATOM 3420 O O . ASP C 1 55 ? 24.779 -50.262 -6.643 1.00 118.40 48 ASP C O 1
ATOM 3425 N N . ASP C 1 56 ? 24.273 -49.568 -8.718 1.00 120.71 49 ASP C N 1
ATOM 3426 C CA . ASP C 1 56 ? 22.911 -49.200 -8.299 1.00 124.48 49 ASP C CA 1
ATOM 3427 C C . ASP C 1 56 ? 22.190 -50.471 -7.878 1.00 125.73 49 ASP C C 1
ATOM 3428 O O . ASP C 1 56 ? 22.104 -51.415 -8.640 1.00 132.47 49 ASP C O 1
ATOM 3433 N N . GLY C 1 57 ? 21.680 -50.527 -6.663 1.00 127.82 50 GLY C N 1
ATOM 3434 C CA . GLY C 1 57 ? 21.107 -51.779 -6.216 1.00 131.70 50 GLY C CA 1
ATOM 3435 C C . GLY C 1 57 ? 22.129 -52.739 -5.642 1.00 132.91 50 GLY C C 1
ATOM 3436 O O . GLY C 1 57 ? 21.999 -53.954 -5.789 1.00 132.58 50 GLY C O 1
ATOM 3437 N N . TYR C 1 58 ? 23.180 -52.173 -5.046 1.00 128.94 51 TYR C N 1
ATOM 3438 C CA . TYR C 1 58 ? 23.921 -52.810 -3.972 1.00 119.72 51 TYR C CA 1
ATOM 3439 C C . TYR C 1 58 ? 23.099 -52.459 -2.752 1.00 130.93 51 TYR C C 1
ATOM 3440 O O . TYR C 1 58 ? 22.754 -51.289 -2.534 1.00 127.60 51 TYR C O 1
ATOM 3449 N N . ASP C 1 59 ? 22.757 -53.465 -1.964 1.00 143.41 52 ASP C N 1
ATOM 3450 C CA . ASP C 1 59 ? 21.921 -53.250 -0.786 1.00 153.73 52 ASP C CA 1
ATOM 3451 C C . ASP C 1 59 ? 22.730 -52.636 0.368 1.00 157.32 52 ASP C C 1
ATOM 3452 O O . ASP C 1 59 ? 23.648 -53.271 0.891 1.00 157.88 52 ASP C O 1
ATOM 3457 N N . LEU C 1 60 ? 22.407 -51.402 0.753 1.00 159.22 53 LEU C N 1
ATOM 3458 C CA . LEU C 1 60 ? 23.152 -50.735 1.827 1.00 158.75 53 LEU C CA 1
ATOM 3459 C C . LEU C 1 60 ? 22.498 -51.006 3.178 1.00 164.05 53 LEU C C 1
ATOM 3460 O O . LEU C 1 60 ? 23.174 -51.146 4.196 1.00 158.63 53 LEU C O 1
ATOM 3465 N N . GLY C 1 61 ? 21.173 -51.082 3.170 1.00 176.07 54 GLY C N 1
ATOM 3466 C CA . GLY C 1 61 ? 20.397 -51.333 4.373 1.00 183.44 54 GLY C CA 1
ATOM 3467 C C . GLY C 1 61 ? 19.115 -50.526 4.384 1.00 192.79 54 GLY C C 1
ATOM 3468 O O . GLY C 1 61 ? 19.126 -49.334 4.081 1.00 193.84 54 GLY C O 1
ATOM 3469 N N . GLY C 1 62 ? 18.003 -51.176 4.711 1.00 202.03 55 GLY C N 1
ATOM 3470 C CA . GLY C 1 62 ? 17.987 -52.605 4.950 1.00 205.71 55 GLY C CA 1
ATOM 3471 C C . GLY C 1 62 ? 17.601 -53.315 3.672 1.00 209.58 55 GLY C C 1
ATOM 3472 O O . GLY C 1 62 ? 17.917 -54.484 3.474 1.00 212.23 55 GLY C O 1
ATOM 3473 N N . GLY C 1 63 ? 16.903 -52.593 2.803 1.00 208.12 56 GLY C N 1
ATOM 3474 C CA . GLY C 1 63 ? 16.626 -53.057 1.458 1.00 197.08 56 GLY C CA 1
ATOM 3475 C C . GLY C 1 63 ? 16.760 -51.908 0.481 1.00 184.23 56 GLY C C 1
ATOM 3476 O O . GLY C 1 63 ? 16.462 -52.052 -0.703 1.00 182.20 56 GLY C O 1
ATOM 3477 N N . THR C 1 64 ? 17.195 -50.755 0.982 1.00 175.58 57 THR C N 1
ATOM 3478 C CA . THR C 1 64 ? 17.336 -49.578 0.141 1.00 169.30 57 THR C CA 1
ATOM 3479 C C . THR C 1 64 ? 18.712 -49.588 -0.501 1.00 168.55 57 THR C C 1
ATOM 3480 O O . THR C 1 64 ? 19.739 -49.778 0.160 1.00 166.86 57 THR C O 1
ATOM 3484 N N . THR C 1 65 ? 18.719 -49.388 -1.808 1.00 166.33 58 THR C N 1
ATOM 3485 C CA . THR C 1 65 ? 19.909 -49.601 -2.593 1.00 157.77 58 THR C CA 1
ATOM 3486 C C . THR C 1 65 ? 20.500 -48.278 -3.045 1.00 151.85 58 THR C C 1
ATOM 3487 O O . THR C 1 65 ? 19.861 -47.238 -2.937 1.00 153.53 58 THR C O 1
ATOM 3491 N N . TRP C 1 66 ? 21.730 -48.313 -3.539 1.00 146.34 59 TRP C N 1
ATOM 3492 C CA . TRP C 1 66 ? 22.377 -47.090 -3.985 1.00 142.78 59 TRP C CA 1
ATOM 3493 C C . TRP C 1 66 ? 21.543 -46.431 -5.098 1.00 150.10 59 TRP C C 1
ATOM 3494 O O . TRP C 1 66 ? 21.553 -45.209 -5.246 1.00 158.24 59 TRP C O 1
ATOM 3505 N N . GLY C 1 67 ? 20.811 -47.236 -5.865 1.00 144.29 60 GLY C N 1
ATOM 3506 C CA . GLY C 1 67 ? 19.849 -46.687 -6.800 1.00 150.09 60 GLY C CA 1
ATOM 3507 C C . GLY C 1 67 ? 18.780 -45.846 -6.099 1.00 158.52 60 GLY C C 1
ATOM 3508 O O . GLY C 1 67 ? 18.453 -44.737 -6.539 1.00 160.69 60 GLY C O 1
ATOM 3509 N N . ASP C 1 68 ? 18.233 -46.375 -5.005 1.00 160.59 61 ASP C N 1
ATOM 3510 C CA . ASP C 1 68 ? 17.220 -45.663 -4.218 1.00 166.07 61 ASP C CA 1
ATOM 3511 C C . ASP C 1 68 ? 17.777 -44.358 -3.668 1.00 166.36 61 ASP C C 1
ATOM 3512 O O . ASP C 1 68 ? 17.163 -43.298 -3.796 1.00 172.27 61 ASP C O 1
ATOM 3517 N N . VAL C 1 69 ? 18.949 -44.457 -3.053 1.00 161.12 62 VAL C N 1
ATOM 3518 C CA . VAL C 1 69 ? 19.599 -43.339 -2.386 1.00 158.77 62 VAL C CA 1
ATOM 3519 C C . VAL C 1 69 ? 20.023 -42.226 -3.342 1.00 160.19 62 VAL C C 1
ATOM 3520 O O . VAL C 1 69 ? 19.945 -41.050 -3.001 1.00 162.58 62 VAL C O 1
ATOM 3524 N N . LYS C 1 70 ? 20.447 -42.590 -4.547 1.00 160.59 63 LYS C N 1
ATOM 3525 C CA . LYS C 1 70 ? 20.975 -41.606 -5.493 1.00 160.66 63 LYS C CA 1
ATOM 3526 C C . LYS C 1 70 ? 19.915 -40.667 -6.097 1.00 170.28 63 LYS C C 1
ATOM 3527 O O . LYS C 1 70 ? 20.222 -39.519 -6.423 1.00 173.83 63 LYS C O 1
ATOM 3533 N N . GLU C 1 71 ? 18.683 -41.145 -6.255 1.00 173.86 64 GLU C N 1
ATOM 3534 C CA . GLU C 1 71 ? 17.592 -40.257 -6.663 1.00 181.27 64 GLU C CA 1
ATOM 3535 C C . GLU C 1 71 ? 17.273 -39.312 -5.520 1.00 183.94 64 GLU C C 1
ATOM 3536 O O . GLU C 1 71 ? 17.165 -38.098 -5.701 1.00 184.61 64 GLU C O 1
ATOM 3542 N N . ALA C 1 72 ? 17.137 -39.898 -4.336 1.00 183.74 65 ALA C N 1
ATOM 3543 C CA . ALA C 1 72 ? 16.789 -39.176 -3.126 1.00 184.82 65 ALA C CA 1
ATOM 3544 C C . ALA C 1 72 ? 17.780 -38.068 -2.766 1.00 184.91 65 ALA C C 1
ATOM 3545 O O . ALA C 1 72 ? 17.592 -37.371 -1.772 1.00 194.71 65 ALA C O 1
ATOM 3547 N N . GLY C 1 73 ? 18.829 -37.899 -3.562 1.00 175.49 66 GLY C N 1
ATOM 3548 C CA . GLY C 1 73 ? 19.824 -36.877 -3.283 1.00 172.81 66 GLY C CA 1
ATOM 3549 C C . GLY C 1 73 ? 20.298 -36.180 -4.540 1.00 171.54 66 GLY C C 1
ATOM 3550 O O . GLY C 1 73 ? 21.190 -35.318 -4.499 1.00 165.95 66 GLY C O 1
ATOM 3551 N N . LYS C 1 74 ? 19.688 -36.569 -5.659 1.00 175.79 67 LYS C N 1
ATOM 3552 C CA . LYS C 1 74 ? 20.038 -36.058 -6.979 1.00 176.29 67 LYS C CA 1
ATOM 3553 C C . LYS C 1 74 ? 21.522 -36.202 -7.305 1.00 171.17 67 LYS C C 1
ATOM 3554 O O . LYS C 1 74 ? 22.053 -35.414 -8.091 1.00 171.84 67 LYS C O 1
ATOM 3560 N N . PHE C 1 75 ? 22.175 -37.207 -6.712 1.00 165.39 68 PHE C N 1
ATOM 3561 C CA . PHE C 1 75 ? 23.623 -37.429 -6.875 1.00 155.88 68 PHE C CA 1
ATOM 3562 C C . PHE C 1 75 ? 24.053 -37.678 -8.314 1.00 149.83 68 PHE C C 1
ATOM 3563 O O . PHE C 1 75 ? 23.427 -38.454 -9.037 1.00 146.08 68 PHE C O 1
ATOM 3571 N N . SER C 1 76 ? 25.153 -37.045 -8.704 1.00 147.37 69 SER C N 1
ATOM 3572 C CA . SER C 1 76 ? 25.634 -37.124 -10.074 1.00 147.04 69 SER C CA 1
ATOM 3573 C C . SER C 1 76 ? 26.785 -38.124 -10.195 1.00 138.10 69 SER C C 1
ATOM 3574 O O . SER C 1 76 ? 27.931 -37.805 -9.874 1.00 138.40 69 SER C O 1
ATOM 3577 N N . GLU C 1 77 ? 26.476 -39.334 -10.660 1.00 131.21 70 GLU C N 1
ATOM 3578 C CA . GLU C 1 77 ? 27.455 -40.421 -10.709 1.00 117.02 70 GLU C CA 1
ATOM 3579 C C . GLU C 1 77 ? 28.246 -40.453 -12.026 1.00 106.10 70 GLU C C 1
ATOM 3580 O O . GLU C 1 77 ? 27.671 -40.301 -13.096 1.00 108.44 70 GLU C O 1
ATOM 3586 N N . TRP C 1 78 ? 29.563 -40.631 -11.946 1.00 99.47 71 TRP C N 1
ATOM 3587 C CA . TRP C 1 78 ? 30.412 -40.665 -13.148 1.00 103.35 71 TRP C CA 1
ATOM 3588 C C . TRP C 1 78 ? 31.448 -41.805 -13.087 1.00 104.95 71 TRP C C 1
ATOM 3589 O O . TRP C 1 78 ? 31.718 -42.359 -12.032 1.00 106.17 71 TRP C O 1
ATOM 3600 N N . GLY C 1 79 ? 32.025 -42.165 -14.223 1.00 102.66 72 GLY C N 1
ATOM 3601 C CA . GLY C 1 79 ? 32.979 -43.258 -14.237 1.00 95.03 72 GLY C CA 1
ATOM 3602 C C . GLY C 1 79 ? 33.803 -43.354 -15.500 1.00 92.07 72 GLY C C 1
ATOM 3603 O O . GLY C 1 79 ? 33.292 -43.196 -16.593 1.00 96.28 72 GLY C O 1
ATOM 3604 N N . GLN C 1 80 ? 35.093 -43.613 -15.356 1.00 88.31 73 GLN C N 1
ATOM 3605 C CA . GLN C 1 80 ? 35.920 -43.833 -16.530 1.00 88.91 73 GLN C CA 1
ATOM 3606 C C . GLN C 1 80 ? 36.954 -44.944 -16.364 1.00 87.94 73 GLN C C 1
ATOM 3607 O O . GLN C 1 80 ? 37.176 -45.462 -15.264 1.00 89.38 73 GLN C O 1
ATOM 3613 N N . ASN C 1 81 ? 37.544 -45.311 -17.497 1.00 83.81 74 ASN C N 1
ATOM 3614 C CA . ASN C 1 81 ? 38.599 -46.305 -17.596 1.00 77.64 74 ASN C CA 1
ATOM 3615 C C . ASN C 1 81 ? 39.575 -45.923 -18.685 1.00 77.74 74 ASN C C 1
ATOM 3616 O O . ASN C 1 81 ? 39.210 -45.890 -19.873 1.00 86.34 74 ASN C O 1
ATOM 3621 N N . VAL C 1 82 ? 40.806 -45.636 -18.286 1.00 70.10 75 VAL C N 1
ATOM 3622 C CA . VAL C 1 82 ? 41.879 -45.406 -19.233 1.00 78.64 75 VAL C CA 1
ATOM 3623 C C . VAL C 1 82 ? 42.720 -46.670 -19.252 1.00 76.66 75 VAL C C 1
ATOM 3624 O O . VAL C 1 82 ? 43.281 -47.066 -18.243 1.00 77.44 75 VAL C O 1
ATOM 3628 N N . THR C 1 83 ? 42.758 -47.315 -20.408 1.00 74.66 76 THR C N 1
ATOM 3629 C CA . THR C 1 83 ? 43.320 -48.646 -20.542 1.00 73.72 76 THR C CA 1
ATOM 3630 C C . THR C 1 83 ? 44.581 -48.648 -21.351 1.00 78.98 76 THR C C 1
ATOM 3631 O O . THR C 1 83 ? 44.643 -48.092 -22.445 1.00 88.57 76 THR C O 1
ATOM 3635 N N . LEU C 1 84 ? 45.589 -49.312 -20.818 1.00 75.54 77 LEU C N 1
ATOM 3636 C CA . LEU C 1 84 ? 46.858 -49.437 -21.513 1.00 74.65 77 LEU C CA 1
ATOM 3637 C C . LEU C 1 84 ? 46.910 -50.853 -22.031 1.00 68.19 77 LEU C C 1
ATOM 3638 O O . LEU C 1 84 ? 46.656 -51.805 -21.305 1.00 73.06 77 LEU C O 1
ATOM 3643 N N . SER C 1 85 ? 47.184 -51.012 -23.306 1.00 68.42 78 SER C N 1
ATOM 3644 C CA . SER C 1 85 ? 46.949 -52.323 -23.897 1.00 75.19 78 SER C CA 1
ATOM 3645 C C . SER C 1 85 ? 48.047 -52.780 -24.851 1.00 73.73 78 SER C C 1
ATOM 3646 O O . SER C 1 85 ? 48.530 -52.010 -25.683 1.00 77.54 78 SER C O 1
ATOM 3649 N N . LEU C 1 86 ? 48.429 -54.044 -24.732 1.00 66.16 79 LEU C N 1
ATOM 3650 C CA . LEU C 1 86 ? 49.420 -54.610 -25.623 1.00 65.18 79 LEU C CA 1
ATOM 3651 C C . LEU C 1 86 ? 48.969 -55.968 -26.087 1.00 67.89 79 LEU C C 1
ATOM 3652 O O . LEU C 1 86 ? 48.689 -56.840 -25.283 1.00 72.95 79 LEU C O 1
ATOM 3657 N N . ASP C 1 87 ? 48.879 -56.136 -27.399 1.00 69.92 80 ASP C N 1
ATOM 3658 C CA . ASP C 1 87 ? 48.387 -57.377 -27.988 1.00 67.19 80 ASP C CA 1
ATOM 3659 C C . ASP C 1 87 ? 49.458 -57.970 -28.903 1.00 79.13 80 ASP C C 1
ATOM 3660 O O . ASP C 1 87 ? 50.146 -57.266 -29.624 1.00 91.30 80 ASP C O 1
ATOM 3665 N N . VAL C 1 88 ? 49.604 -59.279 -28.851 1.00 78.80 81 VAL C N 1
ATOM 3666 C CA . VAL C 1 88 ? 50.392 -60.031 -29.815 1.00 77.10 81 VAL C CA 1
ATOM 3667 C C . VAL C 1 88 ? 49.462 -60.720 -30.837 1.00 73.83 81 VAL C C 1
ATOM 3668 O O . VAL C 1 88 ? 48.687 -61.604 -30.475 1.00 72.28 81 VAL C O 1
ATOM 3672 N N . LEU C 1 89 ? 49.510 -60.293 -32.098 1.00 77.45 82 LEU C N 1
ATOM 3673 C CA . LEU C 1 89 ? 48.582 -60.814 -33.126 1.00 73.47 82 LEU C CA 1
ATOM 3674 C C . LEU C 1 89 ? 49.257 -61.925 -33.883 1.00 78.27 82 LEU C C 1
ATOM 3675 O O . LEU C 1 89 ? 50.339 -61.747 -34.420 1.00 88.68 82 LEU C O 1
ATOM 3680 N N . TYR C 1 90 ? 48.639 -63.094 -33.893 1.00 78.41 83 TYR C N 1
ATOM 3681 C CA . TYR C 1 90 ? 49.184 -64.201 -34.651 1.00 89.31 83 TYR C CA 1
ATOM 3682 C C . TYR C 1 90 ? 48.599 -64.164 -36.055 1.00 101.06 83 TYR C C 1
ATOM 3683 O O . TYR C 1 90 ? 47.392 -64.350 -36.228 1.00 108.24 83 TYR C O 1
ATOM 3692 N N . LYS C 1 91 ? 49.448 -63.909 -37.050 1.00 105.96 84 LYS C N 1
ATOM 3693 C CA . LYS C 1 91 ? 49.013 -63.828 -38.445 1.00 113.46 84 LYS C CA 1
ATOM 3694 C C . LYS C 1 91 ? 49.436 -65.056 -39.213 1.00 126.54 84 LYS C C 1
ATOM 3695 O O . LYS C 1 91 ? 50.530 -65.088 -39.785 1.00 130.81 84 LYS C O 1
ATOM 3701 N N . PRO C 1 92 ? 48.557 -66.070 -39.232 1.00 135.83 85 PRO C N 1
ATOM 3702 C CA . PRO C 1 92 ? 48.755 -67.321 -39.974 1.00 140.53 85 PRO C CA 1
ATOM 3703 C C . PRO C 1 92 ? 49.128 -67.043 -41.427 1.00 141.28 85 PRO C C 1
ATOM 3704 O O . PRO C 1 92 ? 48.284 -66.499 -42.142 1.00 141.47 85 PRO C O 1
ATOM 3708 N N . LEU C 1 97 ? 43.703 -64.628 -49.275 1.00 126.91 90 LEU C N 1
ATOM 3709 C CA . LEU C 1 97 ? 42.528 -64.143 -48.546 1.00 119.86 90 LEU C CA 1
ATOM 3710 C C . LEU C 1 97 ? 42.645 -62.665 -48.205 1.00 115.24 90 LEU C C 1
ATOM 3711 O O . LEU C 1 97 ? 43.470 -62.255 -47.368 1.00 111.85 90 LEU C O 1
ATOM 3716 N N . PRO C 1 98 ? 41.787 -61.867 -48.847 1.00 101.20 91 PRO C N 1
ATOM 3717 C CA . PRO C 1 98 ? 41.768 -60.402 -48.783 1.00 92.93 91 PRO C CA 1
ATOM 3718 C C . PRO C 1 98 ? 41.478 -59.902 -47.376 1.00 93.53 91 PRO C C 1
ATOM 3719 O O . PRO C 1 98 ? 41.829 -58.770 -47.070 1.00 102.54 91 PRO C O 1
ATOM 3723 N N . VAL C 1 99 ? 40.849 -60.715 -46.534 1.00 89.81 92 VAL C N 1
ATOM 3724 C CA . VAL C 1 99 ? 40.481 -60.245 -45.198 1.00 94.72 92 VAL C CA 1
ATOM 3725 C C . VAL C 1 99 ? 41.334 -60.902 -44.130 1.00 99.58 92 VAL C C 1
ATOM 3726 O O . VAL C 1 99 ? 41.177 -62.083 -43.869 1.00 107.39 92 VAL C O 1
ATOM 3730 N N . GLU C 1 100 ? 42.249 -60.141 -43.528 1.00 83.55 93 GLU C N 1
ATOM 3731 C CA . GLU C 1 100 ? 43.129 -60.679 -42.482 1.00 89.27 93 GLU C CA 1
ATOM 3732 C C . GLU C 1 100 ? 42.352 -60.870 -41.178 1.00 83.42 93 GLU C C 1
ATOM 3733 O O . GLU C 1 100 ? 41.663 -59.956 -40.712 1.00 87.01 93 GLU C O 1
ATOM 3739 N N . VAL C 1 101 ? 42.463 -62.056 -40.598 1.00 73.28 94 VAL C N 1
ATOM 3740 C CA . VAL C 1 101 ? 41.783 -62.371 -39.346 1.00 77.88 94 VAL C CA 1
ATOM 3741 C C . VAL C 1 101 ? 42.769 -62.911 -38.304 1.00 78.71 94 VAL C C 1
ATOM 3742 O O . VAL C 1 101 ? 43.117 -64.080 -38.311 1.00 83.62 94 VAL C O 1
ATOM 3746 N N . ALA C 1 102 ? 43.211 -62.056 -37.396 1.00 78.47 95 ALA C N 1
ATOM 3747 C CA . ALA C 1 102 ? 44.223 -62.461 -36.428 1.00 79.64 95 ALA C CA 1
ATOM 3748 C C . ALA C 1 102 ? 43.710 -62.614 -34.977 1.00 74.41 95 ALA C C 1
ATOM 3749 O O . ALA C 1 102 ? 43.295 -61.629 -34.343 1.00 70.87 95 ALA C O 1
ATOM 3751 N N . PRO C 1 103 ? 43.733 -63.850 -34.457 1.00 63.53 96 PRO C N 1
ATOM 3752 C CA . PRO C 1 103 ? 43.595 -64.054 -33.008 1.00 64.54 96 PRO C CA 1
ATOM 3753 C C . PRO C 1 103 ? 44.747 -63.322 -32.304 1.00 69.69 96 PRO C C 1
ATOM 3754 O O . PRO C 1 103 ? 45.855 -63.227 -32.844 1.00 69.42 96 PRO C O 1
ATOM 3758 N N . TYR C 1 104 ? 44.495 -62.799 -31.113 1.00 68.69 97 TYR C N 1
ATOM 3759 C CA . TYR C 1 104 ? 45.569 -62.181 -30.368 1.00 71.85 97 TYR C CA 1
ATOM 3760 C C . TYR C 1 104 ? 45.426 -62.415 -28.867 1.00 68.84 97 TYR C C 1
ATOM 3761 O O . TYR C 1 104 ? 44.360 -62.789 -28.405 1.00 67.14 97 TYR C O 1
ATOM 3770 N N . PHE C 1 105 ? 46.504 -62.217 -28.120 1.00 62.11 98 PHE C N 1
ATOM 3771 C CA . PHE C 1 105 ? 46.430 -62.288 -26.668 1.00 71.10 98 PHE C CA 1
ATOM 3772 C C . PHE C 1 105 ? 47.357 -61.202 -26.172 1.00 75.73 98 PHE C C 1
ATOM 3773 O O . PHE C 1 105 ? 48.263 -60.791 -26.876 1.00 80.15 98 PHE C O 1
ATOM 3781 N N . GLY C 1 106 ? 47.141 -60.727 -24.963 1.00 64.25 99 GLY C N 1
ATOM 3782 C CA . GLY C 1 106 ? 48.015 -59.708 -24.452 1.00 57.95 99 GLY C CA 1
ATOM 3783 C C . GLY C 1 106 ? 47.731 -59.331 -23.015 1.00 65.88 99 GLY C C 1
ATOM 3784 O O . GLY C 1 106 ? 46.859 -59.907 -22.349 1.00 64.99 99 GLY C O 1
ATOM 3785 N N . VAL C 1 107 ? 48.485 -58.337 -22.558 1.00 64.12 100 VAL C N 1
ATOM 3786 C CA . VAL C 1 107 ? 48.425 -57.824 -21.211 1.00 64.25 100 VAL C CA 1
ATOM 3787 C C . VAL C 1 107 ? 47.813 -56.399 -21.243 1.00 66.68 100 VAL C C 1
ATOM 3788 O O . VAL C 1 107 ? 47.839 -55.740 -22.267 1.00 70.41 100 VAL C O 1
ATOM 3792 N N . ARG C 1 108 ? 47.208 -55.960 -20.141 1.00 62.03 101 ARG C N 1
ATOM 3793 C CA . ARG C 1 108 ? 46.586 -54.637 -20.038 1.00 56.72 101 ARG C CA 1
ATOM 3794 C C . ARG C 1 108 ? 46.897 -54.069 -18.682 1.00 66.12 101 ARG C C 1
ATOM 3795 O O . ARG C 1 108 ? 47.143 -54.803 -17.735 1.00 71.95 101 ARG C O 1
ATOM 3803 N N . TYR C 1 109 ? 46.880 -52.749 -18.600 1.00 74.63 102 TYR C N 1
ATOM 3804 C CA . TYR C 1 109 ? 46.913 -52.024 -17.336 1.00 74.37 102 TYR C CA 1
ATOM 3805 C C . TYR C 1 109 ? 45.843 -50.963 -17.385 1.00 76.58 102 TYR C C 1
ATOM 3806 O O . TYR C 1 109 ? 45.831 -50.138 -18.289 1.00 77.54 102 TYR C O 1
ATOM 3815 N N . ASN C 1 110 ? 44.939 -50.984 -16.416 1.00 76.87 103 ASN C N 1
ATOM 3816 C CA . ASN C 1 110 ? 43.813 -50.074 -16.434 1.00 70.61 103 ASN C CA 1
ATOM 3817 C C . ASN C 1 110 ? 43.779 -49.096 -15.274 1.00 80.52 103 ASN C C 1
ATOM 3818 O O . ASN C 1 110 ? 44.010 -49.442 -14.112 1.00 83.55 103 ASN C O 1
ATOM 3823 N N . PHE C 1 111 ? 43.465 -47.855 -15.607 1.00 85.60 104 PHE C N 1
ATOM 3824 C CA . PHE C 1 111 ? 43.164 -46.853 -14.602 1.00 77.42 104 PHE C CA 1
ATOM 3825 C C . PHE C 1 111 ? 41.677 -46.649 -14.485 1.00 76.88 104 PHE C C 1
ATOM 3826 O O . PHE C 1 111 ? 41.100 -45.965 -15.291 1.00 81.95 104 PHE C O 1
ATOM 3834 N N . PHE C 1 112 ? 41.065 -47.246 -13.471 1.00 79.18 105 PHE C N 1
ATOM 3835 C CA . PHE C 1 112 ? 39.664 -46.965 -13.135 1.00 82.71 105 PHE C CA 1
ATOM 3836 C C . PHE C 1 112 ? 39.497 -45.848 -12.112 1.00 92.13 105 PHE C C 1
ATOM 3837 O O . PHE C 1 112 ? 40.158 -45.826 -11.076 1.00 101.74 105 PHE C O 1
ATOM 3845 N N . SER C 1 113 ? 38.606 -44.917 -12.398 1.00 93.94 106 SER C N 1
ATOM 3846 C CA . SER C 1 113 ? 38.189 -43.958 -11.387 1.00 96.76 106 SER C CA 1
ATOM 3847 C C . SER C 1 113 ? 36.754 -43.548 -11.643 1.00 98.25 106 SER C C 1
ATOM 3848 O O . SER C 1 113 ? 36.298 -43.542 -12.786 1.00 95.03 106 SER C O 1
ATOM 3851 N N . GLY C 1 114 ? 36.047 -43.210 -10.574 1.00 100.80 107 GLY C N 1
ATOM 3852 C CA . GLY C 1 114 ? 34.652 -42.825 -10.661 1.00 103.63 107 GLY C CA 1
ATOM 3853 C C . GLY C 1 114 ? 34.179 -42.301 -9.325 1.00 111.77 107 GLY C C 1
ATOM 3854 O O . GLY C 1 114 ? 34.969 -41.790 -8.548 1.00 115.52 107 GLY C O 1
ATOM 3855 N N . GLY C 1 115 ? 32.887 -42.438 -9.054 1.00 116.33 108 GLY C N 1
ATOM 3856 C CA . GLY C 1 115 ? 32.283 -41.906 -7.840 1.00 114.84 108 GLY C CA 1
ATOM 3857 C C . GLY C 1 115 ? 31.088 -41.015 -8.124 1.00 110.68 108 GLY C C 1
ATOM 3858 O O . GLY C 1 115 ? 30.502 -41.085 -9.199 1.00 103.81 108 GLY C O 1
ATOM 3859 N N . TYR C 1 116 ? 30.729 -40.179 -7.152 1.00 116.51 109 TYR C N 1
ATOM 3860 C CA . TYR C 1 116 ? 29.622 -39.230 -7.309 1.00 119.61 109 TYR C CA 1
ATOM 3861 C C . TYR C 1 116 ? 29.941 -37.838 -6.755 1.00 119.00 109 TYR C C 1
ATOM 3862 O O . TYR C 1 116 ? 30.667 -37.695 -5.776 1.00 111.04 109 TYR C O 1
ATOM 3871 N N . THR C 1 117 ? 29.399 -36.814 -7.405 1.00 121.97 110 THR C N 1
ATOM 3872 C CA . THR C 1 117 ? 29.508 -35.464 -6.900 1.00 124.64 110 THR C CA 1
ATOM 3873 C C . THR C 1 117 ? 28.142 -34.948 -6.537 1.00 130.93 110 THR C C 1
ATOM 3874 O O . THR C 1 117 ? 27.119 -35.590 -6.782 1.00 130.63 110 THR C O 1
ATOM 3878 N N . ASP C 1 118 ? 28.142 -33.750 -5.977 1.00 136.30 111 ASP C N 1
ATOM 3879 C CA . ASP C 1 118 ? 26.943 -33.199 -5.401 1.00 143.78 111 ASP C CA 1
ATOM 3880 C C . ASP C 1 118 ? 26.631 -31.798 -5.930 1.00 152.24 111 ASP C C 1
ATOM 3881 O O . ASP C 1 118 ? 27.366 -30.845 -5.658 1.00 154.71 111 ASP C O 1
ATOM 3886 N N . PRO C 1 119 ? 25.534 -31.675 -6.695 1.00 153.35 112 PRO C N 1
ATOM 3887 C CA . PRO C 1 119 ? 25.136 -30.398 -7.280 1.00 156.95 112 PRO C CA 1
ATOM 3888 C C . PRO C 1 119 ? 24.111 -29.734 -6.367 1.00 163.71 112 PRO C C 1
ATOM 3889 O O . PRO C 1 119 ? 23.633 -28.640 -6.657 1.00 163.44 112 PRO C O 1
ATOM 3893 N N . GLU C 1 120 ? 23.796 -30.426 -5.271 1.00 169.94 113 GLU C N 1
ATOM 3894 C CA . GLU C 1 120 ? 22.815 -30.013 -4.262 1.00 175.85 113 GLU C CA 1
ATOM 3895 C C . GLU C 1 120 ? 21.439 -30.627 -4.579 1.00 174.59 113 GLU C C 1
ATOM 3896 O O . GLU C 1 120 ? 21.087 -30.783 -5.752 1.00 168.72 113 GLU C O 1
ATOM 3902 N N . ASP C 1 121 ? 20.647 -30.941 -3.551 1.00 180.53 114 ASP C N 1
ATOM 3903 C CA . ASP C 1 121 ? 20.791 -30.372 -2.202 1.00 187.03 114 ASP C CA 1
ATOM 3904 C C . ASP C 1 121 ? 21.765 -31.038 -1.181 1.00 161.52 114 ASP C C 1
ATOM 3905 O O . ASP C 1 121 ? 22.983 -31.026 -1.370 1.00 139.08 114 ASP C O 1
ATOM 3910 N N . ASN C 1 122 ? 21.220 -31.553 -0.077 1.00 180.89 115 ASN C N 1
ATOM 3911 C CA . ASN C 1 122 ? 22.022 -31.990 1.074 1.00 187.22 115 ASN C CA 1
ATOM 3912 C C . ASN C 1 122 ? 23.217 -32.772 0.616 1.00 182.35 115 ASN C C 1
ATOM 3913 O O . ASN C 1 122 ? 23.191 -33.274 -0.488 1.00 185.04 115 ASN C O 1
ATOM 3918 N N . LEU C 1 123 ? 24.245 -32.882 1.456 1.00 181.37 116 LEU C N 1
ATOM 3919 C CA . LEU C 1 123 ? 25.457 -33.670 1.159 1.00 176.01 116 LEU C CA 1
ATOM 3920 C C . LEU C 1 123 ? 26.697 -33.078 1.815 1.00 176.40 116 LEU C C 1
ATOM 3921 O O . LEU C 1 123 ? 27.813 -33.392 1.414 1.00 175.57 116 LEU C O 1
ATOM 3926 N N . THR C 1 124 ? 26.505 -32.232 2.819 1.00 182.34 117 THR C N 1
ATOM 3927 C CA . THR C 1 124 ? 27.547 -31.297 3.263 1.00 185.10 117 THR C CA 1
ATOM 3928 C C . THR C 1 124 ? 28.210 -30.618 2.043 1.00 180.13 117 THR C C 1
ATOM 3929 O O . THR C 1 124 ? 29.302 -30.042 2.144 1.00 177.41 117 THR C O 1
ATOM 3933 N N . ILE C 1 125 ? 27.518 -30.700 0.899 1.00 176.30 118 ILE C N 1
ATOM 3934 C CA . ILE C 1 125 ? 27.888 -30.014 -0.347 1.00 174.96 118 ILE C CA 1
ATOM 3935 C C . ILE C 1 125 ? 29.282 -30.380 -0.899 1.00 173.49 118 ILE C C 1
ATOM 3936 O O . ILE C 1 125 ? 30.182 -29.539 -0.858 1.00 189.86 118 ILE C O 1
ATOM 3941 N N . LYS C 1 126 ? 29.469 -31.597 -1.431 1.00 145.82 119 LYS C N 1
ATOM 3942 C CA . LYS C 1 126 ? 30.812 -32.051 -1.801 1.00 120.24 119 LYS C CA 1
ATOM 3943 C C . LYS C 1 126 ? 30.906 -33.178 -2.868 1.00 132.20 119 LYS C C 1
ATOM 3944 O O . LYS C 1 126 ? 29.961 -33.455 -3.605 1.00 125.93 119 LYS C O 1
ATOM 3950 N N . ALA C 1 127 ? 32.065 -33.830 -2.953 1.00 131.91 120 ALA C N 1
ATOM 3951 C CA . ALA C 1 127 ? 32.296 -34.868 -3.976 1.00 122.12 120 ALA C CA 1
ATOM 3952 C C . ALA C 1 127 ? 33.061 -36.104 -3.480 1.00 122.43 120 ALA C C 1
ATOM 3953 O O . ALA C 1 127 ? 33.931 -36.027 -2.610 1.00 123.77 120 ALA C O 1
ATOM 3955 N N . GLN C 1 128 ? 32.733 -37.258 -4.043 1.00 122.68 121 GLN C N 1
ATOM 3956 C CA . GLN C 1 128 ? 33.467 -38.477 -3.718 1.00 123.80 121 GLN C CA 1
ATOM 3957 C C . GLN C 1 128 ? 34.042 -39.199 -4.946 1.00 114.53 121 GLN C C 1
ATOM 3958 O O . GLN C 1 128 ? 33.393 -39.293 -5.989 1.00 115.29 121 GLN C O 1
ATOM 3964 N N . THR C 1 129 ? 35.271 -39.685 -4.811 1.00 110.41 122 THR C N 1
ATOM 3965 C CA . THR C 1 129 ? 35.983 -40.360 -5.912 1.00 107.75 122 THR C CA 1
ATOM 3966 C C . THR C 1 129 ? 36.612 -41.680 -5.455 1.00 102.44 122 THR C C 1
ATOM 3967 O O . THR C 1 129 ? 37.261 -41.715 -4.414 1.00 105.58 122 THR C O 1
ATOM 3971 N N . ILE C 1 130 ? 36.391 -42.763 -6.207 1.00 97.49 123 ILE C N 1
ATOM 3972 C CA . ILE C 1 130 ? 37.095 -44.021 -5.967 1.00 99.98 123 ILE C CA 1
ATOM 3973 C C . ILE C 1 130 ? 37.998 -44.302 -7.168 1.00 99.69 123 ILE C C 1
ATOM 3974 O O . ILE C 1 130 ? 37.622 -44.002 -8.309 1.00 100.06 123 ILE C O 1
ATOM 3979 N N . SER C 1 131 ? 39.196 -44.837 -6.914 1.00 89.70 124 SER C N 1
ATOM 3980 C CA . SER C 1 131 ? 40.053 -45.288 -8.009 1.00 80.64 124 SER C CA 1
ATOM 3981 C C . SER C 1 131 ? 40.732 -46.630 -7.721 1.00 79.08 124 SER C C 1
ATOM 3982 O O . SER C 1 131 ? 40.924 -46.999 -6.572 1.00 84.80 124 SER C O 1
ATOM 3985 N N . SER C 1 132 ? 41.054 -47.371 -8.783 1.00 72.06 125 SER C N 1
ATOM 3986 C CA . SER C 1 132 ? 41.724 -48.667 -8.687 1.00 66.30 125 SER C CA 1
ATOM 3987 C C . SER C 1 132 ? 42.554 -48.882 -9.942 1.00 70.79 125 SER C C 1
ATOM 3988 O O . SER C 1 132 ? 42.068 -48.735 -11.063 1.00 74.36 125 SER C O 1
ATOM 3991 N N . ASN C 1 133 ? 43.829 -49.202 -9.761 1.00 78.33 126 ASN C N 1
ATOM 3992 C CA . ASN C 1 133 ? 44.712 -49.503 -10.900 1.00 69.82 126 ASN C CA 1
ATOM 3993 C C . ASN C 1 133 ? 44.982 -51.001 -10.993 1.00 64.94 126 ASN C C 1
ATOM 3994 O O . ASN C 1 133 ? 45.310 -51.635 -10.014 1.00 68.66 126 ASN C O 1
ATOM 3999 N N . GLN C 1 134 ? 44.809 -51.594 -12.158 1.00 65.29 127 GLN C N 1
ATOM 4000 C CA . GLN C 1 134 ? 44.747 -53.040 -12.207 1.00 63.55 127 GLN C CA 1
ATOM 4001 C C . GLN C 1 134 ? 45.457 -53.611 -13.409 1.00 72.53 127 GLN C C 1
ATOM 4002 O O . GLN C 1 134 ? 45.389 -53.044 -14.488 1.00 73.24 127 GLN C O 1
ATOM 4008 N N . LEU C 1 135 ? 46.113 -54.752 -13.200 1.00 73.49 128 LEU C N 1
ATOM 4009 C CA . LEU C 1 135 ? 46.663 -55.563 -14.273 1.00 69.54 128 LEU C CA 1
ATOM 4010 C C . LEU C 1 135 ? 45.590 -56.487 -14.880 1.00 69.29 128 LEU C C 1
ATOM 4011 O O . LEU C 1 135 ? 44.829 -57.128 -14.164 1.00 72.48 128 LEU C O 1
ATOM 4016 N N . GLY C 1 136 ? 45.536 -56.561 -16.206 1.00 64.06 129 GLY C N 1
ATOM 4017 C CA . GLY C 1 136 ? 44.598 -57.448 -16.864 1.00 58.33 129 GLY C CA 1
ATOM 4018 C C . GLY C 1 136 ? 45.282 -58.316 -17.888 1.00 66.00 129 GLY C C 1
ATOM 4019 O O . GLY C 1 136 ? 46.399 -58.030 -18.305 1.00 69.12 129 GLY C O 1
ATOM 4020 N N . LEU C 1 137 ? 44.605 -59.385 -18.284 1.00 67.54 130 LEU C N 1
ATOM 4021 C CA . LEU C 1 137 ? 45.027 -60.208 -19.410 1.00 70.19 130 LEU C CA 1
ATOM 4022 C C . LEU C 1 137 ? 43.838 -60.355 -20.350 1.00 68.68 130 LEU C C 1
ATOM 4023 O O . LEU C 1 137 ? 42.675 -60.331 -19.906 1.00 68.60 130 LEU C O 1
ATOM 4028 N N . GLY C 1 138 ? 44.121 -60.529 -21.636 1.00 54.13 131 GLY C N 1
ATOM 4029 C CA . GLY C 1 138 ? 43.056 -60.717 -22.584 1.00 55.05 131 GLY C CA 1
ATOM 4030 C C . GLY C 1 138 ? 43.378 -61.487 -23.840 1.00 66.16 131 GLY C C 1
ATOM 4031 O O . GLY C 1 138 ? 44.547 -61.675 -24.198 1.00 65.33 131 GLY C O 1
ATOM 4032 N N . LEU C 1 139 ? 42.325 -61.936 -24.521 1.00 63.63 132 LEU C N 1
ATOM 4033 C CA . LEU C 1 139 ? 42.477 -62.411 -25.873 1.00 64.02 132 LEU C CA 1
ATOM 4034 C C . LEU C 1 139 ? 41.368 -61.836 -26.717 1.00 64.23 132 LEU C C 1
ATOM 4035 O O . LEU C 1 139 ? 40.539 -61.118 -26.220 1.00 74.03 132 LEU C O 1
ATOM 4040 N N . GLY C 1 140 ? 41.379 -62.104 -28.006 1.00 60.32 133 GLY C N 1
ATOM 4041 C CA . GLY C 1 140 ? 40.425 -61.480 -28.892 1.00 62.70 133 GLY C CA 1
ATOM 4042 C C . GLY C 1 140 ? 40.678 -61.890 -30.330 1.00 68.85 133 GLY C C 1
ATOM 4043 O O . GLY C 1 140 ? 41.591 -62.675 -30.600 1.00 64.68 133 GLY C O 1
ATOM 4044 N N . VAL C 1 141 ? 39.847 -61.384 -31.243 1.00 69.30 134 VAL C N 1
ATOM 4045 C CA . VAL C 1 141 ? 40.065 -61.564 -32.666 1.00 65.47 134 VAL C CA 1
ATOM 4046 C C . VAL C 1 141 ? 40.053 -60.221 -33.386 1.00 64.52 134 VAL C C 1
ATOM 4047 O O . VAL C 1 141 ? 39.125 -59.422 -33.234 1.00 69.84 134 VAL C O 1
ATOM 4051 N N . ARG C 1 142 ? 41.105 -59.963 -34.158 1.00 58.42 135 ARG C N 1
ATOM 4052 C CA . ARG C 1 142 ? 41.167 -58.737 -34.957 1.00 62.55 135 ARG C CA 1
ATOM 4053 C C . ARG C 1 142 ? 40.945 -59.068 -36.441 1.00 66.51 135 ARG C C 1
ATOM 4054 O O . ARG C 1 142 ? 41.554 -59.980 -36.977 1.00 74.23 135 ARG C O 1
ATOM 4062 N N . ALA C 1 143 ? 40.023 -58.369 -37.083 1.00 64.05 136 ALA C N 1
ATOM 4063 C CA . ALA C 1 143 ? 39.695 -58.641 -38.488 1.00 68.91 136 ALA C CA 1
ATOM 4064 C C . ALA C 1 143 ? 39.931 -57.390 -39.274 1.00 71.02 136 ALA C C 1
ATOM 4065 O O . ALA C 1 143 ? 39.325 -56.372 -38.996 1.00 75.45 136 ALA C O 1
ATOM 4067 N N . ALA C 1 144 ? 40.845 -57.433 -40.234 1.00 77.49 137 ALA C N 1
ATOM 4068 C CA . ALA C 1 144 ? 41.114 -56.215 -41.002 1.00 82.22 137 ALA C CA 1
ATOM 4069 C C . ALA C 1 144 ? 40.784 -56.404 -42.484 1.00 84.82 137 ALA C C 1
ATOM 4070 O O . ALA C 1 144 ? 41.175 -57.419 -43.078 1.00 85.68 137 ALA C O 1
ATOM 4072 N N . TYR C 1 145 ? 40.033 -55.466 -43.070 1.00 83.63 138 TYR C N 1
ATOM 4073 C CA . TYR C 1 145 ? 39.914 -55.470 -44.537 1.00 97.15 138 TYR C CA 1
ATOM 4074 C C . TYR C 1 145 ? 40.255 -54.203 -45.349 1.00 98.98 138 TYR C C 1
ATOM 4075 O O . TYR C 1 145 ? 39.819 -53.092 -45.039 1.00 101.80 138 TYR C O 1
ATOM 4084 N N . PRO C 1 146 ? 41.151 -54.383 -46.331 1.00 104.34 139 PRO C N 1
ATOM 4085 C CA . PRO C 1 146 ? 41.620 -53.453 -47.361 1.00 103.85 139 PRO C CA 1
ATOM 4086 C C . PRO C 1 146 ? 40.502 -52.612 -47.936 1.00 97.82 139 PRO C C 1
ATOM 4087 O O . PRO C 1 146 ? 39.575 -53.163 -48.520 1.00 98.64 139 PRO C O 1
ATOM 4091 N N . LEU C 1 147 ? 40.566 -51.305 -47.762 1.00 90.06 140 LEU C N 1
ATOM 4092 C CA . LEU C 1 147 ? 39.654 -50.421 -48.475 1.00 104.68 140 LEU C CA 1
ATOM 4093 C C . LEU C 1 147 ? 40.417 -49.738 -49.630 1.00 118.72 140 LEU C C 1
ATOM 4094 O O . LEU C 1 147 ? 40.194 -50.037 -50.795 1.00 120.86 140 LEU C O 1
ATOM 4099 N N . MET C 1 148 ? 41.305 -48.806 -49.287 1.00 123.67 141 MET C N 1
ATOM 4100 C CA . MET C 1 148 ? 42.305 -48.301 -50.211 1.00 123.89 141 MET C CA 1
ATOM 4101 C C . MET C 1 148 ? 43.625 -48.995 -49.907 1.00 131.26 141 MET C C 1
ATOM 4102 O O . MET C 1 148 ? 43.712 -49.806 -48.995 1.00 126.77 141 MET C O 1
ATOM 4107 N N . PRO C 1 149 ? 44.666 -48.705 -50.689 1.00 145.57 142 PRO C N 1
ATOM 4108 C CA . PRO C 1 149 ? 45.960 -49.188 -50.198 1.00 145.33 142 PRO C CA 1
ATOM 4109 C C . PRO C 1 149 ? 46.386 -48.277 -49.058 1.00 135.05 142 PRO C C 1
ATOM 4110 O O . PRO C 1 149 ? 46.194 -47.058 -49.176 1.00 134.51 142 PRO C O 1
ATOM 4114 N N . ASN C 1 150 ? 46.921 -48.843 -47.978 1.00 123.46 143 ASN C N 1
ATOM 4115 C CA . ASN C 1 150 ? 47.278 -48.040 -46.803 1.00 122.26 143 ASN C CA 1
ATOM 4116 C C . ASN C 1 150 ? 46.087 -47.693 -45.897 1.00 114.66 143 ASN C C 1
ATOM 4117 O O . ASN C 1 150 ? 46.257 -46.996 -44.911 1.00 115.80 143 ASN C O 1
ATOM 4122 N N . LEU C 1 151 ? 44.886 -48.144 -46.247 1.00 108.88 144 LEU C N 1
ATOM 4123 C CA . LEU C 1 151 ? 43.705 -47.920 -45.409 1.00 107.36 144 LEU C CA 1
ATOM 4124 C C . LEU C 1 151 ? 42.871 -49.196 -45.216 1.00 105.48 144 LEU C C 1
ATOM 4125 O O . LEU C 1 151 ? 42.550 -49.880 -46.168 1.00 108.68 144 LEU C O 1
ATOM 4130 N N . SER C 1 152 ? 42.525 -49.508 -43.973 1.00 100.99 145 SER C N 1
ATOM 4131 C CA . SER C 1 152 ? 41.868 -50.766 -43.638 1.00 95.72 145 SER C CA 1
ATOM 4132 C C . SER C 1 152 ? 40.712 -50.560 -42.679 1.00 91.32 145 SER C C 1
ATOM 4133 O O . SER C 1 152 ? 40.830 -49.826 -41.707 1.00 96.10 145 SER C O 1
ATOM 4136 N N . LEU C 1 153 ? 39.589 -51.205 -42.952 1.00 84.40 146 LEU C N 1
ATOM 4137 C CA . LEU C 1 153 ? 38.524 -51.295 -41.968 1.00 85.11 146 LEU C CA 1
ATOM 4138 C C . LEU C 1 153 ? 38.944 -52.379 -40.968 1.00 88.75 146 LEU C C 1
ATOM 4139 O O . LEU C 1 153 ? 39.459 -53.448 -41.349 1.00 85.69 146 LEU C O 1
ATOM 4144 N N . VAL C 1 154 ? 38.761 -52.091 -39.683 1.00 88.87 147 VAL C N 1
ATOM 4145 C CA . VAL C 1 154 ? 39.199 -53.008 -38.645 1.00 84.56 147 VAL C CA 1
ATOM 4146 C C . VAL C 1 154 ? 38.041 -53.300 -37.732 1.00 74.12 147 VAL C C 1
ATOM 4147 O O . VAL C 1 154 ? 37.360 -52.389 -37.286 1.00 80.17 147 VAL C O 1
ATOM 4151 N N . GLY C 1 155 ? 37.844 -54.576 -37.448 1.00 68.14 148 GLY C N 1
ATOM 4152 C CA . GLY C 1 155 ? 36.864 -55.048 -36.486 1.00 66.54 148 GLY C CA 1
ATOM 4153 C C . GLY C 1 155 ? 37.537 -55.872 -35.404 1.00 68.54 148 GLY C C 1
ATOM 4154 O O . GLY C 1 155 ? 38.403 -56.696 -35.650 1.00 65.58 148 GLY C O 1
ATOM 4155 N N . ASP C 1 156 ? 37.129 -55.655 -34.173 1.00 77.06 149 ASP C N 1
ATOM 4156 C CA . ASP C 1 156 ? 37.829 -56.255 -33.058 1.00 73.34 149 ASP C CA 1
ATOM 4157 C C . ASP C 1 156 ? 36.811 -56.703 -32.041 1.00 65.28 149 ASP C C 1
ATOM 4158 O O . ASP C 1 156 ? 36.002 -55.886 -31.585 1.00 66.53 149 ASP C O 1
ATOM 4163 N N . LEU C 1 157 ? 36.830 -57.995 -31.713 1.00 57.70 150 LEU C N 1
ATOM 4164 C CA . LEU C 1 157 ? 36.134 -58.512 -30.533 1.00 62.53 150 LEU C CA 1
ATOM 4165 C C . LEU C 1 157 ? 37.121 -59.135 -29.561 1.00 67.93 150 LEU C C 1
ATOM 4166 O O . LEU C 1 157 ? 37.904 -59.986 -29.943 1.00 67.58 150 LEU C O 1
ATOM 4171 N N . GLY C 1 158 ? 37.085 -58.714 -28.303 1.00 72.72 151 GLY C N 1
ATOM 4172 C CA . GLY C 1 158 ? 37.960 -59.285 -27.291 1.00 67.65 151 GLY C CA 1
ATOM 4173 C C . GLY C 1 158 ? 37.326 -59.440 -25.931 1.00 66.69 151 GLY C C 1
ATOM 4174 O O . GLY C 1 158 ? 36.327 -58.804 -25.621 1.00 72.16 151 GLY C O 1
ATOM 4175 N N . VAL C 1 159 ? 37.908 -60.308 -25.117 1.00 68.52 152 VAL C N 1
ATOM 4176 C CA . VAL C 1 159 ? 37.533 -60.452 -23.702 1.00 71.30 152 VAL C CA 1
ATOM 4177 C C . VAL C 1 159 ? 38.740 -60.223 -22.793 1.00 69.38 152 VAL C C 1
ATOM 4178 O O . VAL C 1 159 ? 39.789 -60.775 -23.040 1.00 72.70 152 VAL C O 1
ATOM 4182 N N . ASP C 1 160 ? 38.606 -59.396 -21.765 1.00 68.65 153 ASP C N 1
ATOM 4183 C CA . ASP C 1 160 ? 39.726 -59.116 -20.840 1.00 68.64 153 ASP C CA 1
ATOM 4184 C C . ASP C 1 160 ? 39.388 -59.496 -19.400 1.00 64.56 153 ASP C C 1
ATOM 4185 O O . ASP C 1 160 ? 38.236 -59.379 -18.975 1.00 62.93 153 ASP C O 1
ATOM 4190 N N . TYR C 1 161 ? 40.372 -59.956 -18.637 1.00 59.97 154 TYR C N 1
ATOM 4191 C CA . TYR C 1 161 ? 40.155 -60.137 -17.186 1.00 54.53 154 TYR C CA 1
ATOM 4192 C C . TYR C 1 161 ? 41.070 -59.252 -16.360 1.00 60.97 154 TYR C C 1
ATOM 4193 O O . TYR C 1 161 ? 42.311 -59.267 -16.531 1.00 59.36 154 TYR C O 1
ATOM 4202 N N . TYR C 1 162 ? 40.490 -58.470 -15.459 1.00 65.70 155 TYR C N 1
ATOM 4203 C CA . TYR C 1 162 ? 41.345 -57.714 -14.510 1.00 73.11 155 TYR C CA 1
ATOM 4204 C C . TYR C 1 162 ? 41.407 -58.274 -13.113 1.00 66.29 155 TYR C C 1
ATOM 4205 O O . TYR C 1 162 ? 40.381 -58.467 -12.456 1.00 70.00 155 TYR C O 1
ATOM 4214 N N . PHE C 1 163 ? 42.621 -58.528 -12.654 1.00 62.98 156 PHE C N 1
ATOM 4215 C CA . PHE C 1 163 ? 42.838 -58.840 -11.229 1.00 62.71 156 PHE C CA 1
ATOM 4216 C C . PHE C 1 163 ? 42.472 -57.698 -10.275 1.00 68.43 156 PHE C C 1
ATOM 4217 O O . PHE C 1 163 ? 42.769 -56.533 -10.528 1.00 78.78 156 PHE C O 1
ATOM 4225 N N . GLN C 1 164 ? 41.837 -58.040 -9.161 1.00 69.94 157 GLN C N 1
ATOM 4226 C CA . GLN C 1 164 ? 41.529 -57.040 -8.138 1.00 71.23 157 GLN C CA 1
ATOM 4227 C C . GLN C 1 164 ? 42.797 -56.525 -7.489 1.00 74.28 157 GLN C C 1
ATOM 4228 O O . GLN C 1 164 ? 43.796 -57.255 -7.360 1.00 70.20 157 GLN C O 1
ATOM 4234 N N . ALA C 1 165 ? 42.700 -55.275 -7.050 1.00 73.10 158 ALA C N 1
ATOM 4235 C CA . ALA C 1 165 ? 43.806 -54.468 -6.597 1.00 68.87 158 ALA C CA 1
ATOM 4236 C C . ALA C 1 165 ? 43.269 -53.514 -5.535 1.00 74.74 158 ALA C C 1
ATOM 4237 O O . ALA C 1 165 ? 42.072 -53.469 -5.280 1.00 78.48 158 ALA C O 1
ATOM 4239 N N . CYS C 1 166 ? 44.158 -52.723 -4.945 1.00 81.49 159 CYS C N 1
ATOM 4240 C CA . CYS C 1 166 ? 43.779 -51.713 -3.963 1.00 80.62 159 CYS C CA 1
ATOM 4241 C C . CYS C 1 166 ? 42.768 -50.728 -4.529 1.00 85.35 159 CYS C C 1
ATOM 4242 O O . CYS C 1 166 ? 42.807 -50.411 -5.710 1.00 84.68 159 CYS C O 1
ATOM 4245 N N . PHE C 1 167 ? 41.876 -50.254 -3.656 1.00 89.28 160 PHE C N 1
ATOM 4246 C CA . PHE C 1 167 ? 40.986 -49.120 -3.918 1.00 85.46 160 PHE C CA 1
ATOM 4247 C C . PHE C 1 167 ? 41.412 -47.900 -3.095 1.00 86.68 160 PHE C C 1
ATOM 4248 O O . PHE C 1 167 ? 41.537 -47.984 -1.883 1.00 92.22 160 PHE C O 1
ATOM 4256 N N . THR C 1 168 ? 41.609 -46.771 -3.762 1.00 84.48 161 THR C N 1
ATOM 4257 C CA . THR C 1 168 ? 41.891 -45.493 -3.126 1.00 84.23 161 THR C CA 1
ATOM 4258 C C . THR C 1 168 ? 40.710 -44.511 -3.204 1.00 90.09 161 THR C C 1
ATOM 4259 O O . THR C 1 168 ? 40.303 -44.102 -4.295 1.00 90.64 161 THR C O 1
ATOM 4263 N N . ARG C 1 169 ? 40.178 -44.115 -2.044 1.00 100.37 162 ARG C N 1
ATOM 4264 C CA . ARG C 1 169 ? 39.009 -43.211 -1.963 1.00 102.26 162 ARG C CA 1
ATOM 4265 C C . ARG C 1 169 ? 39.396 -41.795 -1.580 1.00 105.23 162 ARG C C 1
ATOM 4266 O O . ARG C 1 169 ? 40.176 -41.581 -0.664 1.00 112.08 162 ARG C O 1
ATOM 4274 N N . VAL C 1 170 ? 38.825 -40.827 -2.276 1.00 103.95 163 VAL C N 1
ATOM 4275 C CA . VAL C 1 170 ? 39.041 -39.425 -1.936 1.00 107.40 163 VAL C CA 1
ATOM 4276 C C . VAL C 1 170 ? 37.722 -38.654 -1.718 1.00 106.13 163 VAL C C 1
ATOM 4277 O O . VAL C 1 170 ? 36.877 -38.532 -2.613 1.00 100.05 163 VAL C O 1
ATOM 4281 N N . GLU C 1 171 ? 37.558 -38.147 -0.504 1.00 113.49 164 GLU C N 1
ATOM 4282 C CA . GLU C 1 171 ? 36.380 -37.360 -0.136 1.00 121.22 164 GLU C CA 1
ATOM 4283 C C . GLU C 1 171 ? 36.704 -35.875 -0.242 1.00 122.55 164 GLU C C 1
ATOM 4284 O O . GLU C 1 171 ? 37.838 -35.471 -0.006 1.00 121.12 164 GLU C O 1
ATOM 4290 N N . GLU C 1 172 ? 35.727 -35.061 -0.622 1.00 129.92 165 GLU C N 1
ATOM 4291 C CA . GLU C 1 172 ? 35.937 -33.609 -0.647 1.00 139.81 165 GLU C CA 1
ATOM 4292 C C . GLU C 1 172 ? 34.997 -32.835 0.296 1.00 144.36 165 GLU C C 1
ATOM 4293 O O . GLU C 1 172 ? 33.845 -33.217 0.483 1.00 139.91 165 GLU C O 1
ATOM 4299 N N . ASP C 1 173 ? 35.529 -31.769 0.901 1.00 151.88 166 ASP C N 1
ATOM 4300 C CA . ASP C 1 173 ? 34.796 -30.874 1.805 1.00 158.73 166 ASP C CA 1
ATOM 4301 C C . ASP C 1 173 ? 34.141 -29.728 1.047 1.00 161.59 166 ASP C C 1
ATOM 4302 O O . ASP C 1 173 ? 34.553 -29.399 -0.073 1.00 156.98 166 ASP C O 1
ATOM 4307 N N . ASP C 1 174 ? 33.142 -29.107 1.677 1.00 169.80 167 ASP C N 1
ATOM 4308 C CA . ASP C 1 174 ? 32.532 -27.883 1.166 1.00 173.50 167 ASP C CA 1
ATOM 4309 C C . ASP C 1 174 ? 33.577 -26.770 1.044 1.00 164.75 167 ASP C C 1
ATOM 4310 O O . ASP C 1 174 ? 33.592 -26.029 0.062 1.00 157.44 167 ASP C O 1
ATOM 4315 N N . SER C 1 175 ? 34.450 -26.669 2.046 1.00 165.69 168 SER C N 1
ATOM 4316 C CA . SER C 1 175 ? 35.584 -25.744 2.018 1.00 167.84 168 SER C CA 1
ATOM 4317 C C . SER C 1 175 ? 36.688 -26.165 1.039 1.00 165.83 168 SER C C 1
ATOM 4318 O O . SER C 1 175 ? 37.634 -25.411 0.799 1.00 165.94 168 SER C O 1
ATOM 4321 N N . GLY C 1 176 ? 36.581 -27.376 0.498 1.00 161.67 169 GLY C N 1
ATOM 4322 C CA . GLY C 1 176 ? 37.551 -27.867 -0.467 1.00 159.04 169 GLY C CA 1
ATOM 4323 C C . GLY C 1 176 ? 38.487 -28.948 0.055 1.00 157.12 169 GLY C C 1
ATOM 4324 O O . GLY C 1 176 ? 39.140 -29.643 -0.734 1.00 151.58 169 GLY C O 1
ATOM 4325 N N . ASN C 1 177 ? 38.542 -29.099 1.381 1.00 157.82 170 ASN C N 1
ATOM 4326 C CA . ASN C 1 177 ? 39.470 -30.031 2.037 1.00 151.33 170 ASN C CA 1
ATOM 4327 C C . ASN C 1 177 ? 39.304 -31.505 1.672 1.00 142.71 170 ASN C C 1
ATOM 4328 O O . ASN C 1 177 ? 38.271 -32.125 1.955 1.00 134.78 170 ASN C O 1
ATOM 4333 N N . LYS C 1 178 ? 40.358 -32.056 1.071 1.00 139.42 171 LYS C N 1
ATOM 4334 C CA . LYS C 1 178 ? 40.392 -33.447 0.647 1.00 130.97 171 LYS C CA 1
ATOM 4335 C C . LYS C 1 178 ? 41.000 -34.362 1.706 1.00 121.98 171 LYS C C 1
ATOM 4336 O O . LYS C 1 178 ? 41.962 -34.011 2.388 1.00 124.24 171 LYS C O 1
ATOM 4342 N N . SER C 1 179 ? 40.408 -35.536 1.850 1.00 114.56 172 SER C N 1
ATOM 4343 C CA . SER C 1 179 ? 40.996 -36.596 2.649 1.00 115.20 172 SER C CA 1
ATOM 4344 C C . SER C 1 179 ? 41.075 -37.941 1.844 1.00 100.57 172 SER C C 1
ATOM 4345 O O . SER C 1 179 ? 40.284 -38.196 0.929 1.00 101.52 172 SER C O 1
ATOM 4348 N N . GLN C 1 180 ? 42.038 -38.787 2.186 1.00 92.84 173 GLN C N 1
ATOM 4349 C CA . GLN C 1 180 ? 42.304 -40.002 1.409 1.00 91.07 173 GLN C CA 1
ATOM 4350 C C . GLN C 1 180 ? 42.429 -41.251 2.283 1.00 89.18 173 GLN C C 1
ATOM 4351 O O . GLN C 1 180 ? 42.952 -41.217 3.387 1.00 90.48 173 GLN C O 1
ATOM 4357 N N . SER C 1 181 ? 41.907 -42.353 1.780 1.00 88.29 174 SER C N 1
ATOM 4358 C CA . SER C 1 181 ? 41.963 -43.619 2.489 1.00 91.32 174 SER C CA 1
ATOM 4359 C C . SER C 1 181 ? 42.023 -44.717 1.439 1.00 90.89 174 SER C C 1
ATOM 4360 O O . SER C 1 181 ? 41.794 -44.477 0.252 1.00 90.29 174 SER C O 1
ATOM 4363 N N . SER C 1 182 ? 42.340 -45.927 1.856 1.00 88.14 175 SER C N 1
ATOM 4364 C CA . SER C 1 182 ? 42.432 -46.967 0.861 1.00 90.41 175 SER C CA 1
ATOM 4365 C C . SER C 1 182 ? 42.227 -48.310 1.496 1.00 83.59 175 SER C C 1
ATOM 4366 O O . SER C 1 182 ? 42.221 -48.441 2.707 1.00 81.81 175 SER C O 1
ATOM 4369 N N . VAL C 1 183 ? 42.056 -49.316 0.668 1.00 79.89 176 VAL C N 1
ATOM 4370 C CA . VAL C 1 183 ? 41.891 -50.638 1.194 1.00 81.14 176 VAL C CA 1
ATOM 4371 C C . VAL C 1 183 ? 42.431 -51.618 0.138 1.00 75.91 176 VAL C C 1
ATOM 4372 O O . VAL C 1 183 ? 42.368 -51.346 -1.057 1.00 74.43 176 VAL C O 1
ATOM 4376 N N . CYS C 1 184 ? 43.006 -52.728 0.592 1.00 74.01 177 CYS C N 1
ATOM 4377 C CA . CYS C 1 184 ? 43.689 -53.668 -0.278 1.00 74.07 177 CYS C CA 1
ATOM 4378 C C . CYS C 1 184 ? 43.199 -55.077 -0.018 1.00 79.36 177 CYS C C 1
ATOM 4379 O O . CYS C 1 184 ? 42.738 -55.387 1.058 1.00 80.41 177 CYS C O 1
ATOM 4382 N N . PRO C 1 185 ? 43.301 -55.948 -1.016 1.00 81.78 178 PRO C N 1
ATOM 4383 C CA . PRO C 1 185 ? 43.097 -57.382 -0.738 1.00 81.88 178 PRO C CA 1
ATOM 4384 C C . PRO C 1 185 ? 44.049 -57.784 0.386 1.00 94.67 178 PRO C C 1
ATOM 4385 O O . PRO C 1 185 ? 45.170 -57.281 0.335 1.00 113.89 178 PRO C O 1
ATOM 4389 N N . GLY C 1 186 ? 43.688 -58.569 1.397 1.00 87.91 179 GLY C N 1
ATOM 4390 C CA . GLY C 1 186 ? 42.352 -58.773 1.877 1.00 85.21 179 GLY C CA 1
ATOM 4391 C C . GLY C 1 186 ? 42.394 -58.075 3.235 1.00 92.51 179 GLY C C 1
ATOM 4392 O O . GLY C 1 186 ? 42.610 -58.657 4.280 1.00 90.05 179 GLY C O 1
ATOM 4393 N N . ASP C 1 187 ? 42.241 -56.767 3.184 1.00 96.31 180 ASP C N 1
ATOM 4394 C CA . ASP C 1 187 ? 42.073 -55.964 4.351 1.00 95.03 180 ASP C CA 1
ATOM 4395 C C . ASP C 1 187 ? 40.647 -56.191 4.826 1.00 97.79 180 ASP C C 1
ATOM 4396 O O . ASP C 1 187 ? 39.801 -56.652 4.066 1.00 90.46 180 ASP C O 1
ATOM 4401 N N . SER C 1 188 ? 40.368 -55.814 6.068 1.00 101.63 181 SER C N 1
ATOM 4402 C CA . SER C 1 188 ? 39.089 -56.113 6.667 1.00 106.01 181 SER C CA 1
ATOM 4403 C C . SER C 1 188 ? 37.914 -55.658 5.804 1.00 104.03 181 SER C C 1
ATOM 4404 O O . SER C 1 188 ? 37.022 -56.463 5.491 1.00 109.37 181 SER C O 1
ATOM 4407 N N . GLY C 1 189 ? 37.886 -54.397 5.401 1.00 93.02 182 GLY C N 1
ATOM 4408 C CA . GLY C 1 189 ? 36.726 -53.964 4.626 1.00 96.91 182 GLY C CA 1
ATOM 4409 C C . GLY C 1 189 ? 36.641 -54.370 3.144 1.00 101.90 182 GLY C C 1
ATOM 4410 O O . GLY C 1 189 ? 35.750 -53.913 2.437 1.00 100.73 182 GLY C O 1
ATOM 4411 N N . TYR C 1 190 ? 37.552 -55.220 2.664 1.00 98.47 183 TYR C N 1
ATOM 4412 C CA . TYR C 1 190 ? 37.758 -55.326 1.232 1.00 93.80 183 TYR C CA 1
ATOM 4413 C C . TYR C 1 190 ? 36.584 -55.875 0.452 1.00 93.68 183 TYR C C 1
ATOM 4414 O O . TYR C 1 190 ? 36.072 -55.176 -0.413 1.00 100.68 183 TYR C O 1
ATOM 4423 N N . GLU C 1 191 ? 36.158 -57.105 0.745 1.00 94.71 184 GLU C N 1
ATOM 4424 C CA . GLU C 1 191 ? 35.041 -57.752 0.015 1.00 95.02 184 GLU C CA 1
ATOM 4425 C C . GLU C 1 191 ? 33.801 -56.875 -0.223 1.00 98.29 184 GLU C C 1
ATOM 4426 O O . GLU C 1 191 ? 33.199 -56.939 -1.286 1.00 104.67 184 GLU C O 1
ATOM 4432 N N . ASP C 1 192 ? 33.416 -56.070 0.761 1.00 98.43 185 ASP C N 1
ATOM 4433 C CA . ASP C 1 192 ? 32.278 -55.177 0.602 1.00 106.78 185 ASP C CA 1
ATOM 4434 C C . ASP C 1 192 ? 32.536 -54.092 -0.419 1.00 104.36 185 ASP C C 1
ATOM 4435 O O . ASP C 1 192 ? 31.735 -53.892 -1.316 1.00 111.74 185 ASP C O 1
ATOM 4440 N N . VAL C 1 193 ? 33.637 -53.372 -0.259 1.00 99.41 186 VAL C N 1
ATOM 4441 C CA . VAL C 1 193 ? 34.007 -52.317 -1.186 1.00 97.17 186 VAL C CA 1
ATOM 4442 C C . VAL C 1 193 ? 34.061 -52.886 -2.601 1.00 101.45 186 VAL C C 1
ATOM 4443 O O . VAL C 1 193 ? 33.604 -52.260 -3.566 1.00 102.58 186 VAL C O 1
ATOM 4447 N N . ASN C 1 194 ? 34.606 -54.092 -2.711 1.00 94.59 187 ASN C N 1
ATOM 4448 C CA . ASN C 1 194 ? 34.732 -54.753 -3.989 1.00 89.51 187 ASN C CA 1
ATOM 4449 C C . ASN C 1 194 ? 33.398 -55.112 -4.640 1.00 98.60 187 ASN C C 1
ATOM 4450 O O . ASN C 1 194 ? 33.267 -55.023 -5.863 1.00 108.11 187 ASN C O 1
ATOM 4455 N N . LYS C 1 195 ? 32.433 -55.550 -3.835 1.00 95.95 188 LYS C N 1
ATOM 4456 C CA . LYS C 1 195 ? 31.071 -55.818 -4.305 1.00 94.80 188 LYS C CA 1
ATOM 4457 C C . LYS C 1 195 ? 30.411 -54.540 -4.762 1.00 96.20 188 LYS C C 1
ATOM 4458 O O . LYS C 1 195 ? 29.772 -54.486 -5.800 1.00 105.40 188 LYS C O 1
ATOM 4464 N N . PHE C 1 196 ? 30.574 -53.498 -3.982 1.00 95.20 189 PHE C N 1
ATOM 4465 C CA . PHE C 1 196 ? 29.840 -52.281 -4.220 1.00 98.26 189 PHE C CA 1
ATOM 4466 C C . PHE C 1 196 ? 30.429 -51.557 -5.442 1.00 98.62 189 PHE C C 1
ATOM 4467 O O . PHE C 1 196 ? 29.705 -51.178 -6.349 1.00 99.24 189 PHE C O 1
ATOM 4475 N N . VAL C 1 197 ? 31.747 -51.393 -5.472 1.00 98.51 190 VAL C N 1
ATOM 4476 C CA . VAL C 1 197 ? 32.419 -50.644 -6.538 1.00 91.17 190 VAL C CA 1
ATOM 4477 C C . VAL C 1 197 ? 32.506 -51.502 -7.787 1.00 89.16 190 VAL C C 1
ATOM 4478 O O . VAL C 1 197 ? 32.916 -52.661 -7.740 1.00 86.12 190 VAL C O 1
ATOM 4482 N N . THR C 1 198 ? 32.148 -50.934 -8.922 1.00 93.03 191 THR C N 1
ATOM 4483 C CA . THR C 1 198 ? 32.162 -51.721 -10.150 1.00 95.35 191 THR C CA 1
ATOM 4484 C C . THR C 1 198 ? 33.380 -51.402 -11.006 1.00 97.79 191 THR C C 1
ATOM 4485 O O . THR C 1 198 ? 33.240 -50.876 -12.105 1.00 105.46 191 THR C O 1
ATOM 4489 N N . GLN C 1 199 ? 34.575 -51.706 -10.507 1.00 89.89 192 GLN C N 1
ATOM 4490 C CA . GLN C 1 199 ? 35.764 -51.533 -11.323 1.00 83.38 192 GLN C CA 1
ATOM 4491 C C . GLN C 1 199 ? 35.891 -52.770 -12.225 1.00 80.55 192 GLN C C 1
ATOM 4492 O O . GLN C 1 199 ? 35.269 -53.795 -11.966 1.00 86.40 192 GLN C O 1
ATOM 4498 N N . PRO C 1 200 ? 36.672 -52.675 -13.298 1.00 72.38 193 PRO C N 1
ATOM 4499 C CA . PRO C 1 200 ? 36.812 -53.835 -14.177 1.00 67.49 193 PRO C CA 1
ATOM 4500 C C . PRO C 1 200 ? 37.134 -55.158 -13.469 1.00 76.32 193 PRO C C 1
ATOM 4501 O O . PRO C 1 200 ? 37.988 -55.264 -12.557 1.00 77.66 193 PRO C O 1
ATOM 4505 N N . GLU C 1 201 ? 36.424 -56.177 -13.935 1.00 72.78 194 GLU C N 1
ATOM 4506 C CA . GLU C 1 201 ? 36.741 -57.559 -13.666 1.00 68.98 194 GLU C CA 1
ATOM 4507 C C . GLU C 1 201 ? 36.772 -58.301 -15.022 1.00 73.06 194 GLU C C 1
ATOM 4508 O O . GLU C 1 201 ? 37.837 -58.382 -15.626 1.00 82.09 194 GLU C O 1
ATOM 4514 N N . TRP C 1 202 ? 35.626 -58.805 -15.513 1.00 69.78 195 TRP C N 1
ATOM 4515 C CA . TRP C 1 202 ? 35.493 -59.304 -16.899 1.00 59.33 195 TRP C CA 1
ATOM 4516 C C . TRP C 1 202 ? 35.001 -58.189 -17.782 1.00 64.74 195 TRP C C 1
ATOM 4517 O O . TRP C 1 202 ? 33.982 -57.597 -17.494 1.00 78.14 195 TRP C O 1
ATOM 4528 N N . VAL C 1 203 ? 35.733 -57.881 -18.842 1.00 62.17 196 VAL C N 1
ATOM 4529 C CA . VAL C 1 203 ? 35.368 -56.791 -19.769 1.00 58.37 196 VAL C CA 1
ATOM 4530 C C . VAL C 1 203 ? 35.173 -57.359 -21.171 1.00 64.36 196 VAL C C 1
ATOM 4531 O O . VAL C 1 203 ? 36.014 -58.132 -21.659 1.00 68.21 196 VAL C O 1
ATOM 4535 N N . LEU C 1 204 ? 34.041 -57.021 -21.789 1.00 65.78 197 LEU C N 1
ATOM 4536 C CA . LEU C 1 204 ? 33.792 -57.321 -23.194 1.00 69.08 197 LEU C CA 1
ATOM 4537 C C . LEU C 1 204 ? 34.279 -56.167 -24.061 1.00 71.36 197 LEU C C 1
ATOM 4538 O O . LEU C 1 204 ? 34.033 -55.007 -23.730 1.00 66.73 197 LEU C O 1
ATOM 4543 N N . LYS C 1 205 ? 34.986 -56.477 -25.152 1.00 72.17 198 LYS C N 1
ATOM 4544 C CA . LYS C 1 205 ? 35.428 -55.445 -26.105 1.00 73.20 198 LYS C CA 1
ATOM 4545 C C . LYS C 1 205 ? 34.800 -55.630 -27.489 1.00 75.25 198 LYS C C 1
ATOM 4546 O O . LYS C 1 205 ? 34.862 -56.723 -28.062 1.00 78.91 198 LYS C O 1
ATOM 4552 N N . LEU C 1 206 ? 34.171 -54.581 -28.012 1.00 75.70 199 LEU C N 1
ATOM 4553 C CA . LEU C 1 206 ? 33.706 -54.588 -29.405 1.00 77.87 199 LEU C CA 1
ATOM 4554 C C . LEU C 1 206 ? 34.002 -53.271 -30.071 1.00 77.76 199 LEU C C 1
ATOM 4555 O O . LEU C 1 206 ? 33.430 -52.276 -29.710 1.00 83.03 199 LEU C O 1
ATOM 4560 N N . ARG C 1 207 ? 34.902 -53.251 -31.040 1.00 74.56 200 ARG C N 1
ATOM 4561 C CA . ARG C 1 207 ? 35.285 -51.983 -31.655 1.00 73.13 200 ARG C CA 1
ATOM 4562 C C . ARG C 1 207 ? 35.379 -52.054 -33.181 1.00 81.07 200 ARG C C 1
ATOM 4563 O O . ARG C 1 207 ? 35.743 -53.083 -33.739 1.00 80.00 200 ARG C O 1
ATOM 4571 N N . LEU C 1 208 ? 35.015 -50.949 -33.836 1.00 86.68 201 LEU C N 1
ATOM 4572 C CA . LEU C 1 208 ? 35.108 -50.779 -35.284 1.00 80.71 201 LEU C CA 1
ATOM 4573 C C . LEU C 1 208 ? 35.959 -49.579 -35.467 1.00 84.95 201 LEU C C 1
ATOM 4574 O O . LEU C 1 208 ? 35.864 -48.633 -34.694 1.00 91.89 201 LEU C O 1
ATOM 4579 N N . GLY C 1 209 ? 36.819 -49.598 -36.469 1.00 89.56 202 GLY C N 1
ATOM 4580 C CA . GLY C 1 209 ? 37.694 -48.457 -36.698 1.00 88.58 202 GLY C CA 1
ATOM 4581 C C . GLY C 1 209 ? 38.496 -48.625 -37.969 1.00 89.73 202 GLY C C 1
ATOM 4582 O O . GLY C 1 209 ? 38.211 -49.540 -38.759 1.00 93.47 202 GLY C O 1
ATOM 4583 N N . ALA C 1 210 ? 39.505 -47.773 -38.152 1.00 81.24 203 ALA C N 1
ATOM 4584 C CA . ALA C 1 210 ? 40.299 -47.764 -39.373 1.00 83.21 203 ALA C CA 1
ATOM 4585 C C . ALA C 1 210 ? 41.788 -47.808 -39.069 1.00 90.84 203 ALA C C 1
ATOM 4586 O O . ALA C 1 210 ? 42.233 -47.262 -38.082 1.00 94.92 203 ALA C O 1
ATOM 4588 N N . ALA C 1 211 ? 42.567 -48.444 -39.927 1.00 93.12 204 ALA C N 1
ATOM 4589 C CA . ALA C 1 211 ? 44.013 -48.393 -39.771 1.00 96.93 204 ALA C CA 1
ATOM 4590 C C . ALA C 1 211 ? 44.755 -47.866 -41.027 1.00 107.74 204 ALA C C 1
ATOM 4591 O O . ALA C 1 211 ? 44.755 -48.504 -42.095 1.00 102.40 204 ALA C O 1
ATOM 4593 N N . TYR C 1 212 ? 45.386 -46.696 -40.866 1.00 108.40 205 TYR C N 1
ATOM 4594 C CA . TYR C 1 212 ? 46.208 -46.043 -41.890 1.00 105.84 205 TYR C CA 1
ATOM 4595 C C . TYR C 1 212 ? 47.647 -46.501 -41.770 1.00 100.84 205 TYR C C 1
ATOM 4596 O O . TYR C 1 212 ? 48.217 -46.462 -40.692 1.00 98.95 205 TYR C O 1
ATOM 4605 N N . ARG C 1 213 ? 48.229 -46.945 -42.879 1.00 107.58 206 ARG C N 1
ATOM 4606 C CA . ARG C 1 213 ? 49.647 -47.293 -42.925 1.00 114.85 206 ARG C CA 1
ATOM 4607 C C . ARG C 1 213 ? 50.539 -46.044 -43.052 1.00 123.08 206 ARG C C 1
ATOM 4608 O O . ARG C 1 213 ? 50.186 -45.069 -43.726 1.00 126.22 206 ARG C O 1
ATOM 4616 N N . PHE C 1 214 ? 51.685 -46.071 -42.379 1.00 127.09 207 PHE C N 1
ATOM 4617 C CA . PHE C 1 214 ? 52.574 -44.915 -42.333 1.00 134.43 207 PHE C CA 1
ATOM 4618 C C . PHE C 1 214 ? 54.037 -45.349 -42.264 1.00 144.29 207 PHE C C 1
ATOM 4619 O O . PHE C 1 214 ? 54.375 -46.342 -41.612 1.00 147.26 207 PHE C O 1
#

Nearest PDB structures (foldseek):
  3dzm-assembly1_A  TM=1.005E+00  e=1.545E-37  Thermus thermophilus HB27
  3dzm-assembly2_B  TM=9.972E-01  e=1.114E-34  Thermus thermophilus HB27
  4mee-assembly1_A  TM=2.212E-01  e=1.415E-01  Escherichia coli
  4aiq-assembly1_A  TM=2.471E-01  e=5.443E-01  Neisseria meningitidis
  4aip-assembly1_C  TM=1.915E-01  e=3.596E-01  Neisseria meningitidis

Foldseek 3Di:
DDKKKKWKKKWDFWQATWIKIKIKIACPDPPFGKMKIKMKIKGWHFWWDQCPDPDPNAGVVRVCVVQVKAKTKMKIKIKMKIWGWDPCVVDQKTKTKIKIKMKMKIKIWIARPDDDDQGWTKMKIDIWIKIKIWMKIWHDDDVQKIKIKIKMKMATDDFKMKMWIAGPVGDIDIDIAGVVDDCPVVSVVTTDDDGMIIDTIIIMMGMD/DPKWKKWKKKWDFWQATWIKIWIKIACPDPPAQKMKIKIKIKGWHFWFPFFDDDPDSAGPVNVCVVQVKAKTKMKIKIWMWIWGWDPLKTKTKIKTKMKIKIKIFIARPDDDDLGWTKMKIDIWIKIKIWMKIWHDDDVQKIKIKIWMKMATDFFKMKMWIAHPVGDIDIDIATVPDPCPVVSPVTTDDDGIIIDTIIIMMGID/DWKKWKKKWDFKQATWIKIWMKAACPDDPAQKIKIWIKIKGWHFWWDFQPQPDDRHGPVNVCVVQVKAWTKMKIKTWMWIWGFPPQKTKTKIKTKMKMKIKIFTAHPDDDDLHWTKMKIFIWIKIKIWMKIWHDDDVQKIKIKIKMKMATDGFKMKMWIAHPVGDIDIDIDTVPGPCPVVVPVTTDDGGIIIDTIIIMIGID

B-factor: mean 100.68, std 33.85, range [48.32, 342.47]

Radius of gyration: 31.55 Å; Cα contacts (8 Å, |Δi|>4): 1712; chains: 3; bounding box: 93×90×65 Å